Protein AF-0000000073468090 (afdb_homodimer)

Foldseek 3Di:
DPQDFAWDADPVLRWIKGWQLLPFDVDTDIDTGQALVVLLVCVLVPRAAALARLLLSLLSSLLSQLVPDPDQVCNVVSSVVSSVSSCVSDVQQLSNNVSNVQLVVQQPPHRSVVSNVSSVVRSNVSQVVQSVFQLLLLQQLLVVDDLEAEEEEEADQASSNHRGCGWQNVVVLNNVVVPGQYAYEFALAPLSRRRPGPVVSVCVVVVHHYDYDHLVCLLVCLVVVRHQAYEYEASAAELWWGKDFPSLQVNLVSCVVSVHAYEYTYELSRYPHVDDPVRHDWDWDDQCSHQQDVNDGNDPPPDDDTHTGIDIHTCVSHQWYGTSVHIAGPPGDCVVSD/DPQDFAWDADPVLRWIKGWQLLPFDVDTDIDTGQALVVLLVCVLVPRAAALARLLLSLLSSLLSQLVPDPDQVCNVVSSVVSSVSSCVSDVQQLSNNVSNVQLVVQQPPHRSVVSNVSSVVRSNVSQVVFVLFQLLLLQQLLVVDDLEAEEEEEADQASSNHRGCGWQNVVVLNNVVVPGQYAYEFALAPLSRRRPGPVVSVCVVVVRHYDYDHLVCLLVCLVVVRHQAYEYEASAAELWWGKDFPSLQVNLVSCVVSVHAYEYTYELSRYPHVDDPVRHDWDWDDQCSHQQDVNDGNDPPPDDDTHTGIDIHTCVSHQWYGTSVHIAGPPGDCPVSD

Nearest PDB structures (foldseek):
  1t5o-assembly2_C  TM=8.858E-01  e=4.525E-43  Archaeoglobus fulgidus DSM 4304
  1t9k-assembly1_A  TM=9.562E-01  e=7.632E-39  Thermotoga maritima
  6a35-assembly2_D  TM=9.164E-01  e=7.871E-34  Pyrococcus horikoshii OT3
  2a0u-assembly1_B  TM=9.294E-01  e=7.407E-31  Leishmania major
  7f67-assembly1_D  TM=7.122E-01  e=6.857E-16  Homo sapiens

pLDDT: mean 96.03, std 5.98, range [41.38, 99.0]

Radius of gyration: 28.19 Å; Cα contacts (8 Å, |Δi|>4): 1635; chains: 2; bounding box: 52×94×67 Å

Organism: Methanocorpusculum labreanum (strain ATCC 43576 / DSM 4855 / Z) (NCBI:txid410358)

Sequence (676 aa):
MTEDKTIWWNDENSSVMLIDQTLLPTEYKVIEITEVSRLADAIRRLEVRGAPALGVAGAFGVALSAARCVSDVEFDETIASDAALLKSTRPTAVNLAWGVDKVLRSMENLPPEMARVMALFAAKTIAENDTKACMLLGHNGASLLPQIGTVLTHCNAGALACSSWGTALGVIRSAKKMGKKISVVSCETRPLLQGSRLTAWELARDEIPVTTIVDSEAAFLMRQGKIDAVIVGADRITKDAVFNKIGTYMHAVCAKYHDIPFYVAAPVSTFDAAASESDITIEQRDRTEVSGLFGRTTVPENVPVINYAFDATPLDLVTAIITEKGVLYPPYDFQDMKMTEDKTIWWNDENSSVMLIDQTLLPTEYKVIEITEVSRLADAIRRLEVRGAPALGVAGAFGVALSAARCVSDVEFDETIASDAALLKSTRPTAVNLAWGVDKVLRSMENLPPEMARVMALFAAKTIAENDTKACMLLGHNGASLLPQIGTVLTHCNAGALACSSWGTALGVIRSAKKMGKKISVVSCETRPLLQGSRLTAWELARDEIPVTTIVDSEAAFLMRQGKIDAVIVGADRITKDAVFNKIGTYMHAVCAKYHDIPFYVAAPVSTFDAAASESDITIEQRDRTEVSGLFGRTTVPENVPVINYAFDATPLDLVTAIITEKGVLYPPYDFQDMK

InterPro domains:
  IPR000649 Initiation factor 2B-related [PF01008] (47-330)
  IPR005251 Methylthioribose-1-phosphate isomerase [MF_01678] (6-337)
  IPR005251 Methylthioribose-1-phosphate isomerase [TIGR00512] (5-329)
  IPR011559 Initiation factor 2B alpha/beta/delta [TIGR00524] (34-330)
  IPR027363 Methylthioribose-1-phosphate isomerase, N-terminal [G3DSA:1.20.120.420] (5-148)
  IPR037171 NagB/RpiA transferase-like [SSF100950] (5-332)
  IPR042529 Initiation factor 2B-like, C-terminal [G3DSA:3.40.50.10470] (149-337)

Structure (mmCIF, N/CA/C/O backbone):
data_AF-0000000073468090-model_v1
#
loop_
_entity.id
_entity.type
_entity.pdbx_description
1 polymer 'Putative methylthioribose-1-phosphate isomerase'
#
loop_
_atom_site.group_PDB
_atom_site.id
_atom_site.type_symbol
_atom_site.label_atom_id
_atom_site.label_alt_id
_atom_site.label_comp_id
_atom_site.label_asym_id
_atom_site.label_entity_id
_atom_site.label_seq_id
_atom_site.pdbx_PDB_ins_code
_atom_site.Cartn_x
_atom_site.Cartn_y
_atom_site.Cartn_z
_atom_site.occupancy
_atom_site.B_iso_or_equiv
_atom_site.auth_seq_id
_atom_site.auth_comp_id
_atom_site.auth_asym_id
_atom_site.auth_atom_id
_atom_site.pdbx_PDB_model_num
ATOM 1 N N . MET A 1 1 ? -21.219 18.016 12.672 1 41.72 1 MET A N 1
ATOM 2 C CA . MET A 1 1 ? -19.781 17.719 12.586 1 41.72 1 MET A CA 1
ATOM 3 C C . MET A 1 1 ? -19.016 18.438 13.688 1 41.72 1 MET A C 1
ATOM 5 O O . MET A 1 1 ? -19.172 19.656 13.859 1 41.72 1 MET A O 1
ATOM 9 N N . THR A 1 2 ? -18.766 17.859 14.766 1 49.47 2 THR A N 1
ATOM 10 C CA . THR A 1 2 ? -18.281 18.516 15.984 1 49.47 2 THR A CA 1
ATOM 11 C C . THR A 1 2 ? -16.953 19.219 15.727 1 49.47 2 THR A C 1
ATOM 13 O O . THR A 1 2 ? -16.125 18.719 14.953 1 49.47 2 THR A O 1
ATOM 16 N N . GLU A 1 3 ? -17.031 20.531 15.68 1 64.12 3 GLU A N 1
ATOM 17 C CA . GLU A 1 3 ? -15.859 21.391 15.641 1 64.12 3 GLU A CA 1
ATOM 18 C C . GLU A 1 3 ? -14.891 21.047 16.766 1 64.12 3 GLU A C 1
ATOM 20 O O . GLU A 1 3 ? -14.484 21.922 17.531 1 64.12 3 GLU A O 1
ATOM 25 N N . ASP A 1 4 ? -14.688 19.703 16.797 1 83.38 4 ASP A N 1
ATOM 26 C CA . ASP A 1 4 ? -13.797 19.25 17.859 1 83.38 4 ASP A CA 1
ATOM 27 C C . ASP A 1 4 ? -12.344 19.578 17.562 1 83.38 4 ASP A C 1
ATOM 29 O O . ASP A 1 4 ? -11.922 19.531 16.391 1 83.38 4 ASP A O 1
ATOM 33 N N . LYS A 1 5 ? -11.773 20.094 18.547 1 93.5 5 LYS A N 1
ATOM 34 C CA . LYS A 1 5 ? -10.367 20.453 18.438 1 93.5 5 LYS A CA 1
ATOM 35 C C . LYS A 1 5 ? -9.469 19.25 18.641 1 93.5 5 LYS A C 1
ATOM 37 O O . LYS A 1 5 ? -9.805 18.328 19.375 1 93.5 5 LYS A O 1
ATOM 42 N N . THR A 1 6 ? -8.391 19.328 17.984 1 95.75 6 THR A N 1
ATOM 43 C CA . THR A 1 6 ? -7.395 18.25 18.094 1 95.75 6 THR A CA 1
ATOM 44 C C . THR A 1 6 ? -6.297 18.641 19.078 1 95.75 6 THR A C 1
ATOM 46 O O . THR A 1 6 ? -5.699 17.781 19.719 1 95.75 6 THR A O 1
ATOM 49 N N . ILE A 1 7 ? -5.996 19.906 19.156 1 97.62 7 ILE A N 1
ATOM 50 C CA . ILE A 1 7 ? -4.996 20.484 20.047 1 97.62 7 ILE A CA 1
ATOM 51 C C . ILE A 1 7 ? -5.461 21.875 20.5 1 97.62 7 ILE A C 1
ATOM 53 O O . ILE A 1 7 ? -5.941 22.672 19.688 1 97.62 7 ILE A O 1
ATOM 57 N N . TRP A 1 8 ? -5.445 22.125 21.766 1 97.44 8 TRP A N 1
ATOM 58 C CA . TRP A 1 8 ? -5.898 23.406 22.297 1 97.44 8 TRP A CA 1
ATOM 59 C C . TRP A 1 8 ? -5.227 23.719 23.625 1 97.44 8 TRP A C 1
ATOM 61 O O . TRP A 1 8 ? -4.543 22.859 24.203 1 97.44 8 TRP A O 1
ATOM 71 N N . TRP A 1 9 ? -5.332 25 24.016 1 98.06 9 TRP A N 1
ATOM 72 C CA . TRP A 1 9 ? -4.734 25.469 25.266 1 98.06 9 TRP A CA 1
ATOM 73 C C . TRP A 1 9 ? -5.742 25.406 26.406 1 98.06 9 TRP A C 1
ATOM 75 O O . TRP A 1 9 ? -6.902 25.797 26.234 1 98.06 9 TRP A O 1
ATOM 85 N N . ASN A 1 10 ? -5.324 24.797 27.484 1 97.69 10 ASN A N 1
ATOM 86 C CA . ASN A 1 10 ? -6.09 24.844 28.734 1 97.69 10 ASN A CA 1
ATOM 87 C C . ASN A 1 10 ? -5.66 26.016 29.625 1 97.69 10 ASN A C 1
ATOM 89 O O . ASN A 1 10 ? -4.602 25.953 30.25 1 97.69 10 ASN A O 1
ATOM 93 N N . ASP A 1 11 ? -6.457 26.984 29.781 1 96.44 11 ASP A N 1
ATOM 94 C CA . ASP A 1 11 ? -6.129 28.203 30.516 1 96.44 11 ASP A CA 1
ATOM 95 C C . ASP A 1 11 ? -6.027 27.922 32.031 1 96.44 11 ASP A C 1
ATOM 97 O O . ASP A 1 11 ? -5.242 28.578 32.719 1 96.44 11 ASP A O 1
ATOM 101 N N . GLU A 1 12 ? -6.812 27.062 32.5 1 95.69 12 GLU A N 1
ATOM 102 C CA . GLU A 1 12 ? -6.855 26.781 33.938 1 95.69 12 GLU A CA 1
ATOM 103 C C . GLU A 1 12 ? -5.516 26.234 34.438 1 95.69 12 GLU A C 1
ATOM 105 O O . GLU A 1 12 ? -5.023 26.672 35.469 1 95.69 12 GLU A O 1
ATOM 110 N N . ASN A 1 13 ? -4.887 25.375 33.625 1 95.56 13 ASN A N 1
ATOM 111 C CA . ASN A 1 13 ? -3.662 24.719 34.062 1 95.56 13 ASN A CA 1
ATOM 112 C C . ASN A 1 13 ? -2.453 25.188 33.25 1 95.56 13 ASN A C 1
ATOM 114 O O . ASN A 1 13 ? -1.33 24.734 33.5 1 95.56 13 ASN A O 1
ATOM 118 N N . SER A 1 14 ? -2.705 26.109 32.312 1 95.56 14 SER A N 1
ATOM 119 C CA . SER A 1 14 ? -1.645 26.547 31.422 1 95.56 14 SER A CA 1
ATOM 120 C C . SER A 1 14 ? -0.934 25.344 30.797 1 95.56 14 SER A C 1
ATOM 122 O O . SER A 1 14 ? 0.281 25.203 30.938 1 95.56 14 SER A O 1
ATOM 124 N N . SER A 1 15 ? -1.713 24.594 30.109 1 98.12 15 SER A N 1
ATOM 125 C CA . SER A 1 15 ? -1.215 23.359 29.531 1 98.12 15 SER A CA 1
ATOM 126 C C . SER A 1 15 ? -1.765 23.156 28.125 1 98.12 15 SER A C 1
ATOM 128 O O . SER A 1 15 ? -2.674 23.875 27.688 1 98.12 15 SER A O 1
ATOM 130 N N . VAL A 1 16 ? -1.153 22.297 27.406 1 98.56 16 VAL A N 1
ATOM 131 C CA . VAL A 1 16 ? -1.584 21.938 26.062 1 98.56 16 VAL A CA 1
ATOM 132 C C . VAL A 1 16 ? -2.395 20.641 26.109 1 98.56 16 VAL A C 1
ATOM 134 O O . VAL A 1 16 ? -1.957 19.641 26.688 1 98.56 16 VAL A O 1
ATOM 137 N N . MET A 1 17 ? -3.574 20.703 25.578 1 98.06 17 MET A N 1
ATOM 138 C CA . MET A 1 17 ? -4.414 19.516 25.422 1 98.06 17 MET A CA 1
ATOM 139 C C . MET A 1 17 ? -4.348 18.984 24 1 98.06 17 MET A C 1
ATOM 141 O O . MET A 1 17 ? -4.324 19.75 23.047 1 98.06 17 MET A O 1
ATOM 145 N N . LEU A 1 18 ? -4.215 17.672 23.875 1 97.44 18 LEU A N 1
ATOM 146 C CA . LEU A 1 18 ? -4.285 17.109 22.531 1 97.44 18 LEU A CA 1
ATOM 147 C C . LEU A 1 18 ? -4.852 15.703 22.547 1 97.44 18 LEU A C 1
ATOM 149 O O . LEU A 1 18 ? -4.93 15.07 23.594 1 97.44 18 LEU A O 1
ATOM 153 N N . ILE A 1 19 ? -5.355 15.234 21.406 1 97.25 19 ILE A N 1
ATOM 154 C CA . ILE A 1 19 ? -5.836 13.875 21.203 1 97.25 19 ILE A CA 1
ATOM 155 C C . ILE A 1 19 ? -4.664 12.953 20.875 1 97.25 19 ILE A C 1
ATOM 157 O O . ILE A 1 19 ? -3.875 13.242 19.969 1 97.25 19 ILE A O 1
ATOM 161 N N . ASP A 1 20 ? -4.5 11.875 21.656 1 97.88 20 ASP A N 1
ATOM 162 C CA . ASP A 1 20 ? -3.482 10.883 21.312 1 97.88 20 ASP A CA 1
ATOM 163 C C . ASP A 1 20 ? -3.908 10.047 20.109 1 97.88 20 ASP A C 1
ATOM 165 O O . ASP A 1 20 ? -4.57 9.023 20.25 1 97.88 20 ASP A O 1
ATOM 169 N N . GLN A 1 21 ? -3.441 10.43 19 1 97.5 21 GLN A N 1
ATOM 170 C CA . GLN A 1 21 ? -3.893 9.852 17.75 1 97.5 21 GLN A CA 1
ATOM 171 C C . GLN A 1 21 ? -3.381 8.422 17.578 1 97.5 21 GLN A C 1
ATOM 173 O O . GLN A 1 21 ? -3.881 7.672 16.734 1 97.5 21 GLN A O 1
ATOM 178 N N . THR A 1 22 ? -2.334 8.016 18.312 1 96.44 22 THR A N 1
ATOM 179 C CA . THR A 1 22 ? -1.748 6.688 18.188 1 96.44 22 THR A CA 1
ATOM 180 C C . THR A 1 22 ? -2.713 5.621 18.688 1 96.44 22 THR A C 1
ATOM 182 O O . THR A 1 22 ? -2.551 4.438 18.391 1 96.44 22 THR A O 1
ATOM 185 N N . LEU A 1 23 ? -3.75 6.059 19.359 1 96.69 23 LEU A N 1
ATOM 186 C CA . LEU A 1 23 ? -4.66 5.109 19.984 1 96.69 23 LEU A CA 1
ATOM 187 C C . LEU A 1 23 ? -5.898 4.895 19.125 1 96.69 23 LEU A C 1
ATOM 189 O O . LEU A 1 23 ? -6.672 3.961 19.344 1 96.69 23 LEU A O 1
ATOM 193 N N . LEU A 1 24 ? -6.012 5.762 18.188 1 95.88 24 LEU A N 1
ATOM 194 C CA . LEU A 1 24 ? -7.141 5.625 17.281 1 95.88 24 LEU A CA 1
ATOM 195 C C . LEU A 1 24 ? -6.914 4.48 16.297 1 95.88 24 LEU A C 1
ATOM 197 O O . LEU A 1 24 ? -5.77 4.18 15.945 1 95.88 24 LEU A O 1
ATOM 201 N N . PRO A 1 25 ? -7.992 3.699 15.914 1 96.88 25 PRO A N 1
ATOM 202 C CA . PRO A 1 25 ? -9.406 4.078 16 1 96.88 25 PRO A CA 1
ATOM 203 C C . PRO A 1 25 ? -10.102 3.473 17.219 1 96.88 25 PRO A C 1
ATOM 205 O O . PRO A 1 25 ? -11.305 3.67 17.422 1 96.88 25 PRO A O 1
ATOM 208 N N . THR A 1 26 ? -9.406 2.76 18.062 1 95.69 26 THR A N 1
ATOM 209 C CA . THR A 1 26 ? -10.055 1.951 19.094 1 95.69 26 THR A CA 1
ATOM 210 C C . THR A 1 26 ? -10.344 2.787 20.328 1 95.69 26 THR A C 1
ATOM 212 O O . THR A 1 26 ? -11.305 2.514 21.062 1 95.69 26 THR A O 1
ATOM 215 N N . GLU A 1 27 ? -9.453 3.801 20.531 1 96.19 27 GLU A N 1
ATOM 216 C CA . GLU A 1 27 ? -9.602 4.598 21.75 1 96.19 27 GLU A CA 1
ATOM 217 C C . GLU A 1 27 ? -9.422 6.082 21.469 1 96.19 27 GLU A C 1
ATOM 219 O O . GLU A 1 27 ? -8.453 6.48 20.812 1 96.19 27 GLU A O 1
ATOM 224 N N . TYR A 1 28 ? -10.352 6.863 21.922 1 95.88 28 TYR A N 1
ATOM 225 C CA . TYR A 1 28 ? -10.273 8.32 21.906 1 95.88 28 TYR A CA 1
ATOM 226 C C . TYR A 1 28 ? -9.812 8.859 23.25 1 95.88 28 TYR A C 1
ATOM 228 O O . TYR A 1 28 ? -10.57 8.836 24.234 1 95.88 28 TYR A O 1
ATOM 236 N N . LYS A 1 29 ? -8.555 9.336 23.312 1 97.44 29 LYS A N 1
ATOM 237 C CA . LYS A 1 29 ? -7.996 9.789 24.578 1 97.44 29 LYS A CA 1
ATOM 238 C C . LYS A 1 29 ? -7.398 11.188 24.453 1 97.44 29 LYS A C 1
ATOM 240 O O . LYS A 1 29 ? -6.562 11.438 23.578 1 97.44 29 LYS A O 1
ATOM 245 N N . VAL A 1 30 ? -7.859 12.078 25.297 1 97.19 30 VAL A N 1
ATOM 246 C CA . VAL A 1 30 ? -7.277 13.406 25.406 1 97.19 30 VAL A CA 1
ATOM 247 C C . VAL A 1 30 ? -6.168 13.391 26.453 1 97.19 30 VAL A C 1
ATOM 249 O O . VAL A 1 30 ? -6.352 12.875 27.562 1 97.19 30 VAL A O 1
ATOM 252 N N . ILE A 1 31 ? -5.051 13.93 26.109 1 98 31 ILE A N 1
ATOM 253 C CA . ILE A 1 31 ? -3.953 13.992 27.062 1 98 31 ILE A CA 1
ATOM 254 C C . ILE A 1 31 ? -3.607 15.445 27.375 1 98 31 ILE A C 1
ATOM 256 O O . ILE A 1 31 ? -3.838 16.328 26.547 1 98 31 ILE A O 1
ATOM 260 N N . GLU A 1 32 ? -3.107 15.664 28.547 1 98.38 32 GLU A N 1
ATOM 261 C CA . GLU A 1 32 ? -2.674 16.984 29 1 98.38 32 GLU A CA 1
ATOM 262 C C . GLU A 1 32 ? -1.153 17.062 29.109 1 98.38 32 GLU A C 1
ATOM 264 O O . GLU A 1 32 ? -0.533 16.219 29.766 1 98.38 32 GLU A O 1
ATOM 269 N N . ILE A 1 33 ? -0.57 18.031 28.484 1 98.62 33 ILE A N 1
ATOM 270 C CA . ILE A 1 33 ? 0.879 18.188 28.469 1 98.62 33 ILE A CA 1
ATOM 271 C C . ILE A 1 33 ? 1.266 19.453 29.219 1 98.62 33 ILE A C 1
ATOM 273 O O . ILE A 1 33 ? 0.862 20.562 28.844 1 98.62 33 ILE A O 1
ATOM 277 N N . THR A 1 34 ? 2.164 19.312 30.234 1 98 34 THR A N 1
ATOM 278 C CA . THR A 1 34 ? 2.516 20.438 31.094 1 98 34 THR A CA 1
ATOM 279 C C . THR A 1 34 ? 4 20.766 30.969 1 98 34 THR A C 1
ATOM 281 O O . THR A 1 34 ? 4.48 21.719 31.578 1 98 34 THR A O 1
ATOM 284 N N . GLU A 1 35 ? 4.684 19.953 30.188 1 97.56 35 GLU A N 1
ATOM 285 C CA . GLU A 1 35 ? 6.113 20.172 29.984 1 97.56 35 GLU A CA 1
ATOM 286 C C . GLU A 1 35 ? 6.477 20.141 28.5 1 97.56 35 GLU A C 1
ATOM 288 O O . GLU A 1 35 ? 5.93 19.328 27.734 1 97.56 35 GLU A O 1
ATOM 293 N N . VAL A 1 36 ? 7.441 20.953 28.156 1 98.38 36 VAL A N 1
ATOM 294 C CA . VAL A 1 36 ? 7.859 21.047 26.766 1 98.38 36 VAL A CA 1
ATOM 295 C C . VAL A 1 36 ? 8.469 19.734 26.312 1 98.38 36 VAL A C 1
ATOM 297 O O . VAL A 1 36 ? 8.258 19.297 25.188 1 98.38 36 VAL A O 1
ATOM 300 N N . SER A 1 37 ? 9.188 19.016 27.203 1 98.31 37 SER A N 1
ATOM 301 C CA . SER A 1 37 ? 9.812 17.75 26.859 1 98.31 37 SER A CA 1
ATOM 302 C C . SER A 1 37 ? 8.766 16.703 26.5 1 98.31 37 SER A C 1
ATOM 304 O O . SER A 1 37 ? 8.969 15.898 25.594 1 98.31 37 SER A O 1
ATOM 306 N N . ARG A 1 38 ? 7.609 16.75 27.188 1 98.38 38 ARG A N 1
ATOM 307 C CA . ARG A 1 38 ? 6.531 15.805 26.891 1 98.38 38 ARG A CA 1
ATOM 308 C C . ARG A 1 38 ? 5.859 16.141 25.562 1 98.38 38 ARG A C 1
ATOM 310 O O . ARG A 1 38 ? 5.438 15.227 24.844 1 98.38 38 ARG A O 1
ATOM 317 N N . LEU A 1 39 ? 5.734 17.438 25.266 1 98.62 39 LEU A N 1
ATOM 318 C CA . LEU A 1 39 ? 5.203 17.828 23.969 1 98.62 39 LEU A CA 1
ATOM 319 C C . LEU A 1 39 ? 6.129 17.359 22.844 1 98.62 39 LEU A C 1
ATOM 321 O O . LEU A 1 39 ? 5.66 16.875 21.812 1 98.62 39 LEU A O 1
ATOM 325 N N . ALA A 1 40 ? 7.41 17.516 23.094 1 98.5 40 ALA A N 1
ATOM 326 C CA . ALA A 1 40 ? 8.391 17.047 22.125 1 98.5 40 ALA A CA 1
ATOM 327 C C . ALA A 1 40 ? 8.242 15.547 21.875 1 98.5 40 ALA A C 1
ATOM 329 O O . ALA A 1 40 ? 8.297 15.094 20.719 1 98.5 40 ALA A O 1
ATOM 330 N N . ASP A 1 41 ? 7.992 14.844 22.938 1 98.25 41 ASP A N 1
ATOM 331 C CA . ASP A 1 41 ? 7.773 13.406 22.828 1 98.25 41 ASP A CA 1
ATOM 332 C C . ASP A 1 41 ? 6.508 13.102 22.031 1 98.25 41 ASP A C 1
ATOM 334 O O . ASP A 1 41 ? 6.48 12.164 21.234 1 98.25 41 ASP A O 1
ATOM 338 N N . ALA A 1 42 ? 5.473 13.867 22.266 1 98.31 42 ALA A N 1
ATOM 339 C CA . ALA A 1 42 ? 4.203 13.68 21.578 1 98.31 42 ALA A CA 1
ATOM 340 C C . ALA A 1 42 ? 4.367 13.883 20.062 1 98.31 42 ALA A C 1
ATOM 342 O O . ALA A 1 42 ? 3.762 13.156 19.266 1 98.31 42 ALA A O 1
ATOM 343 N N . ILE A 1 43 ? 5.156 14.852 19.719 1 97.5 43 ILE A N 1
ATOM 344 C CA . ILE A 1 43 ? 5.422 15.141 18.312 1 97.5 43 ILE A CA 1
ATOM 345 C C . ILE A 1 43 ? 6.246 14.008 17.703 1 97.5 43 ILE A C 1
ATOM 347 O O . ILE A 1 43 ? 5.91 13.484 16.641 1 97.5 43 ILE A O 1
ATOM 351 N N . ARG A 1 44 ? 7.27 13.508 18.438 1 94.5 44 ARG A N 1
ATOM 352 C CA . ARG A 1 44 ? 8.148 12.445 17.969 1 94.5 44 ARG A CA 1
ATOM 353 C C . ARG A 1 44 ? 7.387 11.141 17.766 1 94.5 44 ARG A C 1
ATOM 355 O O . ARG A 1 44 ? 7.641 10.398 16.828 1 94.5 44 ARG A O 1
ATOM 362 N N . ARG A 1 45 ? 6.434 10.922 18.641 1 94.5 45 ARG A N 1
ATOM 363 C CA . ARG A 1 45 ? 5.711 9.656 18.672 1 94.5 45 ARG A CA 1
ATOM 364 C C . ARG A 1 45 ? 4.449 9.727 17.828 1 94.5 45 ARG A C 1
ATOM 366 O O . ARG A 1 45 ? 3.654 8.781 17.797 1 94.5 45 ARG A O 1
ATOM 373 N N . LEU A 1 46 ? 4.219 10.828 17.25 1 94.75 46 LEU A N 1
ATOM 374 C CA . LEU A 1 46 ? 3.113 11.039 16.328 1 94.75 46 LEU A CA 1
ATOM 375 C C . LEU A 1 46 ? 1.775 10.984 17.062 1 94.75 46 LEU A C 1
ATOM 377 O O . LEU A 1 46 ? 0.764 10.586 16.469 1 94.75 46 LEU A O 1
ATOM 381 N N . GLU A 1 47 ? 1.848 11.305 18.359 1 97.44 47 GLU A N 1
ATOM 382 C CA . GLU A 1 47 ? 0.581 11.539 19.047 1 97.44 47 GLU A CA 1
ATOM 383 C C . GLU A 1 47 ? -0.168 12.719 18.422 1 97.44 47 GLU A C 1
ATOM 385 O O . GLU A 1 47 ? -1.397 12.703 18.344 1 97.44 47 GLU A O 1
ATOM 390 N N . VAL A 1 48 ? 0.582 13.68 18.062 1 96.88 48 VAL A N 1
ATOM 391 C CA . VAL A 1 48 ? 0.11 14.789 17.25 1 96.88 48 VAL A CA 1
ATOM 392 C C . VAL A 1 48 ? 0.896 14.844 15.945 1 96.88 48 VAL A C 1
ATOM 394 O O . VAL A 1 48 ? 2.117 14.664 15.938 1 96.88 48 VAL A O 1
ATOM 397 N N . ARG A 1 49 ? 0.101 14.953 14.977 1 94.25 49 ARG A N 1
ATOM 398 C CA . ARG A 1 49 ? 0.693 14.953 13.641 1 94.25 49 ARG A CA 1
ATOM 399 C C . ARG A 1 49 ? -0.115 15.82 12.68 1 94.25 49 ARG A C 1
ATOM 401 O O . ARG A 1 49 ? -1.189 16.312 13.031 1 94.25 49 ARG A O 1
ATOM 408 N N . GLY A 1 50 ? 0.454 16 11.375 1 95.5 50 GLY A N 1
ATOM 409 C CA . GLY A 1 50 ? -0.149 16.891 10.398 1 95.5 50 GLY A CA 1
ATOM 410 C C . GLY A 1 50 ? 0.503 18.266 10.352 1 95.5 50 GLY A C 1
ATOM 411 O O . GLY A 1 50 ? 0.749 18.875 11.398 1 95.5 50 GLY A O 1
ATOM 412 N N . ALA A 1 51 ? 0.684 18.75 9.242 1 95.12 51 ALA A N 1
ATOM 413 C CA . ALA A 1 51 ? 1.469 19.969 9.047 1 95.12 51 ALA A CA 1
ATOM 414 C C . ALA A 1 51 ? 0.849 21.141 9.797 1 95.12 51 ALA A C 1
ATOM 416 O O . ALA A 1 51 ? 1.514 21.781 10.609 1 95.12 51 ALA A O 1
ATOM 417 N N . PRO A 1 52 ? -0.44 21.406 9.672 1 96.81 52 PRO A N 1
ATOM 418 C CA . PRO A 1 52 ? -1.011 22.547 10.414 1 96.81 52 PRO A CA 1
ATOM 419 C C . PRO A 1 52 ? -1.004 22.312 11.93 1 96.81 52 PRO A C 1
ATOM 421 O O . PRO A 1 52 ? -0.702 23.234 12.688 1 96.81 52 PRO A O 1
ATOM 424 N N . ALA A 1 53 ? -1.323 21.125 12.344 1 97.44 53 ALA A N 1
ATOM 425 C CA . ALA A 1 53 ? -1.347 20.812 13.766 1 97.44 53 ALA A CA 1
ATOM 426 C C . ALA A 1 53 ? 0.045 20.953 14.383 1 97.44 53 ALA A C 1
ATOM 428 O O . ALA A 1 53 ? 0.184 21.375 15.531 1 97.44 53 ALA A O 1
ATOM 429 N N . LEU A 1 54 ? 1.013 20.578 13.664 1 97.5 54 LEU A N 1
ATOM 430 C CA . LEU A 1 54 ? 2.385 20.719 14.141 1 97.5 54 LEU A CA 1
ATOM 431 C C . LEU A 1 54 ? 2.762 22.188 14.305 1 97.5 54 LEU A C 1
ATOM 433 O O . LEU A 1 54 ? 3.529 22.531 15.211 1 97.5 54 LEU A O 1
ATOM 437 N N . GLY A 1 55 ? 2.266 23.031 13.398 1 97.38 55 GLY A N 1
ATOM 438 C CA . GLY A 1 55 ? 2.449 24.453 13.594 1 97.38 55 GLY A CA 1
ATOM 439 C C . GLY A 1 55 ? 1.863 24.953 14.898 1 97.38 55 GLY A C 1
ATOM 440 O O . GLY A 1 55 ? 2.514 25.719 15.625 1 97.38 55 GLY A O 1
ATOM 441 N N . VAL A 1 56 ? 0.724 24.516 15.164 1 98.31 56 VAL A N 1
ATOM 442 C CA . VAL A 1 56 ? 0.027 24.906 16.375 1 98.31 56 VAL A CA 1
ATOM 443 C C . VAL A 1 56 ? 0.754 24.328 17.594 1 98.31 56 VAL A C 1
ATOM 445 O O . VAL A 1 56 ? 0.91 25.016 18.609 1 98.31 56 VAL A O 1
ATOM 448 N N . ALA A 1 57 ? 1.185 23.109 17.484 1 98.62 57 ALA A N 1
ATOM 449 C CA . ALA A 1 57 ? 1.932 22.484 18.562 1 98.62 57 ALA A CA 1
ATOM 450 C C . ALA A 1 57 ? 3.211 23.25 18.875 1 98.62 57 ALA A C 1
ATOM 452 O O . ALA A 1 57 ? 3.557 23.453 20.047 1 98.62 57 ALA A O 1
ATOM 453 N N . GLY A 1 58 ? 3.904 23.625 17.844 1 98.56 58 GLY A N 1
ATOM 454 C CA . GLY A 1 58 ? 5.09 24.453 18.047 1 98.56 58 GLY A CA 1
ATOM 455 C C . GLY A 1 58 ? 4.801 25.75 18.75 1 98.56 58 GLY A C 1
ATOM 456 O O . GLY A 1 58 ? 5.523 26.141 19.672 1 98.56 58 GLY A O 1
ATOM 457 N N . ALA A 1 59 ? 3.77 26.438 18.328 1 98.75 59 ALA A N 1
ATOM 458 C CA . ALA A 1 59 ? 3.35 27.688 18.938 1 98.75 59 ALA A CA 1
ATOM 459 C C . ALA A 1 59 ? 3.023 27.5 20.406 1 98.75 59 ALA A C 1
ATOM 461 O O . ALA A 1 59 ? 3.562 28.203 21.266 1 98.75 59 ALA A O 1
ATOM 462 N N . PHE A 1 60 ? 2.23 26.516 20.703 1 98.81 60 PHE A N 1
ATOM 463 C CA . PHE A 1 60 ? 1.83 26.234 22.078 1 98.81 60 PHE A CA 1
ATOM 464 C C . PHE A 1 60 ? 3.025 25.781 22.906 1 98.81 60 PHE A C 1
ATOM 466 O O . PHE A 1 60 ? 3.092 26.062 24.109 1 98.81 60 PHE A O 1
ATOM 473 N N . GLY A 1 61 ? 3.943 25.109 22.25 1 98.81 61 GLY A N 1
ATOM 474 C CA . GLY A 1 61 ? 5.148 24.703 22.953 1 98.81 61 GLY A CA 1
ATOM 475 C C . GLY A 1 61 ? 5.941 25.875 23.5 1 98.81 61 GLY A C 1
ATOM 476 O O . GLY A 1 61 ? 6.398 25.844 24.641 1 98.81 61 GLY A O 1
ATOM 477 N N . VAL A 1 62 ? 6.129 26.906 22.734 1 98.75 62 VAL A N 1
ATOM 478 C CA . VAL A 1 62 ? 6.844 28.094 23.172 1 98.75 62 VAL A CA 1
ATOM 479 C C . VAL A 1 62 ? 6.055 28.781 24.281 1 98.75 62 VAL A C 1
ATOM 481 O O . VAL A 1 62 ? 6.629 29.234 25.281 1 98.75 62 VAL A O 1
ATOM 484 N N . ALA A 1 63 ? 4.75 28.891 24.078 1 98.69 63 ALA A N 1
ATOM 485 C CA . ALA A 1 63 ? 3.902 29.484 25.109 1 98.69 63 ALA A CA 1
ATOM 486 C C . ALA A 1 63 ? 4.016 28.703 26.422 1 98.69 63 ALA A C 1
ATOM 488 O O . ALA A 1 63 ? 4.059 29.297 27.5 1 98.69 63 ALA A O 1
ATOM 489 N N . LEU A 1 64 ? 4.031 27.406 26.312 1 98.62 64 LEU A N 1
ATOM 490 C CA . LEU A 1 64 ? 4.172 26.547 27.469 1 98.62 64 LEU A CA 1
ATOM 491 C C . LEU A 1 64 ? 5.5 26.797 28.172 1 98.62 64 LEU A C 1
ATOM 493 O O . LEU A 1 64 ? 5.551 26.891 29.406 1 98.62 64 LEU A O 1
ATOM 497 N N . SER A 1 65 ? 6.539 26.859 27.391 1 98.31 65 SER A N 1
ATOM 498 C CA . SER A 1 65 ? 7.863 27.172 27.922 1 98.31 65 SER A CA 1
ATOM 499 C C . SER A 1 65 ? 7.859 28.484 28.688 1 98.31 65 SER A C 1
ATOM 501 O O . SER A 1 65 ? 8.375 28.562 29.812 1 98.31 65 SER A O 1
ATOM 503 N N . ALA A 1 66 ? 7.289 29.484 28.125 1 97.62 66 ALA A N 1
ATOM 504 C CA . ALA A 1 66 ? 7.234 30.812 28.734 1 97.62 66 ALA A CA 1
ATOM 505 C C . ALA A 1 66 ? 6.414 30.797 30.016 1 97.62 66 ALA A C 1
ATOM 507 O O . ALA A 1 66 ? 6.789 31.422 31.016 1 97.62 66 ALA A O 1
ATOM 508 N N . ALA A 1 67 ? 5.375 30.062 29.969 1 95.75 67 ALA A N 1
ATOM 509 C CA . ALA A 1 67 ? 4.477 30 31.109 1 95.75 67 ALA A CA 1
ATOM 510 C C . ALA A 1 67 ? 5.129 29.281 32.281 1 95.75 67 ALA A C 1
ATOM 512 O O . ALA A 1 67 ? 4.887 29.609 33.438 1 95.75 67 ALA A O 1
ATOM 513 N N . ARG A 1 68 ? 5.988 28.344 32 1 94.12 68 ARG A N 1
ATOM 514 C CA . ARG A 1 68 ? 6.523 27.469 33.031 1 94.12 68 ARG A CA 1
ATOM 515 C C . ARG A 1 68 ? 7.871 27.984 33.531 1 94.12 68 ARG A C 1
ATOM 517 O O . ARG A 1 68 ? 8.336 27.578 34.594 1 94.12 68 ARG A O 1
ATOM 524 N N . CYS A 1 69 ? 8.398 28.875 32.781 1 91.62 69 CYS A N 1
ATOM 525 C CA . CYS A 1 69 ? 9.695 29.391 33.188 1 91.62 69 CYS A CA 1
ATOM 526 C C . CYS A 1 69 ? 9.555 30.297 34.406 1 91.62 69 CYS A C 1
ATOM 528 O O . CYS A 1 69 ? 8.922 31.359 34.312 1 91.62 69 CYS A O 1
ATOM 530 N N . VAL A 1 70 ? 10.109 29.984 35.5 1 85 70 VAL A N 1
ATOM 531 C CA . VAL A 1 70 ? 9.969 30.719 36.75 1 85 70 VAL A CA 1
ATOM 532 C C . VAL A 1 70 ? 11.023 31.812 36.844 1 85 70 VAL A C 1
ATOM 534 O O . VAL A 1 70 ? 10.758 32.906 37.344 1 85 70 VAL A O 1
ATOM 537 N N . SER A 1 71 ? 12.203 31.547 36.281 1 87.44 71 SER A N 1
ATOM 538 C CA . SER A 1 71 ? 13.32 32.469 36.406 1 87.44 71 SER A CA 1
ATOM 539 C C . SER A 1 71 ? 13.305 33.531 35.281 1 87.44 71 SER A C 1
ATOM 541 O O . SER A 1 71 ? 13.414 33.188 34.125 1 87.44 71 SER A O 1
ATOM 543 N N . ASP A 1 72 ? 13.305 34.75 35.688 1 87.25 72 ASP A N 1
ATOM 544 C CA . ASP A 1 72 ? 13.406 35.812 34.719 1 87.25 72 ASP A CA 1
ATOM 545 C C . ASP A 1 72 ? 14.82 35.906 34.156 1 87.25 72 ASP A C 1
ATOM 547 O O . ASP A 1 72 ? 15.008 36.312 33 1 87.25 72 ASP A O 1
ATOM 551 N N . VAL A 1 73 ? 15.719 35.5 34.938 1 89.19 73 VAL A N 1
ATOM 552 C CA . VAL A 1 73 ? 17.125 35.594 34.562 1 89.19 73 VAL A CA 1
ATOM 553 C C . VAL A 1 73 ? 17.422 34.594 33.438 1 89.19 73 VAL A C 1
ATOM 555 O O . VAL A 1 73 ? 18.172 34.875 32.5 1 89.19 73 VAL A O 1
ATOM 558 N N . GLU A 1 74 ? 16.781 33.469 33.5 1 92.94 74 GLU A N 1
ATOM 559 C CA . GLU A 1 74 ? 17.047 32.375 32.562 1 92.94 74 GLU A CA 1
ATOM 560 C C . GLU A 1 74 ? 15.969 32.312 31.469 1 92.94 74 GLU A C 1
ATOM 562 O O . GLU A 1 74 ? 15.891 31.312 30.734 1 92.94 74 GLU A O 1
ATOM 567 N N . PHE A 1 75 ? 15.164 33.312 31.438 1 95.56 75 PHE A N 1
ATOM 568 C CA . PHE A 1 75 ? 13.969 33.281 30.609 1 95.56 75 PHE A CA 1
ATOM 569 C C . PHE A 1 75 ? 14.344 33.094 29.141 1 95.56 75 PHE A C 1
ATOM 571 O O . PHE A 1 75 ? 13.898 32.156 28.5 1 95.56 75 PHE A O 1
ATOM 578 N N . ASP A 1 76 ? 15.219 33.875 28.641 1 95.31 76 ASP A N 1
ATOM 579 C CA . ASP A 1 76 ? 15.586 33.875 27.219 1 95.31 76 ASP A CA 1
ATOM 580 C C . ASP A 1 76 ? 16.297 32.562 26.859 1 95.31 76 ASP A C 1
ATOM 582 O O . ASP A 1 76 ? 16.031 31.969 25.812 1 95.31 76 ASP A O 1
ATOM 586 N N . GLU A 1 77 ? 17.156 32.156 27.734 1 95.75 77 GLU A N 1
ATOM 587 C CA . GLU A 1 77 ? 17.906 30.922 27.5 1 95.75 77 GLU A CA 1
ATOM 588 C C . GLU A 1 77 ? 17 29.688 27.516 1 95.75 77 GLU A C 1
ATOM 590 O O . GLU A 1 77 ? 17.156 28.781 26.719 1 95.75 77 GLU A O 1
ATOM 595 N N . THR A 1 78 ? 16.094 29.703 28.469 1 96.56 78 THR A N 1
ATOM 596 C CA . THR A 1 78 ? 15.156 28.594 28.594 1 96.56 78 THR A CA 1
ATOM 597 C C . THR A 1 78 ? 14.273 28.5 27.359 1 96.56 78 THR A C 1
ATOM 599 O O . THR A 1 78 ? 14.086 27.406 26.797 1 96.56 78 THR A O 1
ATOM 602 N N . ILE A 1 79 ? 13.758 29.594 26.938 1 97.69 79 ILE A N 1
ATOM 603 C CA . ILE A 1 79 ? 12.859 29.625 25.781 1 97.69 79 ILE A CA 1
ATOM 604 C C . ILE A 1 79 ? 13.617 29.203 24.531 1 97.69 79 ILE A C 1
ATOM 606 O O . ILE A 1 79 ? 13.102 28.422 23.719 1 97.69 79 ILE A O 1
ATOM 610 N N . ALA A 1 80 ? 14.789 29.656 24.406 1 97.31 80 ALA A N 1
ATOM 611 C CA . ALA A 1 80 ? 15.609 29.328 23.234 1 97.31 80 ALA A CA 1
ATOM 612 C C . ALA A 1 80 ? 15.906 27.828 23.188 1 97.31 80 ALA A C 1
ATOM 614 O O . ALA A 1 80 ? 15.852 27.219 22.109 1 97.31 80 ALA A O 1
ATOM 615 N N . SER A 1 81 ? 16.219 27.297 24.297 1 97.81 81 SER A N 1
ATOM 616 C CA . SER A 1 81 ? 16.516 25.875 24.391 1 97.81 81 SER A CA 1
ATOM 617 C C . SER A 1 81 ? 15.297 25.016 24.062 1 97.81 81 SER A C 1
ATOM 619 O O . SER A 1 81 ? 15.398 24.047 23.312 1 97.81 81 SER A O 1
ATOM 621 N N . ASP A 1 82 ? 14.18 25.422 24.641 1 98.25 82 ASP A N 1
ATOM 622 C CA . ASP A 1 82 ? 12.938 24.703 24.391 1 98.25 82 ASP A CA 1
ATOM 623 C C . ASP A 1 82 ? 12.508 24.812 22.938 1 98.25 82 ASP A C 1
ATOM 625 O O . ASP A 1 82 ? 12.031 23.844 22.344 1 98.25 82 ASP A O 1
ATOM 629 N N . ALA A 1 83 ? 12.625 25.984 22.406 1 98.31 83 ALA A N 1
ATOM 630 C CA . ALA A 1 83 ? 12.305 26.203 21 1 98.31 83 ALA A CA 1
ATOM 631 C C . ALA A 1 83 ? 13.164 25.312 20.094 1 98.31 83 ALA A C 1
ATOM 633 O O . ALA A 1 83 ? 12.664 24.703 19.156 1 98.31 83 ALA A O 1
ATOM 634 N N . ALA A 1 84 ? 14.406 25.172 20.406 1 98.12 84 ALA A N 1
ATOM 635 C CA . ALA A 1 84 ? 15.328 24.328 19.641 1 98.12 84 ALA A CA 1
ATOM 636 C C . ALA A 1 84 ? 14.945 22.859 19.766 1 98.12 84 ALA A C 1
ATOM 638 O O . ALA A 1 84 ? 15.016 22.109 18.797 1 98.12 84 ALA A O 1
ATOM 639 N N . LEU A 1 85 ? 14.562 22.484 20.922 1 98.19 85 LEU A N 1
ATOM 640 C CA . LEU A 1 85 ? 14.117 21.109 21.156 1 98.19 85 LEU A CA 1
ATOM 641 C C . LEU A 1 85 ? 12.898 20.781 20.312 1 98.19 85 LEU A C 1
ATOM 643 O O . LEU A 1 85 ? 12.859 19.75 19.641 1 98.19 85 LEU A O 1
ATOM 647 N N . LEU A 1 86 ? 11.945 21.672 20.297 1 98.31 86 LEU A N 1
ATOM 648 C CA . LEU A 1 86 ? 10.727 21.453 19.531 1 98.31 86 LEU A CA 1
ATOM 649 C C . LEU A 1 86 ? 11.031 21.328 18.031 1 98.31 86 LEU A C 1
ATOM 651 O O . LEU A 1 86 ? 10.578 20.391 17.391 1 98.31 86 LEU A O 1
ATOM 655 N N . LYS A 1 87 ? 11.812 22.172 17.5 1 96.75 87 LYS A N 1
ATOM 656 C CA . LYS A 1 87 ? 12.148 22.156 16.078 1 96.75 87 LYS A CA 1
ATOM 657 C C . LYS A 1 87 ? 12.93 20.891 15.703 1 96.75 87 LYS A C 1
ATOM 659 O O . LYS A 1 87 ? 12.805 20.391 14.586 1 96.75 87 LYS A O 1
ATOM 664 N N . SER A 1 88 ? 13.633 20.328 16.656 1 95.81 88 SER A N 1
ATOM 665 C CA . SER A 1 88 ? 14.492 19.172 16.391 1 95.81 88 SER A CA 1
ATOM 666 C C . SER A 1 88 ? 13.68 17.891 16.328 1 95.81 88 SER A C 1
ATOM 668 O O . SER A 1 88 ? 14.172 16.859 15.844 1 95.81 88 SER A O 1
ATOM 670 N N . THR A 1 89 ? 12.477 17.938 16.828 1 94.81 89 THR A N 1
ATOM 671 C CA . THR A 1 89 ? 11.664 16.719 16.844 1 94.81 89 THR A CA 1
ATOM 672 C C . THR A 1 89 ? 11.367 16.234 15.43 1 94.81 89 THR A C 1
ATOM 674 O O . THR A 1 89 ? 11.25 15.031 15.195 1 94.81 89 THR A O 1
ATOM 677 N N . ARG A 1 90 ? 11.172 17.094 14.484 1 89.06 90 ARG A N 1
ATOM 678 C CA . ARG A 1 90 ? 10.961 16.828 13.07 1 89.06 90 ARG A CA 1
ATOM 679 C C . ARG A 1 90 ? 11.578 17.922 12.203 1 89.06 90 ARG A C 1
ATOM 681 O O . ARG A 1 90 ? 10.867 18.781 11.68 1 89.06 90 ARG A O 1
ATOM 688 N N . PRO A 1 91 ? 12.805 17.781 11.93 1 81.5 91 PRO A N 1
ATOM 689 C CA . PRO A 1 91 ? 13.578 18.859 11.312 1 81.5 91 PRO A CA 1
ATOM 690 C C . PRO A 1 91 ? 13.047 19.234 9.93 1 81.5 91 PRO A C 1
ATOM 692 O O . PRO A 1 91 ? 13.25 20.375 9.477 1 81.5 91 PRO A O 1
ATOM 695 N N . THR A 1 92 ? 12.281 18.375 9.383 1 78.38 92 THR A N 1
ATOM 696 C CA . THR A 1 92 ? 11.836 18.672 8.023 1 78.38 92 THR A CA 1
ATOM 697 C C . THR A 1 92 ? 10.406 19.203 8.023 1 78.38 92 THR A C 1
ATOM 699 O O . THR A 1 92 ? 9.867 19.531 6.965 1 78.38 92 THR A O 1
ATOM 702 N N . ALA A 1 93 ? 9.844 19.297 9.156 1 85.81 93 ALA A N 1
ATOM 703 C CA . ALA A 1 93 ? 8.477 19.797 9.266 1 85.81 93 ALA A CA 1
ATOM 704 C C . ALA A 1 93 ? 8.445 21.328 9.273 1 85.81 93 ALA A C 1
ATOM 706 O O . ALA A 1 93 ? 8.609 21.938 10.328 1 85.81 93 ALA A O 1
ATOM 707 N N . VAL A 1 94 ? 8.109 21.938 8.211 1 88.88 94 VAL A N 1
ATOM 708 C CA . VAL A 1 94 ? 8.195 23.375 8.016 1 88.88 94 VAL A CA 1
ATOM 709 C C . VAL A 1 94 ? 7.16 24.078 8.883 1 88.88 94 VAL A C 1
ATOM 711 O O . VAL A 1 94 ? 7.426 25.156 9.438 1 88.88 94 VAL A O 1
ATOM 714 N N . ASN A 1 95 ? 6.027 23.484 9.07 1 93.62 95 ASN A N 1
ATOM 715 C CA . ASN A 1 95 ? 4.965 24.109 9.852 1 93.62 95 ASN A CA 1
ATOM 716 C C . ASN A 1 95 ? 5.332 24.203 11.328 1 93.62 95 ASN A C 1
ATOM 718 O O . ASN A 1 95 ? 4.988 25.172 12 1 93.62 95 ASN A O 1
ATOM 722 N N . LEU A 1 96 ? 6.035 23.188 11.812 1 95.69 96 LEU A N 1
ATOM 723 C CA . LEU A 1 96 ? 6.473 23.188 13.203 1 95.69 96 LEU A CA 1
ATOM 724 C C . LEU A 1 96 ? 7.391 24.375 13.477 1 95.69 96 LEU A C 1
ATOM 726 O O . LEU A 1 96 ? 7.172 25.125 14.43 1 95.69 96 LEU A O 1
ATOM 730 N N . ALA A 1 97 ? 8.367 24.531 12.641 1 94.5 97 ALA A N 1
ATOM 731 C CA . ALA A 1 97 ? 9.312 25.641 12.773 1 94.5 97 ALA A CA 1
ATOM 732 C C . ALA A 1 97 ? 8.602 26.969 12.625 1 94.5 97 ALA A C 1
ATOM 734 O O . ALA A 1 97 ? 8.883 27.922 13.359 1 94.5 97 ALA A O 1
ATOM 735 N N . TRP A 1 98 ? 7.734 27.047 11.688 1 94.5 98 TRP A N 1
ATOM 736 C CA . TRP A 1 98 ? 6.961 28.25 11.445 1 94.5 98 TRP A CA 1
ATOM 737 C C . TRP A 1 98 ? 6.203 28.672 12.703 1 94.5 98 TRP A C 1
ATOM 739 O O . TRP A 1 98 ? 6.227 29.844 13.086 1 94.5 98 TRP A O 1
ATOM 749 N N . GLY A 1 99 ? 5.492 27.75 13.375 1 97.31 99 GLY A N 1
ATOM 750 C CA . GLY A 1 99 ? 4.746 28.047 14.594 1 97.31 99 GLY A CA 1
ATOM 751 C C . GLY A 1 99 ? 5.629 28.5 15.734 1 97.31 99 GLY A C 1
ATOM 752 O O . GLY A 1 99 ? 5.305 29.484 16.422 1 97.31 99 GLY A O 1
ATOM 753 N N . VAL A 1 100 ? 6.754 27.844 15.867 1 98.25 100 VAL A N 1
ATOM 754 C CA . VAL A 1 100 ? 7.719 28.203 16.906 1 98.25 100 VAL A CA 1
ATOM 755 C C . VAL A 1 100 ? 8.234 29.625 16.656 1 98.25 100 VAL A C 1
ATOM 757 O O . VAL A 1 100 ? 8.188 30.469 17.547 1 98.25 100 VAL A O 1
ATOM 760 N N . ASP A 1 101 ? 8.656 29.906 15.477 1 97.62 101 ASP A N 1
ATOM 761 C CA . ASP A 1 101 ? 9.297 31.172 15.133 1 97.62 101 ASP A CA 1
ATOM 762 C C . ASP A 1 101 ? 8.312 32.312 15.242 1 97.62 101 ASP A C 1
ATOM 764 O O . ASP A 1 101 ? 8.68 33.438 15.656 1 97.62 101 ASP A O 1
ATOM 768 N N . LYS A 1 102 ? 7.137 32.094 14.789 1 97.62 102 LYS A N 1
ATOM 769 C CA . LYS A 1 102 ? 6.133 33.156 14.859 1 97.62 102 LYS A CA 1
ATOM 770 C C . LYS A 1 102 ? 5.906 33.594 16.297 1 97.62 102 LYS A C 1
ATOM 772 O O . LYS A 1 102 ? 5.781 34.812 16.562 1 97.62 102 LYS A O 1
ATOM 777 N N . VAL A 1 103 ? 5.848 32.688 17.25 1 98.69 103 VAL A N 1
ATOM 778 C CA . VAL A 1 103 ? 5.633 33.062 18.656 1 98.69 103 VAL A CA 1
ATOM 779 C C . VAL A 1 103 ? 6.891 33.719 19.219 1 98.69 103 VAL A C 1
ATOM 781 O O . VAL A 1 103 ? 6.809 34.688 19.953 1 98.69 103 VAL A O 1
ATOM 784 N N . LEU A 1 104 ? 8.086 33.188 18.891 1 98.56 104 LEU A N 1
ATOM 785 C CA . LEU A 1 104 ? 9.336 33.781 19.344 1 98.56 104 LEU A CA 1
ATOM 786 C C . LEU A 1 104 ? 9.422 35.25 18.906 1 98.56 104 LEU A C 1
ATOM 788 O O . LEU A 1 104 ? 9.812 36.094 19.703 1 98.56 104 LEU A O 1
ATOM 792 N N . ARG A 1 105 ? 9.055 35.5 17.688 1 98.31 105 ARG A N 1
ATOM 793 C CA . ARG A 1 105 ? 9.094 36.844 17.156 1 98.31 105 ARG A CA 1
ATOM 794 C C . ARG A 1 105 ? 8.156 37.75 17.938 1 98.31 105 ARG A C 1
ATOM 796 O O . ARG A 1 105 ? 8.469 38.938 18.141 1 98.31 105 ARG A O 1
ATOM 803 N N . SER A 1 106 ? 7.062 37.219 18.312 1 97.94 106 SER A N 1
ATOM 804 C CA . SER A 1 106 ? 6.078 38.031 19.031 1 97.94 106 SER A CA 1
ATOM 805 C C . SER A 1 106 ? 6.602 38.438 20.406 1 97.94 106 SER A C 1
ATOM 807 O O . SER A 1 106 ? 6.094 39.406 21 1 97.94 106 SER A O 1
ATOM 809 N N . MET A 1 107 ? 7.598 37.75 20.891 1 97.5 107 MET A N 1
ATOM 810 C CA . MET A 1 107 ? 8.117 38 22.234 1 97.5 107 MET A CA 1
ATOM 811 C C . MET A 1 107 ? 9.344 38.906 22.203 1 97.5 107 MET A C 1
ATOM 813 O O . MET A 1 107 ? 9.852 39.312 23.25 1 97.5 107 MET A O 1
ATOM 817 N N . GLU A 1 108 ? 9.82 39.125 21.062 1 96.19 108 GLU A N 1
ATOM 818 C CA . GLU A 1 108 ? 11.094 39.844 20.938 1 96.19 108 GLU A CA 1
ATOM 819 C C . GLU A 1 108 ? 11.055 41.188 21.656 1 96.19 108 GLU A C 1
ATOM 821 O O . GLU A 1 108 ? 10.062 41.906 21.562 1 96.19 108 GLU A O 1
ATOM 826 N N . ASN A 1 109 ? 12.148 41.5 22.375 1 95.38 109 ASN A N 1
ATOM 827 C CA . ASN A 1 109 ? 12.383 42.781 23.031 1 95.38 109 ASN A CA 1
ATOM 828 C C . ASN A 1 109 ? 11.328 43.062 24.094 1 95.38 109 ASN A C 1
ATOM 830 O O . ASN A 1 109 ? 10.938 44.219 24.312 1 95.38 109 ASN A O 1
ATOM 834 N N . LEU A 1 110 ? 10.703 42.125 24.656 1 96.12 110 LEU A N 1
ATOM 835 C CA . LEU A 1 110 ? 9.758 42.281 25.75 1 96.12 110 LEU A CA 1
ATOM 836 C C . LEU A 1 110 ? 10.328 41.719 27.047 1 96.12 110 LEU A C 1
ATOM 838 O O . LEU A 1 110 ? 11.055 40.719 27.016 1 96.12 110 LEU A O 1
ATOM 842 N N . PRO A 1 111 ? 9.984 42.406 28.125 1 95.5 111 PRO A N 1
ATOM 843 C CA . PRO A 1 111 ? 10.336 41.781 29.391 1 95.5 111 PRO A CA 1
ATOM 844 C C . PRO A 1 111 ? 9.594 40.469 29.641 1 95.5 111 PRO A C 1
ATOM 846 O O . PRO A 1 111 ? 8.5 40.281 29.094 1 95.5 111 PRO A O 1
ATOM 849 N N . PRO A 1 112 ? 10.141 39.625 30.438 1 95.75 112 PRO A N 1
ATOM 850 C CA . PRO A 1 112 ? 9.602 38.281 30.641 1 95.75 112 PRO A CA 1
ATOM 851 C C . PRO A 1 112 ? 8.102 38.281 30.938 1 95.75 112 PRO A C 1
ATOM 853 O O . PRO A 1 112 ? 7.355 37.438 30.422 1 95.75 112 PRO A O 1
ATOM 856 N N . GLU A 1 113 ? 7.695 39.125 31.766 1 94.69 113 GLU A N 1
ATOM 857 C CA . GLU A 1 113 ? 6.285 39.188 32.156 1 94.69 113 GLU A CA 1
ATOM 858 C C . GLU A 1 113 ? 5.391 39.469 30.938 1 94.69 113 GLU A C 1
ATOM 860 O O . GLU A 1 113 ? 4.383 38.781 30.75 1 94.69 113 GLU A O 1
ATOM 865 N N . MET A 1 114 ? 5.77 40.375 30.172 1 96.62 114 MET A N 1
ATOM 866 C CA . MET A 1 114 ? 5.008 40.719 28.969 1 96.62 114 MET A CA 1
ATOM 867 C C . MET A 1 114 ? 5.195 39.656 27.891 1 96.62 114 MET A C 1
ATOM 869 O O . MET A 1 114 ? 4.273 39.375 27.125 1 96.62 114 MET A O 1
ATOM 873 N N . ALA A 1 115 ? 6.402 39.094 27.812 1 97.25 115 ALA A N 1
ATOM 874 C CA . ALA A 1 115 ? 6.699 38.031 26.844 1 97.25 115 ALA A CA 1
ATOM 875 C C . ALA A 1 115 ? 5.797 36.844 27.047 1 97.25 115 ALA A C 1
ATOM 877 O O . ALA A 1 115 ? 5.34 36.219 26.078 1 97.25 115 ALA A O 1
ATOM 878 N N . ARG A 1 116 ? 5.527 36.531 28.281 1 96.62 116 ARG A N 1
ATOM 879 C CA . ARG A 1 116 ? 4.648 35.406 28.625 1 96.62 116 ARG A CA 1
ATOM 880 C C . ARG A 1 116 ? 3.244 35.625 28.078 1 96.62 116 ARG A C 1
ATOM 882 O O . ARG A 1 116 ? 2.654 34.75 27.469 1 96.62 116 ARG A O 1
ATOM 889 N N . VAL A 1 117 ? 2.775 36.781 28.25 1 97.19 117 VAL A N 1
ATOM 890 C CA . VAL A 1 117 ? 1.431 37.125 27.812 1 97.19 117 VAL A CA 1
ATOM 891 C C . VAL A 1 117 ? 1.366 37.125 26.281 1 97.19 117 VAL A C 1
ATOM 893 O O . VAL A 1 117 ? 0.427 36.594 25.703 1 97.19 117 VAL A O 1
ATOM 896 N N . MET A 1 118 ? 2.35 37.656 25.703 1 98.19 118 MET A N 1
ATOM 897 C CA . MET A 1 118 ? 2.375 37.75 24.234 1 98.19 118 MET A CA 1
ATOM 898 C C . MET A 1 118 ? 2.539 36.375 23.594 1 98.19 118 MET A C 1
ATOM 900 O O . MET A 1 118 ? 1.967 36.125 22.531 1 98.19 118 MET A O 1
ATOM 904 N N . ALA A 1 119 ? 3.33 35.531 24.219 1 98.38 119 ALA A N 1
ATOM 905 C CA . ALA A 1 119 ? 3.533 34.188 23.688 1 98.38 119 ALA A CA 1
ATOM 906 C C . ALA A 1 119 ? 2.215 33.406 23.641 1 98.38 119 ALA A C 1
ATOM 908 O O . ALA A 1 119 ? 1.898 32.781 22.625 1 98.38 119 ALA A O 1
ATOM 909 N N . LEU A 1 120 ? 1.495 33.469 24.688 1 98.5 120 LEU A N 1
ATOM 910 C CA . LEU A 1 120 ? 0.221 32.75 24.75 1 98.5 120 LEU A CA 1
ATOM 911 C C . LEU A 1 120 ? -0.777 33.344 23.766 1 98.5 120 LEU A C 1
ATOM 913 O O . LEU A 1 120 ? -1.485 32.625 23.078 1 98.5 120 LEU A O 1
ATOM 917 N N . PHE A 1 121 ? -0.822 34.656 23.703 1 98.56 121 PHE A N 1
ATOM 918 C CA . PHE A 1 121 ? -1.715 35.344 22.766 1 98.56 121 PHE A CA 1
ATOM 919 C C . PHE A 1 121 ? -1.394 34.938 21.328 1 98.56 121 PHE A C 1
ATOM 921 O O . PHE A 1 121 ? -2.293 34.594 20.547 1 98.56 121 PHE A O 1
ATOM 928 N N . ALA A 1 122 ? -0.143 34.969 21 1 98.62 122 ALA A N 1
ATOM 929 C CA . ALA A 1 122 ? 0.296 34.625 19.656 1 98.62 122 ALA A CA 1
ATOM 930 C C . ALA A 1 122 ? -0.025 33.156 19.344 1 98.62 122 ALA A C 1
ATOM 932 O O . ALA A 1 122 ? -0.483 32.844 18.25 1 98.62 122 ALA A O 1
ATOM 933 N N . ALA A 1 123 ? 0.213 32.281 20.281 1 98.75 123 ALA A N 1
ATOM 934 C CA . ALA A 1 123 ? -0.036 30.844 20.078 1 98.75 123 ALA A CA 1
ATOM 935 C C . ALA A 1 123 ? -1.522 30.578 19.875 1 98.75 123 ALA A C 1
ATOM 937 O O . ALA A 1 123 ? -1.902 29.812 18.984 1 98.75 123 ALA A O 1
ATOM 938 N N . LYS A 1 124 ? -2.355 31.188 20.672 1 98.38 124 LYS A N 1
ATOM 939 C CA . LYS A 1 124 ? -3.803 31.031 20.531 1 98.38 124 LYS A CA 1
ATOM 940 C C . LYS A 1 124 ? -4.277 31.578 19.188 1 98.38 124 LYS A C 1
ATOM 942 O O . LYS A 1 124 ? -5.164 30.984 18.562 1 98.38 124 LYS A O 1
ATOM 947 N N . THR A 1 125 ? -3.707 32.656 18.797 1 98.38 125 THR A N 1
ATOM 948 C CA . THR A 1 125 ? -4.055 33.25 17.516 1 98.38 125 THR A CA 1
ATOM 949 C C . THR A 1 125 ? -3.691 32.344 16.359 1 98.38 125 THR A C 1
ATOM 951 O O . THR A 1 125 ? -4.445 32.219 15.398 1 98.38 125 THR A O 1
ATOM 954 N N . ILE A 1 126 ? -2.566 31.703 16.469 1 97.94 126 ILE A N 1
ATOM 955 C CA . ILE A 1 126 ? -2.137 30.766 15.438 1 97.94 126 ILE A CA 1
ATOM 956 C C . ILE A 1 126 ? -3.135 29.609 15.352 1 97.94 126 ILE A C 1
ATOM 958 O O . ILE A 1 126 ? -3.531 29.203 14.25 1 97.94 126 ILE A O 1
ATOM 962 N N . ALA A 1 127 ? -3.574 29.094 16.453 1 97.81 127 ALA A N 1
ATOM 963 C CA . ALA A 1 127 ? -4.543 28 16.484 1 97.81 127 ALA A CA 1
ATOM 964 C C . ALA A 1 127 ? -5.875 28.422 15.875 1 97.81 127 ALA A C 1
ATOM 966 O O . ALA A 1 127 ? -6.477 27.688 15.094 1 97.81 127 ALA A O 1
ATOM 967 N N . GLU A 1 128 ? -6.316 29.609 16.234 1 97.25 128 GLU A N 1
ATOM 968 C CA . GLU A 1 128 ? -7.57 30.141 15.711 1 97.25 128 GLU A CA 1
ATOM 969 C C . GLU A 1 128 ? -7.484 30.375 14.203 1 97.25 128 GLU A C 1
ATOM 971 O O . GLU A 1 128 ? -8.43 30.078 13.469 1 97.25 128 GLU A O 1
ATOM 976 N N . ASN A 1 129 ? -6.383 30.938 13.82 1 97.31 129 ASN A N 1
ATOM 977 C CA . ASN A 1 129 ? -6.188 31.203 12.398 1 97.31 129 ASN A CA 1
ATOM 978 C C . ASN A 1 129 ? -6.109 29.922 11.594 1 97.31 129 ASN A C 1
ATOM 980 O O . ASN A 1 129 ? -6.535 29.875 10.438 1 97.31 129 ASN A O 1
ATOM 984 N N . ASP A 1 130 ? -5.547 28.891 12.203 1 97.31 130 ASP A N 1
ATOM 985 C CA . ASP A 1 130 ? -5.508 27.594 11.531 1 97.31 130 ASP A CA 1
ATOM 986 C C . ASP A 1 130 ? -6.918 27.094 11.234 1 97.31 130 ASP A C 1
ATOM 988 O O . ASP A 1 130 ? -7.203 26.656 10.117 1 97.31 130 ASP A O 1
ATOM 992 N N . THR A 1 131 ? -7.781 27.172 12.203 1 97 131 THR A N 1
ATOM 993 C CA . THR A 1 131 ? -9.172 26.75 12.031 1 97 131 THR A CA 1
ATOM 994 C C . THR A 1 131 ? -9.859 27.578 10.945 1 97 131 THR A C 1
ATOM 996 O O . THR A 1 131 ? -10.539 27.031 10.078 1 97 131 THR A O 1
ATOM 999 N N . LYS A 1 132 ? -9.641 28.859 11.023 1 97.44 132 LYS A N 1
ATOM 1000 C CA . LYS A 1 132 ? -10.242 29.766 10.047 1 97.44 132 LYS A CA 1
ATOM 1001 C C . LYS A 1 132 ? -9.742 29.469 8.633 1 97.44 132 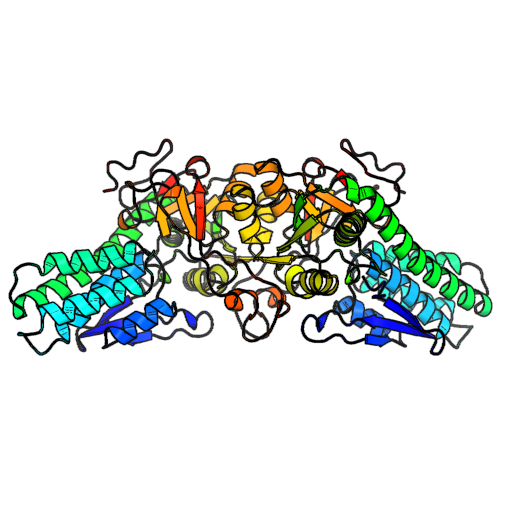LYS A C 1
ATOM 1003 O O . LYS A 1 132 ? -10.531 29.453 7.684 1 97.44 132 LYS A O 1
ATOM 1008 N N . ALA A 1 133 ? -8.508 29.266 8.539 1 97.44 133 ALA A N 1
ATOM 1009 C CA . ALA A 1 133 ? -7.914 28.953 7.246 1 97.44 133 ALA A CA 1
ATOM 1010 C C . ALA A 1 133 ? -8.484 27.641 6.688 1 97.44 133 ALA A C 1
ATOM 1012 O O . ALA A 1 133 ? -8.781 27.547 5.496 1 97.44 133 ALA A O 1
ATOM 1013 N N . CYS A 1 134 ? -8.648 26.656 7.543 1 97.75 134 CYS A N 1
ATOM 1014 C CA . CYS A 1 134 ? -9.188 25.359 7.137 1 97.75 134 CYS A CA 1
ATOM 1015 C C . CYS A 1 134 ? -10.625 25.5 6.645 1 97.75 134 CYS A C 1
ATOM 1017 O O . CYS A 1 134 ? -10.992 24.906 5.629 1 97.75 134 CYS A O 1
ATOM 1019 N N . MET A 1 135 ? -11.375 26.281 7.348 1 97.44 135 MET A N 1
ATOM 1020 C CA . MET A 1 135 ? -12.766 26.469 6.961 1 97.44 135 MET A CA 1
ATOM 1021 C C . MET A 1 135 ? -12.867 27.203 5.629 1 97.44 135 MET A C 1
ATOM 1023 O O . MET A 1 135 ? -13.68 26.844 4.773 1 97.44 135 MET A O 1
ATOM 1027 N N . LEU A 1 136 ? -12.039 28.219 5.492 1 98.19 136 LEU A N 1
ATOM 1028 C CA . LEU A 1 136 ? -12.039 28.969 4.25 1 98.19 136 LEU A CA 1
ATOM 1029 C C . LEU A 1 136 ? -11.57 28.125 3.082 1 98.19 136 LEU A C 1
ATOM 1031 O O . LEU A 1 136 ? -12.156 28.156 1.998 1 98.19 136 LEU A O 1
ATOM 1035 N N . LEU A 1 137 ? -10.531 27.438 3.32 1 97.94 137 LEU A N 1
ATOM 1036 C CA . LEU A 1 137 ? -10.016 26.547 2.289 1 97.94 137 LEU A CA 1
ATOM 1037 C C . LEU A 1 137 ? -11.047 25.5 1.907 1 97.94 137 LEU A C 1
ATOM 1039 O O . LEU A 1 137 ? -11.195 25.172 0.729 1 97.94 137 LEU A O 1
ATOM 1043 N N . GLY A 1 138 ? -11.75 24.906 2.9 1 98.38 138 GLY A N 1
ATOM 1044 C CA . GLY A 1 138 ? -12.828 23.969 2.641 1 98.38 138 GLY A CA 1
ATOM 1045 C C . GLY A 1 138 ? -13.922 24.547 1.761 1 98.38 138 GLY A C 1
ATOM 1046 O O . GLY A 1 138 ? -14.375 23.891 0.814 1 98.38 138 GLY A O 1
ATOM 1047 N N . HIS A 1 139 ? -14.273 25.719 2.092 1 98.19 139 HIS A N 1
ATOM 1048 C CA . HIS A 1 139 ? -15.289 26.422 1.314 1 98.19 139 HIS A CA 1
ATOM 1049 C C . HIS A 1 139 ? -14.836 26.641 -0.121 1 98.19 139 HIS A C 1
ATOM 1051 O O . HIS A 1 139 ? -15.586 26.406 -1.065 1 98.19 139 HIS A O 1
ATOM 1057 N N . ASN A 1 140 ? -13.617 27.094 -0.287 1 98.38 140 ASN A N 1
ATOM 1058 C CA . ASN A 1 140 ? -13.078 27.391 -1.606 1 98.38 140 ASN A CA 1
ATOM 1059 C C . ASN A 1 140 ? -13 26.141 -2.479 1 98.38 140 ASN A C 1
ATOM 1061 O O . ASN A 1 140 ? -13.141 26.234 -3.701 1 98.38 140 ASN A O 1
ATOM 1065 N N . GLY A 1 141 ? -12.758 25.047 -1.858 1 98.69 141 GLY A N 1
ATOM 1066 C CA . GLY A 1 141 ? -12.531 23.812 -2.602 1 98.69 141 GLY A CA 1
ATOM 1067 C C . GLY A 1 141 ? -13.805 23.016 -2.846 1 98.69 141 GLY A C 1
ATOM 1068 O O . GLY A 1 141 ? -13.844 22.156 -3.725 1 98.69 141 GLY A O 1
ATOM 1069 N N . ALA A 1 142 ? -14.859 23.297 -2.137 1 98.44 142 ALA A N 1
ATOM 1070 C CA . ALA A 1 142 ? -16.078 22.5 -2.145 1 98.44 142 ALA A CA 1
ATOM 1071 C C . ALA A 1 142 ? -16.672 22.422 -3.545 1 98.44 142 ALA A C 1
ATOM 1073 O O . ALA A 1 142 ? -17.203 21.375 -3.949 1 98.44 142 ALA A O 1
ATOM 1074 N N . SER A 1 143 ? -16.578 23.453 -4.27 1 97.19 143 SER A N 1
ATOM 1075 C CA . SER A 1 143 ? -17.219 23.531 -5.578 1 97.19 143 SER A CA 1
ATOM 1076 C C . SER A 1 143 ? -16.5 22.641 -6.594 1 97.19 143 SER A C 1
ATOM 1078 O O . SER A 1 143 ? -17.062 22.281 -7.625 1 97.19 143 SER A O 1
ATOM 1080 N N . LEU A 1 144 ? -15.266 22.297 -6.363 1 98.44 144 LEU A N 1
ATOM 1081 C CA . LEU A 1 144 ? -14.477 21.5 -7.289 1 98.44 144 LEU A CA 1
ATOM 1082 C C . LEU A 1 144 ? -14.938 20.047 -7.27 1 98.44 144 LEU A C 1
ATOM 1084 O O . LEU A 1 144 ? -14.664 19.281 -8.203 1 98.44 144 LEU A O 1
ATOM 1088 N N . LEU A 1 145 ? -15.578 19.625 -6.145 1 98.62 145 LEU A N 1
ATOM 1089 C CA . LEU A 1 145 ? -16.047 18.25 -6.035 1 98.62 145 LEU A CA 1
ATOM 1090 C C . LEU A 1 145 ? -17.391 18.094 -6.746 1 98.62 145 LEU A C 1
ATOM 1092 O O . LEU A 1 145 ? -18.141 19.047 -6.902 1 98.62 145 LEU A O 1
ATOM 1096 N N . PRO A 1 146 ? -17.688 16.906 -7.211 1 98.19 146 PRO A N 1
ATOM 1097 C CA . PRO A 1 146 ? -18.953 16.672 -7.914 1 98.19 146 PRO A CA 1
ATOM 1098 C C . PRO A 1 146 ? -20.172 16.781 -6.992 1 98.19 146 PRO A C 1
ATOM 1100 O O . PRO A 1 146 ? -20.031 16.672 -5.77 1 98.19 146 PRO A O 1
ATOM 1103 N N . GLN A 1 147 ? -21.328 17.016 -7.617 1 98.31 147 GLN A N 1
ATOM 1104 C CA . GLN A 1 147 ? -22.562 17.047 -6.848 1 98.31 147 GLN A CA 1
ATOM 1105 C C . GLN A 1 147 ? -22.828 15.695 -6.188 1 98.31 147 GLN A C 1
ATOM 1107 O O . GLN A 1 147 ? -23.25 15.633 -5.027 1 98.31 147 GLN A O 1
ATOM 1112 N N . ILE A 1 148 ? -22.672 14.727 -6.977 1 98.38 148 ILE A N 1
ATOM 1113 C CA . ILE A 1 148 ? -22.75 13.336 -6.531 1 98.38 148 ILE A CA 1
ATOM 1114 C C . ILE A 1 148 ? -21.531 12.57 -7.039 1 98.38 148 ILE A C 1
ATOM 1116 O O . ILE A 1 148 ? -21.25 12.57 -8.242 1 98.38 148 ILE A O 1
ATOM 1120 N N . GLY A 1 149 ? -20.75 12 -6.102 1 98.5 149 GLY A N 1
ATOM 1121 C CA . GLY A 1 149 ? -19.609 11.25 -6.605 1 98.5 149 GLY A CA 1
ATOM 1122 C C . GLY A 1 149 ? -18.719 10.695 -5.504 1 98.5 149 GLY A C 1
ATOM 1123 O O . GLY A 1 149 ? -19.062 10.766 -4.324 1 98.5 149 GLY A O 1
ATOM 1124 N N . THR A 1 150 ? -17.672 10.023 -5.926 1 98.88 150 THR A N 1
ATOM 1125 C CA . THR A 1 150 ? -16.734 9.367 -5.027 1 98.88 150 THR A CA 1
ATOM 1126 C C . THR A 1 150 ? -15.359 10.031 -5.109 1 98.88 150 THR A C 1
ATOM 1128 O O . THR A 1 150 ? -14.82 10.219 -6.199 1 98.88 150 THR A O 1
ATOM 1131 N N . VAL A 1 151 ? -14.852 10.359 -3.945 1 98.94 151 VAL A N 1
ATOM 1132 C CA . VAL A 1 151 ? -13.547 11.016 -3.85 1 98.94 151 VAL A CA 1
ATOM 1133 C C . VAL A 1 151 ? -12.555 10.086 -3.156 1 98.94 151 VAL A C 1
ATOM 1135 O O . VAL A 1 151 ? -12.875 9.461 -2.139 1 98.94 151 VAL A O 1
ATOM 1138 N N . LEU A 1 152 ? -11.391 9.922 -3.781 1 98.94 152 LEU A N 1
ATOM 1139 C CA . LEU A 1 152 ? -10.305 9.172 -3.168 1 98.94 152 LEU A CA 1
ATOM 1140 C C . LEU A 1 152 ? -9.383 10.102 -2.379 1 98.94 152 LEU A C 1
ATOM 1142 O O . LEU A 1 152 ? -9.055 11.195 -2.842 1 98.94 152 LEU A O 1
ATOM 1146 N N . THR A 1 153 ? -9.016 9.672 -1.173 1 98.94 153 THR A N 1
ATOM 1147 C CA . THR A 1 153 ? -8.031 10.43 -0.401 1 98.94 153 THR A CA 1
ATOM 1148 C C . THR A 1 153 ? -6.988 9.5 0.207 1 98.94 153 THR A C 1
ATOM 1150 O O . THR A 1 153 ? -7.141 8.273 0.177 1 98.94 153 THR A O 1
ATOM 1153 N N . HIS A 1 154 ? -5.871 10.055 0.603 1 98.88 154 HIS A N 1
ATOM 1154 C CA . HIS A 1 154 ? -4.691 9.352 1.102 1 98.88 154 HIS A CA 1
ATOM 1155 C C . HIS A 1 154 ? -4.133 10.031 2.344 1 98.88 154 HIS A C 1
ATOM 1157 O O . HIS A 1 154 ? -4.125 11.266 2.434 1 98.88 154 HIS A O 1
ATOM 1163 N N . CYS A 1 155 ? -3.711 9.219 3.297 1 98.38 155 CYS A N 1
ATOM 1164 C CA . CYS A 1 155 ? -3.242 9.695 4.594 1 98.38 155 CYS A CA 1
ATOM 1165 C C . CYS A 1 155 ? -4.379 10.344 5.379 1 98.38 155 CYS A C 1
ATOM 1167 O O . CYS A 1 155 ? -5.504 9.844 5.375 1 98.38 155 CYS A O 1
ATOM 1169 N N . ASN A 1 156 ? -4.07 11.258 6.227 1 98.69 156 ASN A N 1
ATOM 1170 C CA . ASN A 1 156 ? -5.082 11.984 6.984 1 98.69 156 ASN A CA 1
ATOM 1171 C C . ASN A 1 156 ? -4.879 13.492 6.883 1 98.69 156 ASN A C 1
ATOM 1173 O O . ASN A 1 156 ? -3.887 14.023 7.387 1 98.69 156 ASN A O 1
ATOM 1177 N N . ALA A 1 157 ? -5.797 14.078 6.215 1 98.5 157 ALA A N 1
ATOM 1178 C CA . ALA A 1 157 ? -5.82 15.531 6.094 1 98.5 157 ALA A CA 1
ATOM 1179 C C . ALA A 1 157 ? -7.133 16.109 6.621 1 98.5 157 ALA A C 1
ATOM 1181 O O . ALA A 1 157 ? -7.781 16.906 5.949 1 98.5 157 ALA A O 1
ATOM 1182 N N . GLY A 1 158 ? -7.562 15.57 7.754 1 98.06 158 GLY A N 1
ATOM 1183 C CA . GLY A 1 158 ? -8.781 16 8.414 1 98.06 158 GLY A CA 1
ATOM 1184 C C . GLY A 1 158 ? -8.516 16.875 9.633 1 98.06 158 GLY A C 1
ATOM 1185 O O . GLY A 1 158 ? -7.504 17.578 9.695 1 98.06 158 GLY A O 1
ATOM 1186 N N . ALA A 1 159 ? -9.469 16.922 10.5 1 97.19 159 ALA A N 1
ATOM 1187 C CA . ALA A 1 159 ? -9.359 17.734 11.711 1 97.19 159 ALA A CA 1
ATOM 1188 C C . ALA A 1 159 ? -8.148 17.312 12.547 1 97.19 159 ALA A C 1
ATOM 1190 O O . ALA A 1 159 ? -7.465 18.156 13.125 1 97.19 159 ALA A O 1
ATOM 1191 N N . LEU A 1 160 ? -7.852 16.016 12.586 1 97.5 160 LEU A N 1
ATOM 1192 C CA . LEU A 1 160 ? -6.766 15.484 13.398 1 97.5 160 LEU A CA 1
ATOM 1193 C C . LEU A 1 160 ? -5.414 15.992 12.906 1 97.5 160 LEU A C 1
ATOM 1195 O O . LEU A 1 160 ? -4.426 15.953 13.641 1 97.5 160 LEU A O 1
ATOM 1199 N N . ALA A 1 161 ? -5.352 16.469 11.648 1 97.56 161 ALA A N 1
ATOM 1200 C CA . ALA A 1 161 ? -4.109 16.969 11.078 1 97.56 161 ALA A CA 1
ATOM 1201 C C . ALA A 1 161 ? -4.004 18.484 11.258 1 97.56 161 ALA A C 1
ATOM 1203 O O . ALA A 1 161 ? -3.037 19.109 10.805 1 97.56 161 ALA A O 1
ATOM 1204 N N . CYS A 1 162 ? -4.996 19.094 11.867 1 97.56 162 CYS A N 1
ATOM 1205 C CA . CYS A 1 162 ? -5.105 20.531 12.078 1 97.56 162 CYS A CA 1
ATOM 1206 C C . CYS A 1 162 ? -5.609 20.844 13.484 1 97.56 162 CYS A C 1
ATOM 1208 O O . CYS A 1 162 ? -5.656 19.969 14.336 1 97.56 162 CYS A O 1
ATOM 1210 N N . SER A 1 163 ? -5.832 22.172 13.711 1 96 163 SER A N 1
ATOM 1211 C CA . SER A 1 163 ? -6.508 22.516 14.953 1 96 163 SER A CA 1
ATOM 1212 C C . SER A 1 163 ? -7.945 22.016 14.969 1 96 163 SER A C 1
ATOM 1214 O O . SER A 1 163 ? -8.445 21.562 16 1 96 163 SER A O 1
ATOM 1216 N N . SER A 1 164 ? -8.555 22.141 13.836 1 95 164 SER A N 1
ATOM 1217 C CA . SER A 1 164 ? -9.906 21.641 13.625 1 95 164 SER A CA 1
ATOM 1218 C C . SER A 1 164 ? -10.25 21.578 12.141 1 95 164 SER A C 1
ATOM 1220 O O . SER A 1 164 ? -9.453 22 11.297 1 95 164 SER A O 1
ATOM 1222 N N . TRP A 1 165 ? -11.367 20.922 11.75 1 95.94 165 TRP A N 1
ATOM 1223 C CA . TRP A 1 165 ? -12.016 20.906 10.438 1 95.94 165 TRP A CA 1
ATOM 1224 C C . TRP A 1 165 ? -11.219 20.062 9.445 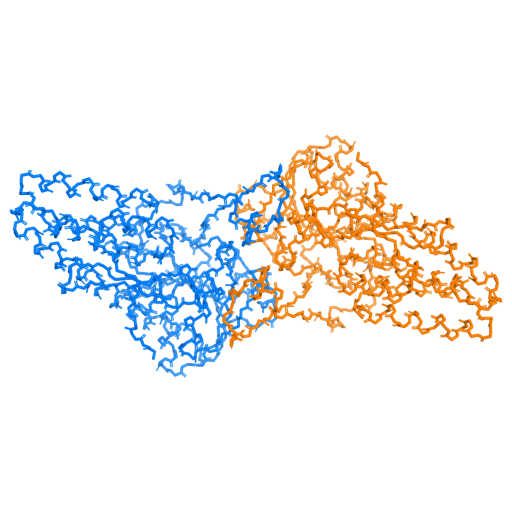1 95.94 165 TRP A C 1
ATOM 1226 O O . TRP A 1 165 ? -11.68 19.016 8.992 1 95.94 165 TRP A O 1
ATOM 1236 N N . GLY A 1 166 ? -9.898 20.562 9.18 1 97.81 166 GLY A N 1
ATOM 1237 C CA . GLY A 1 166 ? -9.055 19.828 8.25 1 97.81 166 GLY A CA 1
ATOM 1238 C C . GLY A 1 166 ? -8.836 20.562 6.938 1 97.81 166 GLY A C 1
ATOM 1239 O O . GLY A 1 166 ? -9.406 21.625 6.711 1 97.81 166 GLY A O 1
ATOM 1240 N N . THR A 1 167 ? -7.973 19.922 6.102 1 98.5 167 THR A N 1
ATOM 1241 C CA . THR A 1 167 ? -7.695 20.5 4.793 1 98.5 167 THR A CA 1
ATOM 1242 C C . THR A 1 167 ? -8.453 19.75 3.699 1 98.5 167 THR A C 1
ATOM 1244 O O . THR A 1 167 ? -9.594 20.078 3.381 1 98.5 167 THR A O 1
ATOM 1247 N N . ALA A 1 168 ? -7.969 18.578 3.248 1 98.88 168 ALA A N 1
ATOM 1248 C CA . ALA A 1 168 ? -8.664 17.812 2.229 1 98.88 168 ALA A CA 1
ATOM 1249 C C . ALA A 1 168 ? -10.031 17.344 2.73 1 98.88 168 ALA A C 1
ATOM 1251 O O . ALA A 1 168 ? -11.031 17.453 2.023 1 98.88 168 ALA A O 1
ATOM 1252 N N . LEU A 1 169 ? -10.039 16.781 3.957 1 98.69 169 LEU A N 1
ATOM 1253 C CA . LEU A 1 169 ? -11.328 16.359 4.504 1 98.69 169 LEU A CA 1
ATOM 1254 C C . LEU A 1 169 ? -12.203 17.562 4.824 1 98.69 169 LEU A C 1
ATOM 1256 O O . LEU A 1 169 ? -13.438 17.438 4.848 1 98.69 169 LEU A O 1
ATOM 1260 N N . GLY A 1 170 ? -11.523 18.734 5.117 1 98.44 170 GLY A N 1
ATOM 1261 C CA . GLY A 1 170 ? -12.297 19.953 5.27 1 98.44 170 GLY A CA 1
ATOM 1262 C C . GLY A 1 170 ? -13.062 20.344 4.02 1 98.44 170 GLY A C 1
ATOM 1263 O O . GLY A 1 170 ? -14.188 20.828 4.102 1 98.44 170 GLY A O 1
ATOM 1264 N N . VAL A 1 171 ? -12.445 20.125 2.883 1 98.88 171 VAL A N 1
ATOM 1265 C CA . VAL A 1 171 ? -13.117 20.359 1.606 1 98.88 171 VAL A CA 1
ATOM 1266 C C . VAL A 1 171 ? -14.32 19.422 1.469 1 98.88 171 VAL A C 1
ATOM 1268 O O . VAL A 1 171 ? -15.398 19.859 1.061 1 98.88 171 VAL A O 1
ATOM 1271 N N . ILE A 1 172 ? -14.18 18.188 1.812 1 98.75 172 ILE A N 1
ATOM 1272 C CA . ILE A 1 172 ? -15.242 17.188 1.729 1 98.75 172 ILE A CA 1
ATOM 1273 C C . ILE A 1 172 ? -16.375 17.562 2.684 1 98.75 172 ILE A C 1
ATOM 1275 O O . ILE A 1 172 ? -17.547 17.5 2.312 1 98.75 172 ILE A O 1
ATOM 1279 N N . ARG A 1 173 ? -16.016 17.969 3.941 1 97.81 173 ARG A N 1
ATOM 1280 C CA . ARG A 1 173 ? -17.016 18.391 4.914 1 97.81 173 ARG A CA 1
ATOM 1281 C C . ARG A 1 173 ? -17.812 19.594 4.391 1 97.81 173 ARG A C 1
ATOM 1283 O O . ARG A 1 173 ? -19.031 19.656 4.543 1 97.81 173 ARG A O 1
ATOM 1290 N N . SER A 1 174 ? -17.078 20.516 3.832 1 98.19 174 SER A N 1
ATOM 1291 C CA . SER A 1 174 ? -17.719 21.703 3.287 1 98.19 174 SER A CA 1
ATOM 1292 C C . SER A 1 174 ? -18.641 21.359 2.127 1 98.19 174 SER A C 1
ATOM 1294 O O . SER A 1 174 ? -19.703 21.953 1.981 1 98.19 174 SER A O 1
ATOM 1296 N N . ALA A 1 175 ? -18.219 20.422 1.287 1 98.5 175 ALA A N 1
ATOM 1297 C CA . ALA A 1 175 ? -19.078 19.969 0.191 1 98.5 175 ALA A CA 1
ATOM 1298 C C . ALA A 1 175 ? -20.359 19.344 0.719 1 98.5 175 ALA A C 1
ATOM 1300 O O . ALA A 1 175 ? -21.453 19.625 0.197 1 98.5 175 ALA A O 1
ATOM 1301 N N . LYS A 1 176 ? -20.25 18.531 1.729 1 97.38 176 LYS A N 1
ATOM 1302 C CA . LYS A 1 176 ? -21.422 17.953 2.354 1 97.38 176 LYS A CA 1
ATOM 1303 C C . LYS A 1 176 ? -22.359 19.047 2.896 1 97.38 176 LYS A C 1
ATOM 1305 O O . LYS A 1 176 ? -23.562 18.984 2.711 1 97.38 176 LYS A O 1
ATOM 1310 N N . LYS A 1 177 ? -21.781 19.984 3.551 1 96 177 LYS A N 1
ATOM 1311 C CA . LYS A 1 177 ? -22.547 21.094 4.105 1 96 177 LYS A CA 1
ATOM 1312 C C . LYS A 1 177 ? -23.297 21.859 3.012 1 96 177 LYS A C 1
ATOM 1314 O O . LYS A 1 177 ? -24.375 22.391 3.246 1 96 177 LYS A O 1
ATOM 1319 N N . MET A 1 178 ? -22.734 21.844 1.869 1 96.94 178 MET A N 1
ATOM 1320 C CA . MET A 1 178 ? -23.328 22.531 0.732 1 96.94 178 MET A CA 1
ATOM 1321 C C . MET A 1 178 ? -24.391 21.672 0.053 1 96.94 178 MET A C 1
ATOM 1323 O O . MET A 1 178 ? -24.969 22.062 -0.954 1 96.94 178 MET A O 1
ATOM 1327 N N . GLY A 1 179 ? -24.516 20.438 0.548 1 97.44 179 GLY A N 1
ATOM 1328 C CA . GLY A 1 179 ? -25.594 19.578 0.055 1 97.44 179 GLY A CA 1
ATOM 1329 C C . GLY A 1 179 ? -25.109 18.547 -0.949 1 97.44 179 GLY A C 1
ATOM 1330 O O . GLY A 1 179 ? -25.922 17.828 -1.531 1 97.44 179 GLY A O 1
ATOM 1331 N N . LYS A 1 180 ? -23.859 18.484 -1.136 1 98.06 180 LYS A N 1
ATOM 1332 C CA . LYS A 1 180 ? -23.328 17.5 -2.074 1 98.06 180 LYS A CA 1
ATOM 1333 C C . LYS A 1 180 ? -23.344 16.094 -1.459 1 98.06 180 LYS A C 1
ATOM 1335 O O . LYS A 1 180 ? -23.281 15.953 -0.236 1 98.06 180 LYS A O 1
ATOM 1340 N N . LYS A 1 181 ? -23.516 15.133 -2.311 1 98.31 181 LYS A N 1
ATOM 1341 C CA . LYS A 1 181 ? -23.5 13.734 -1.892 1 98.31 181 LYS A CA 1
ATOM 1342 C C . LYS A 1 181 ? -22.188 13.062 -2.248 1 98.31 181 LYS A C 1
ATOM 1344 O O . LYS A 1 181 ? -22.094 12.375 -3.27 1 98.31 181 LYS A O 1
ATOM 1349 N N . ILE A 1 182 ? -21.281 13.203 -1.364 1 98.38 182 ILE A N 1
ATOM 1350 C CA . ILE A 1 182 ? -19.922 12.727 -1.606 1 98.38 182 ILE A CA 1
ATOM 1351 C C . ILE A 1 182 ? -19.672 11.453 -0.802 1 98.38 182 ILE A C 1
ATOM 1353 O O . ILE A 1 182 ? -19.969 11.391 0.392 1 98.38 182 ILE A O 1
ATOM 1357 N N . SER A 1 183 ? -19.203 10.422 -1.44 1 98.81 183 SER A N 1
ATOM 1358 C CA . SER A 1 183 ? -18.625 9.25 -0.796 1 98.81 183 SER A CA 1
ATOM 1359 C C . SER A 1 183 ? -17.109 9.266 -0.889 1 98.81 183 SER A C 1
ATOM 1361 O O . SER A 1 183 ? -16.547 9.812 -1.837 1 98.81 183 SER A O 1
ATOM 1363 N N . VAL A 1 184 ? -16.516 8.695 0.144 1 98.94 184 VAL A N 1
ATOM 1364 C CA . VAL A 1 184 ? -15.062 8.773 0.182 1 98.94 184 VAL A CA 1
ATOM 1365 C C . VAL A 1 184 ? -14.477 7.363 0.17 1 98.94 184 VAL A C 1
ATOM 1367 O O . VAL A 1 184 ? -14.984 6.465 0.845 1 98.94 184 VAL A O 1
ATOM 1370 N N . VAL A 1 185 ? -13.5 7.133 -0.686 1 98.94 185 VAL A N 1
ATOM 1371 C CA . VAL A 1 185 ? -12.602 5.984 -0.59 1 98.94 185 VAL A CA 1
ATOM 1372 C C . VAL A 1 185 ? -11.305 6.398 0.106 1 98.94 185 VAL A C 1
ATOM 1374 O O . VAL A 1 185 ? -10.555 7.234 -0.407 1 98.94 185 VAL A O 1
ATOM 1377 N N . SER A 1 186 ? -11.078 5.871 1.285 1 98.88 186 SER A N 1
ATOM 1378 C CA . SER A 1 186 ? -9.867 6.148 2.045 1 98.88 186 SER A CA 1
ATOM 1379 C C . SER A 1 186 ? -8.836 5.031 1.879 1 98.88 186 SER A C 1
ATOM 1381 O O . SER A 1 186 ? -9.094 3.887 2.252 1 98.88 186 SER A O 1
ATOM 1383 N N . CYS A 1 187 ? -7.703 5.332 1.316 1 98.88 187 CYS A N 1
ATOM 1384 C CA . CYS A 1 187 ? -6.602 4.375 1.325 1 98.88 187 CYS A CA 1
ATOM 1385 C C . CYS A 1 187 ? -6.09 4.145 2.742 1 98.88 187 CYS A C 1
ATOM 1387 O O . CYS A 1 187 ? -6.043 5.078 3.547 1 98.88 187 CYS A O 1
ATOM 1389 N N . GLU A 1 188 ? -5.73 2.975 3.049 1 98.75 188 GLU A N 1
ATOM 1390 C CA . GLU A 1 188 ? -5.277 2.66 4.398 1 98.75 188 GLU A CA 1
ATOM 1391 C C . GLU A 1 188 ? -4.004 3.424 4.746 1 98.75 188 GLU A C 1
ATOM 1393 O O . GLU A 1 188 ? -3.799 3.812 5.898 1 98.75 188 GLU A O 1
ATOM 1398 N N . THR A 1 189 ? -3.105 3.609 3.756 1 98.56 189 THR A N 1
ATOM 1399 C CA . THR A 1 189 ? -1.893 4.414 3.834 1 98.56 189 THR A CA 1
ATOM 1400 C C . THR A 1 189 ? -0.821 3.699 4.652 1 98.56 189 THR A C 1
ATOM 1402 O O . THR A 1 189 ? -0.479 4.137 5.754 1 98.56 189 THR A O 1
ATOM 1405 N N . ARG A 1 190 ? -0.304 2.688 4.039 1 98 190 ARG A N 1
ATOM 1406 C CA . ARG A 1 190 ? 0.853 2.018 4.621 1 98 190 ARG A CA 1
ATOM 1407 C C . ARG A 1 190 ? 2.062 2.947 4.66 1 98 190 ARG A C 1
ATOM 1409 O O . ARG A 1 190 ? 2.197 3.832 3.812 1 98 190 ARG A O 1
ATOM 1416 N N . PRO A 1 191 ? 2.955 2.863 5.777 1 96.38 191 PRO A N 1
ATOM 1417 C CA . PRO A 1 191 ? 2.953 1.785 6.77 1 96.38 191 PRO A CA 1
ATOM 1418 C C . PRO A 1 191 ? 2.193 2.154 8.039 1 96.38 191 PRO A C 1
ATOM 1420 O O . PRO A 1 191 ? 1.865 1.278 8.844 1 96.38 191 PRO A O 1
ATOM 1423 N N . LEU A 1 192 ? 1.857 3.473 8.258 1 95.19 192 LEU A N 1
ATOM 1424 C CA . LEU A 1 192 ? 1.354 3.914 9.555 1 95.19 192 LEU A CA 1
ATOM 1425 C C . LEU A 1 192 ? -0.166 3.805 9.609 1 95.19 192 LEU A C 1
ATOM 1427 O O . LEU A 1 192 ? -0.762 3.939 10.688 1 95.19 192 LEU A O 1
ATOM 1431 N N . LEU A 1 193 ? -0.836 3.637 8.453 1 97.75 193 LEU A N 1
ATOM 1432 C CA . LEU A 1 193 ? -2.264 3.35 8.375 1 97.75 193 LEU A CA 1
ATOM 1433 C C . LEU A 1 193 ? -3.088 4.562 8.797 1 97.75 193 LEU A C 1
ATOM 1435 O O . LEU A 1 193 ? -4.137 4.414 9.43 1 97.75 193 LEU A O 1
ATOM 1439 N N . GLN A 1 194 ? -2.609 5.719 8.461 1 98.12 194 GLN A N 1
ATOM 1440 C CA . GLN A 1 194 ? -3.324 6.934 8.836 1 98.12 194 GLN A CA 1
ATOM 1441 C C . GLN A 1 194 ? -4.68 7.012 8.141 1 98.12 194 GLN A C 1
ATOM 1443 O O . GLN A 1 194 ? -5.645 7.535 8.703 1 98.12 194 GLN A O 1
ATOM 1448 N N . GLY A 1 195 ? -4.762 6.516 6.945 1 98.69 195 GLY A N 1
ATOM 1449 C CA . GLY A 1 195 ? -6.023 6.559 6.223 1 98.69 195 GLY A CA 1
ATOM 1450 C C . GLY A 1 195 ? -7.086 5.66 6.824 1 98.69 195 GLY A C 1
ATOM 1451 O O . GLY A 1 195 ? -8.266 6.023 6.867 1 98.69 195 GLY A O 1
ATOM 1452 N N . SER A 1 196 ? -6.723 4.516 7.289 1 98.31 196 SER A N 1
ATOM 1453 C CA . SER A 1 196 ? -7.688 3.578 7.863 1 98.31 196 SER A CA 1
ATOM 1454 C C . SER A 1 196 ? -7.98 3.91 9.32 1 98.31 196 SER A C 1
ATOM 1456 O O . SER A 1 196 ? -9.141 3.928 9.734 1 98.31 196 SER A O 1
ATOM 1458 N N . ARG A 1 197 ? -6.98 4.336 10.07 1 97.88 197 ARG A N 1
ATOM 1459 C CA . ARG A 1 197 ? -7.129 4.527 11.508 1 97.88 197 ARG A CA 1
ATOM 1460 C C . ARG A 1 197 ? -7.727 5.898 11.82 1 97.88 197 ARG A C 1
ATOM 1462 O O . ARG A 1 197 ? -8.469 6.051 12.789 1 97.88 197 ARG A O 1
ATOM 1469 N N . LEU A 1 198 ? -7.312 6.863 10.984 1 98.31 198 LEU A N 1
ATOM 1470 C CA . LEU A 1 198 ? -7.66 8.234 11.336 1 98.31 198 LEU A CA 1
ATOM 1471 C C . LEU A 1 198 ? -8.703 8.797 10.375 1 98.31 198 LEU A C 1
ATOM 1473 O O . LEU A 1 198 ? -9.789 9.203 10.797 1 98.31 198 LEU A O 1
ATOM 1477 N N . THR A 1 199 ? -8.422 8.781 9.125 1 98.75 199 THR A N 1
ATOM 1478 C CA . THR A 1 199 ? -9.305 9.359 8.117 1 98.75 199 THR A CA 1
ATOM 1479 C C . THR A 1 199 ? -10.68 8.688 8.148 1 98.75 199 THR A C 1
ATOM 1481 O O . THR A 1 199 ? -11.703 9.359 8.227 1 98.75 199 THR A O 1
ATOM 1484 N N . ALA A 1 200 ? -10.648 7.375 8.133 1 98.81 200 ALA A N 1
ATOM 1485 C CA . ALA A 1 200 ? -11.906 6.637 8.156 1 98.81 200 ALA A CA 1
ATOM 1486 C C . ALA A 1 200 ? -12.672 6.898 9.453 1 98.81 200 ALA A C 1
ATOM 1488 O O . ALA A 1 200 ? -13.898 7.004 9.445 1 98.81 200 ALA A O 1
ATOM 1489 N N . TRP A 1 201 ? -11.953 7.016 10.523 1 98 201 TRP A N 1
ATOM 1490 C CA . TRP A 1 201 ? -12.547 7.289 11.828 1 98 201 TRP A CA 1
ATOM 1491 C C . TRP A 1 201 ? -13.25 8.641 11.836 1 98 201 TRP A C 1
ATOM 1493 O O . TRP A 1 201 ? -14.398 8.75 12.273 1 98 201 TRP A O 1
ATOM 1503 N N . GLU A 1 202 ? -12.641 9.664 11.312 1 97.31 202 GLU A N 1
ATOM 1504 C CA . GLU A 1 202 ? -13.211 11.008 11.273 1 97.31 202 GLU A CA 1
ATOM 1505 C C . GLU A 1 202 ? -14.445 11.047 10.383 1 97.31 202 GLU A C 1
ATOM 1507 O O . GLU A 1 202 ? -15.469 11.625 10.758 1 97.31 202 GLU A O 1
ATOM 1512 N N . LEU A 1 203 ? -14.312 10.477 9.234 1 98.31 203 LEU A N 1
ATOM 1513 C CA . LEU A 1 203 ? -15.398 10.539 8.266 1 98.31 203 LEU A CA 1
ATOM 1514 C C . LEU A 1 203 ? -16.625 9.773 8.773 1 98.31 203 LEU A C 1
ATOM 1516 O O . LEU A 1 203 ? -17.75 10.242 8.617 1 98.31 203 LEU A O 1
ATOM 1520 N N . ALA A 1 204 ? -16.359 8.625 9.375 1 97.75 204 ALA A N 1
ATOM 1521 C CA . ALA A 1 204 ? -17.453 7.848 9.938 1 97.75 204 ALA A CA 1
ATOM 1522 C C . ALA A 1 204 ? -18.188 8.633 11.031 1 97.75 204 ALA A C 1
ATOM 1524 O O . ALA A 1 204 ? -19.406 8.633 11.094 1 97.75 204 ALA A O 1
ATOM 1525 N N . ARG A 1 205 ? -17.406 9.258 11.828 1 94.62 205 ARG A N 1
ATOM 1526 C CA . ARG A 1 205 ? -17.953 10.062 12.906 1 94.62 205 ARG A CA 1
ATOM 1527 C C . ARG A 1 205 ? -18.797 11.211 12.359 1 94.62 205 ARG A C 1
ATOM 1529 O O . ARG A 1 205 ? -19.812 11.586 12.953 1 94.62 205 ARG A O 1
ATOM 1536 N N . ASP A 1 206 ? -18.375 11.719 11.242 1 94.75 206 ASP A N 1
ATOM 1537 C CA . ASP A 1 206 ? -19.047 12.844 10.609 1 94.75 206 ASP A CA 1
ATOM 1538 C C . ASP A 1 206 ? -20.203 12.367 9.734 1 94.75 206 ASP A C 1
ATOM 1540 O O . ASP A 1 206 ? -20.828 13.164 9.031 1 94.75 206 ASP A O 1
ATOM 1544 N N . GLU A 1 207 ? -20.422 11.094 9.688 1 96.12 207 GLU A N 1
ATOM 1545 C CA . GLU A 1 207 ? -21.484 10.484 8.891 1 96.12 207 GLU A CA 1
ATOM 1546 C C . GLU A 1 207 ? -21.297 10.758 7.402 1 96.12 207 GLU A C 1
ATOM 1548 O O . GLU A 1 207 ? -22.266 11.055 6.691 1 96.12 207 GLU A O 1
ATOM 1553 N N . ILE A 1 208 ? -20.156 10.891 6.977 1 98 208 ILE A N 1
ATOM 1554 C CA . ILE A 1 208 ? -19.797 10.898 5.562 1 98 208 ILE A CA 1
ATOM 1555 C C . ILE A 1 208 ? -19.469 9.484 5.102 1 98 208 ILE A C 1
ATOM 1557 O O . ILE A 1 208 ? -18.594 8.82 5.672 1 98 208 ILE A O 1
ATOM 1561 N N . PRO A 1 209 ? -20.203 8.961 4.125 1 98.69 209 PRO A N 1
ATOM 1562 C CA . PRO A 1 209 ? -19.922 7.59 3.682 1 98.69 209 PRO A CA 1
ATOM 1563 C C . PRO A 1 209 ? -18.469 7.367 3.303 1 98.69 209 PRO A C 1
ATOM 1565 O O . PRO A 1 209 ? -17.906 8.117 2.492 1 98.69 209 PRO A O 1
ATOM 1568 N N . VAL A 1 210 ? -17.859 6.371 3.912 1 98.88 210 VAL A N 1
ATOM 1569 C CA . VAL A 1 210 ? -16.438 6.105 3.676 1 98.88 210 VAL A CA 1
ATOM 1570 C C . VAL A 1 210 ? -16.203 4.602 3.566 1 98.88 210 VAL A C 1
ATOM 1572 O O . VAL A 1 210 ? -16.828 3.816 4.285 1 98.88 210 VAL A O 1
ATOM 1575 N N . THR A 1 211 ? -15.406 4.191 2.611 1 98.94 211 THR A N 1
ATOM 1576 C CA . THR A 1 211 ? -14.922 2.832 2.395 1 98.94 211 THR A CA 1
ATOM 1577 C C . THR A 1 211 ? -13.398 2.797 2.359 1 98.94 211 THR A C 1
ATOM 1579 O O . THR A 1 211 ? -12.773 3.604 1.672 1 98.94 211 THR A O 1
ATOM 1582 N N . THR A 1 212 ? -12.836 1.879 3.152 1 98.88 212 THR A N 1
ATOM 1583 C CA . THR A 1 212 ? -11.383 1.779 3.201 1 98.88 212 THR A CA 1
ATOM 1584 C C . THR A 1 212 ? -10.883 0.716 2.227 1 98.88 212 THR A C 1
ATOM 1586 O O . THR A 1 212 ? -11.523 -0.322 2.049 1 98.88 212 THR A O 1
ATOM 1589 N N . ILE A 1 213 ? -9.719 0.987 1.589 1 98.88 213 ILE A N 1
ATOM 1590 C CA . ILE A 1 213 ? -9.055 0.036 0.706 1 98.88 213 ILE A CA 1
ATOM 1591 C C . ILE A 1 213 ? -7.562 0.006 1.011 1 98.88 213 ILE A C 1
ATOM 1593 O O . ILE A 1 213 ? -7.039 0.909 1.668 1 98.88 213 ILE A O 1
ATOM 1597 N N . VAL A 1 214 ? -6.875 -1.027 0.572 1 98.75 214 VAL A N 1
ATOM 1598 C CA . VAL A 1 214 ? -5.414 -0.979 0.562 1 98.75 214 VAL A CA 1
ATOM 1599 C C . VAL A 1 214 ? -4.938 -0.008 -0.515 1 98.75 214 VAL A C 1
ATOM 1601 O O . VAL A 1 214 ? -5.641 0.235 -1.498 1 98.75 214 VAL A O 1
ATOM 1604 N N . ASP A 1 215 ? -3.756 0.533 -0.394 1 98.88 215 ASP A N 1
ATOM 1605 C CA . ASP A 1 215 ? -3.268 1.608 -1.252 1 98.88 215 ASP A CA 1
ATOM 1606 C C . ASP A 1 215 ? -3.213 1.164 -2.713 1 98.88 215 ASP A C 1
ATOM 1608 O O . ASP A 1 215 ? -3.58 1.923 -3.611 1 98.88 215 ASP A O 1
ATOM 1612 N N . SER A 1 216 ? -2.822 -0.063 -2.918 1 98.62 216 SER A N 1
ATOM 1613 C CA . SER A 1 216 ? -2.535 -0.562 -4.258 1 98.62 216 SER A CA 1
ATOM 1614 C C . SER A 1 216 ? -3.818 -0.887 -5.016 1 98.62 216 SER A C 1
ATOM 1616 O O . SER A 1 216 ? -3.779 -1.212 -6.203 1 98.62 216 SER A O 1
ATOM 1618 N N . GLU A 1 217 ? -4.957 -0.771 -4.391 1 98.69 217 GLU A N 1
ATOM 1619 C CA . GLU A 1 217 ? -6.25 -1.069 -5.004 1 98.69 217 GLU A CA 1
ATOM 1620 C C . GLU A 1 217 ? -6.824 0.158 -5.703 1 98.69 217 GLU A C 1
ATOM 1622 O O . GLU A 1 217 ? -7.73 0.039 -6.531 1 98.69 217 GLU A O 1
ATOM 1627 N N . ALA A 1 218 ? -6.293 1.318 -5.449 1 98.94 218 ALA A N 1
ATOM 1628 C CA . ALA A 1 218 ? -6.855 2.588 -5.906 1 98.94 218 ALA A CA 1
ATOM 1629 C C . ALA A 1 218 ? -6.902 2.65 -7.43 1 98.94 218 ALA A C 1
ATOM 1631 O O . ALA A 1 218 ? -7.93 3.014 -8.008 1 98.94 218 ALA A O 1
ATOM 1632 N N . ALA A 1 219 ? -5.844 2.252 -8.086 1 98.94 219 ALA A N 1
ATOM 1633 C CA . ALA A 1 219 ? -5.77 2.33 -9.539 1 98.94 219 ALA A CA 1
ATOM 1634 C C . ALA A 1 219 ? -6.848 1.467 -10.195 1 98.94 219 ALA A C 1
ATOM 1636 O O . ALA A 1 219 ? -7.43 1.852 -11.211 1 98.94 219 ALA A O 1
ATOM 1637 N N . PHE A 1 220 ? -7.094 0.3 -9.578 1 98.88 220 PHE A N 1
ATOM 1638 C CA . PHE A 1 220 ? -8.094 -0.609 -10.125 1 98.88 220 PHE A CA 1
ATOM 1639 C C . PHE A 1 220 ? -9.492 -0.006 -10.023 1 98.88 220 PHE A C 1
ATOM 1641 O O . PHE A 1 220 ? -10.297 -0.127 -10.945 1 98.88 220 PHE A O 1
ATOM 1648 N N . LEU A 1 221 ? -9.773 0.678 -8.922 1 98.88 221 LEU A N 1
ATOM 1649 C CA . LEU A 1 221 ? -11.062 1.359 -8.781 1 98.88 221 LEU A CA 1
ATOM 1650 C C . LEU A 1 221 ? -11.172 2.516 -9.766 1 98.88 221 LEU A C 1
ATOM 1652 O O . LEU A 1 221 ? -12.258 2.785 -10.289 1 98.88 221 LEU A O 1
ATOM 1656 N N . MET A 1 222 ? -10.062 3.238 -10.023 1 98.94 222 MET A N 1
ATOM 1657 C CA . MET A 1 222 ? -10.062 4.285 -11.039 1 98.94 222 MET A CA 1
ATOM 1658 C C . MET A 1 222 ? -10.406 3.715 -12.406 1 98.94 222 MET A C 1
ATOM 1660 O O . MET A 1 222 ? -11.219 4.285 -13.141 1 98.94 222 MET A O 1
ATOM 1664 N N . ARG A 1 223 ? -9.797 2.582 -12.719 1 98.62 223 ARG A N 1
ATOM 1665 C CA . ARG A 1 223 ? -10.031 1.929 -14 1 98.62 223 ARG A CA 1
ATOM 1666 C C . ARG A 1 223 ? -11.5 1.54 -14.148 1 98.62 223 ARG A C 1
ATOM 1668 O O . ARG A 1 223 ? -12.047 1.583 -15.258 1 98.62 223 ARG A O 1
ATOM 1675 N N . GLN A 1 224 ? -12.141 1.181 -13.055 1 98.06 224 GLN A N 1
ATOM 1676 C CA . GLN A 1 224 ? -13.539 0.751 -13.055 1 98.06 224 GLN A CA 1
ATOM 1677 C C . GLN A 1 224 ? -14.484 1.949 -13.078 1 98.06 224 GLN A C 1
ATOM 1679 O O . GLN A 1 224 ? -15.703 1.784 -13.047 1 98.06 224 GLN A O 1
ATOM 1684 N N . GLY A 1 225 ? -13.969 3.168 -13.047 1 98.44 225 GLY A N 1
ATOM 1685 C CA . GLY A 1 225 ? -14.789 4.367 -13.07 1 98.44 225 GLY A CA 1
ATOM 1686 C C . GLY A 1 225 ? -15.438 4.672 -11.734 1 98.44 225 GLY A C 1
ATOM 1687 O O . GLY A 1 225 ? -16.469 5.336 -11.68 1 98.44 225 GLY A O 1
ATOM 1688 N N . LYS A 1 226 ? -14.82 4.211 -10.633 1 98.69 226 LYS A N 1
ATOM 1689 C CA . LYS A 1 226 ? -15.461 4.32 -9.328 1 98.69 226 LYS A CA 1
ATOM 1690 C C . LYS A 1 226 ? -14.898 5.496 -8.539 1 98.69 226 LYS A C 1
ATOM 1692 O O . LYS A 1 226 ? -15.266 5.711 -7.379 1 98.69 226 LYS A O 1
ATOM 1697 N N . ILE A 1 227 ? -13.992 6.234 -9.117 1 98.94 227 ILE A N 1
ATOM 1698 C CA . ILE A 1 227 ? -13.406 7.41 -8.484 1 98.94 227 ILE A CA 1
ATOM 1699 C C . ILE A 1 227 ? -13.602 8.633 -9.383 1 98.94 227 ILE A C 1
ATOM 1701 O O . ILE A 1 227 ? -13.219 8.617 -10.555 1 98.94 227 ILE A O 1
ATOM 1705 N N . ASP A 1 228 ? -14.094 9.688 -8.828 1 98.88 228 ASP A N 1
ATOM 1706 C CA . ASP A 1 228 ? -14.406 10.867 -9.633 1 98.88 228 ASP A CA 1
ATOM 1707 C C . ASP A 1 228 ? -13.359 11.953 -9.43 1 98.88 228 ASP A C 1
ATOM 1709 O O . ASP A 1 228 ? -13.188 12.828 -10.289 1 98.88 228 ASP A O 1
ATOM 1713 N N . ALA A 1 229 ? -12.719 11.938 -8.32 1 98.94 229 ALA A N 1
ATOM 1714 C CA . ALA A 1 229 ? -11.688 12.914 -7.977 1 98.94 229 ALA A CA 1
ATOM 1715 C C . ALA A 1 229 ? -10.758 12.375 -6.891 1 98.94 229 ALA A C 1
ATOM 1717 O O . ALA A 1 229 ? -11.125 11.453 -6.156 1 98.94 229 ALA A O 1
ATOM 1718 N N . VAL A 1 230 ? -9.562 12.859 -6.898 1 98.94 230 VAL A N 1
ATOM 1719 C CA . VAL A 1 230 ? -8.625 12.609 -5.812 1 98.94 230 VAL A CA 1
ATOM 1720 C C . VAL A 1 230 ? -8.328 13.906 -5.074 1 98.94 230 VAL A C 1
ATOM 1722 O O . VAL A 1 230 ? -8.141 14.953 -5.699 1 98.94 230 VAL A O 1
ATOM 1725 N N . ILE A 1 231 ? -8.352 13.906 -3.746 1 98.94 231 ILE A N 1
ATOM 1726 C CA . ILE A 1 231 ? -7.973 15.078 -2.971 1 98.94 231 ILE A CA 1
ATOM 1727 C C . ILE A 1 231 ? -7.078 14.664 -1.806 1 98.94 231 ILE A C 1
ATOM 1729 O O . ILE A 1 231 ? -7.367 13.688 -1.111 1 98.94 231 ILE A O 1
ATOM 1733 N N . VAL A 1 232 ? -5.973 15.312 -1.646 1 98.94 232 VAL A N 1
ATOM 1734 C CA . VAL A 1 232 ? -5.027 15.031 -0.568 1 98.94 232 VAL A CA 1
ATOM 1735 C C . VAL A 1 232 ? -4.574 16.344 0.079 1 98.94 232 VAL A C 1
ATOM 1737 O O . VAL A 1 232 ? -4.883 17.422 -0.417 1 98.94 232 VAL A O 1
ATOM 1740 N N . GLY A 1 233 ? -3.945 16.219 1.236 1 98.56 233 GLY A N 1
ATOM 1741 C CA . GLY A 1 233 ? -3.246 17.344 1.845 1 98.56 233 GLY A CA 1
ATOM 1742 C C . GLY A 1 233 ? -1.821 17.5 1.347 1 98.56 233 GLY A C 1
ATOM 1743 O O . GLY A 1 233 ? -1.47 16.984 0.283 1 98.56 233 GLY A O 1
ATOM 1744 N N . ALA A 1 234 ? -1.082 18.281 2.105 1 97.88 234 ALA A N 1
ATOM 1745 C CA . ALA A 1 234 ? 0.334 18.484 1.809 1 97.88 234 ALA A CA 1
ATOM 1746 C C . ALA A 1 234 ? 1.135 18.719 3.084 1 97.88 234 ALA A C 1
ATOM 1748 O O . ALA A 1 234 ? 0.667 19.406 3.996 1 97.88 234 ALA A O 1
ATOM 1749 N N . ASP A 1 235 ? 2.311 18.172 3.086 1 95.88 235 ASP A N 1
ATOM 1750 C CA . ASP A 1 235 ? 3.248 18.438 4.172 1 95.88 235 ASP A CA 1
ATOM 1751 C C . ASP A 1 235 ? 4.125 19.656 3.848 1 95.88 235 ASP A C 1
ATOM 1753 O O . ASP A 1 235 ? 4.59 20.344 4.754 1 95.88 235 ASP A O 1
ATOM 1757 N N . ARG A 1 236 ? 4.367 19.781 2.578 1 95.19 236 ARG A N 1
ATOM 1758 C CA . ARG A 1 236 ? 5.168 20.891 2.074 1 95.19 236 ARG A CA 1
ATOM 1759 C C . ARG A 1 236 ? 4.934 21.109 0.582 1 95.19 236 ARG A C 1
ATOM 1761 O O . ARG A 1 236 ? 4.805 20.141 -0.174 1 95.19 236 ARG A O 1
ATOM 1768 N N . ILE A 1 237 ? 4.863 22.359 0.176 1 96.81 237 ILE A N 1
ATOM 1769 C CA . ILE A 1 237 ? 4.711 22.688 -1.239 1 96.81 237 ILE A CA 1
ATOM 1770 C C . ILE A 1 237 ? 5.844 23.609 -1.684 1 96.81 237 ILE A C 1
ATOM 1772 O O . ILE A 1 237 ? 5.922 24.766 -1.247 1 96.81 237 ILE A O 1
ATOM 1776 N N . THR A 1 238 ? 6.719 23.125 -2.525 1 95.94 238 THR A N 1
ATOM 1777 C CA . THR A 1 238 ? 7.793 23.922 -3.111 1 95.94 238 THR A CA 1
ATOM 1778 C C . THR A 1 238 ? 7.352 24.516 -4.445 1 95.94 238 THR A C 1
ATOM 1780 O O . THR A 1 238 ? 6.207 24.344 -4.863 1 95.94 238 THR A O 1
ATOM 1783 N N . LYS A 1 239 ? 8.211 25.219 -5.125 1 95.44 239 LYS A N 1
ATOM 1784 C CA . LYS A 1 239 ? 7.852 25.906 -6.359 1 95.44 239 LYS A CA 1
ATOM 1785 C C . LYS A 1 239 ? 7.508 24.922 -7.469 1 95.44 239 LYS A C 1
ATOM 1787 O O . LYS A 1 239 ? 6.859 25.281 -8.453 1 95.44 239 LYS A O 1
ATOM 1792 N N . ASP A 1 240 ? 7.918 23.609 -7.266 1 97.25 240 ASP A N 1
ATOM 1793 C CA . ASP A 1 240 ? 7.781 22.703 -8.398 1 97.25 240 ASP A CA 1
ATOM 1794 C C . ASP A 1 240 ? 7.148 21.391 -7.977 1 97.25 240 ASP A C 1
ATOM 1796 O O . ASP A 1 240 ? 6.844 20.547 -8.82 1 97.25 240 ASP A O 1
ATOM 1800 N N . ALA A 1 241 ? 6.891 21.219 -6.629 1 98.06 241 ALA A N 1
ATOM 1801 C CA . ALA A 1 241 ? 6.375 19.922 -6.211 1 98.06 241 ALA A CA 1
ATOM 1802 C C . ALA A 1 241 ? 5.551 20.047 -4.934 1 98.06 241 ALA A C 1
ATOM 1804 O O . ALA A 1 241 ? 5.746 20.969 -4.148 1 98.06 241 ALA A O 1
ATOM 1805 N N . VAL A 1 242 ? 4.652 19.109 -4.75 1 98.12 242 VAL A N 1
ATOM 1806 C CA . VAL A 1 242 ? 3.926 18.891 -3.502 1 98.12 242 VAL A CA 1
ATOM 1807 C C . VAL A 1 242 ? 4.52 17.703 -2.758 1 98.12 242 VAL A C 1
ATOM 1809 O O . VAL A 1 242 ? 4.625 16.609 -3.312 1 98.12 242 VAL A O 1
ATOM 1812 N N . PHE A 1 243 ? 4.988 17.891 -1.538 1 97.62 243 PHE A N 1
ATOM 1813 C CA . PHE A 1 243 ? 5.41 16.797 -0.681 1 97.62 243 PHE A CA 1
ATOM 1814 C C . PHE A 1 243 ? 4.266 16.344 0.222 1 97.62 243 PHE A C 1
ATOM 1816 O O . PHE A 1 243 ? 3.672 17.156 0.931 1 97.62 243 PHE A O 1
ATOM 1823 N N . ASN A 1 244 ? 3.91 15.125 0.183 1 97.88 244 ASN A N 1
ATOM 1824 C CA . ASN A 1 244 ? 2.893 14.492 1.016 1 97.88 244 ASN A CA 1
ATOM 1825 C C . ASN A 1 244 ? 3.229 13.031 1.301 1 97.88 244 ASN A C 1
ATOM 1827 O O . ASN A 1 244 ? 4.277 12.539 0.881 1 97.88 244 ASN A O 1
ATOM 1831 N N . LYS A 1 245 ? 2.379 12.422 2.105 1 97.81 245 LYS A N 1
ATOM 1832 C CA . LYS A 1 245 ? 2.611 11.047 2.525 1 97.81 245 LYS A CA 1
ATOM 1833 C C . LYS A 1 245 ? 2.965 10.164 1.333 1 97.81 245 LYS A C 1
ATOM 1835 O O . LYS A 1 245 ? 2.373 10.289 0.259 1 97.81 245 LYS A O 1
ATOM 1840 N N . ILE A 1 246 ? 3.977 9.297 1.543 1 98.44 246 ILE A N 1
ATOM 1841 C CA . ILE A 1 246 ? 4.383 8.32 0.532 1 98.44 246 ILE A CA 1
ATOM 1842 C C . ILE A 1 246 ? 3.148 7.617 -0.03 1 98.44 246 ILE A C 1
ATOM 1844 O O . ILE A 1 246 ? 2.266 7.203 0.724 1 98.44 246 ILE A O 1
ATOM 1848 N N . GLY A 1 247 ? 3.076 7.484 -1.347 1 98.81 247 GLY A N 1
ATOM 1849 C CA . GLY A 1 247 ? 1.925 6.949 -2.057 1 98.81 247 GLY A CA 1
ATOM 1850 C C . GLY A 1 247 ? 1.136 8.008 -2.801 1 98.81 247 GLY A C 1
ATOM 1851 O O . GLY A 1 247 ? 0.34 7.688 -3.688 1 98.81 247 GLY A O 1
ATOM 1852 N N . THR A 1 248 ? 1.328 9.289 -2.428 1 98.94 248 THR A N 1
ATOM 1853 C CA . THR A 1 248 ? 0.629 10.391 -3.076 1 98.94 248 THR A CA 1
ATOM 1854 C C . THR A 1 248 ? 1.029 10.5 -4.543 1 98.94 248 THR A C 1
ATOM 1856 O O . THR A 1 248 ? 0.17 10.617 -5.422 1 98.94 248 THR A O 1
ATOM 1859 N N . TYR A 1 249 ? 2.336 10.461 -4.848 1 98.94 249 TYR A N 1
ATOM 1860 C CA . TYR A 1 249 ? 2.824 10.516 -6.219 1 98.94 249 TYR A CA 1
ATOM 1861 C C . TYR A 1 249 ? 2.209 9.406 -7.066 1 98.94 249 TYR A C 1
ATOM 1863 O O . TYR A 1 249 ? 1.787 9.648 -8.195 1 98.94 249 TYR A O 1
ATOM 1871 N N . MET A 1 250 ? 2.15 8.164 -6.496 1 98.94 250 MET A N 1
ATOM 1872 C CA . MET A 1 250 ? 1.545 7.023 -7.168 1 98.94 250 MET A CA 1
ATOM 1873 C C . MET A 1 250 ? 0.103 7.324 -7.562 1 98.94 250 MET A C 1
ATOM 1875 O O . MET A 1 250 ? -0.292 7.098 -8.711 1 98.94 250 MET A O 1
ATOM 1879 N N . HIS A 1 251 ? -0.674 7.859 -6.613 1 98.94 251 HIS A N 1
ATOM 1880 C CA . HIS A 1 251 ? -2.072 8.18 -6.875 1 98.94 251 HIS A CA 1
ATOM 1881 C C . HIS A 1 251 ? -2.199 9.266 -7.941 1 98.94 251 HIS A C 1
ATOM 1883 O O . HIS A 1 251 ? -3.119 9.227 -8.758 1 98.94 251 HIS A O 1
ATOM 1889 N N . ALA A 1 252 ? -1.273 10.227 -7.934 1 99 252 ALA A N 1
ATOM 1890 C CA . ALA A 1 252 ? -1.304 11.297 -8.93 1 99 252 ALA A CA 1
ATOM 1891 C C . ALA A 1 252 ? -1.053 10.742 -10.328 1 99 252 ALA A C 1
ATOM 1893 O O . ALA A 1 252 ? -1.737 11.125 -11.281 1 99 252 ALA A O 1
ATOM 1894 N N . VAL A 1 253 ? -0.075 9.859 -10.477 1 98.94 253 VAL A N 1
ATOM 1895 C CA . VAL A 1 253 ? 0.226 9.227 -11.758 1 98.94 253 VAL A CA 1
ATOM 1896 C C . VAL A 1 253 ? -0.991 8.445 -12.25 1 98.94 253 VAL A C 1
ATOM 1898 O O . VAL A 1 253 ? -1.386 8.562 -13.414 1 98.94 253 VAL A O 1
ATOM 1901 N N . CYS A 1 254 ? -1.611 7.672 -11.359 1 98.94 254 CYS A N 1
ATOM 1902 C CA . CYS A 1 254 ? -2.758 6.852 -11.734 1 98.94 254 CYS A CA 1
ATOM 1903 C C . CYS A 1 254 ? -3.955 7.723 -12.102 1 98.94 254 CYS A C 1
ATOM 1905 O O . CYS A 1 254 ? -4.691 7.41 -13.039 1 98.94 254 CYS A O 1
ATOM 1907 N N . ALA A 1 255 ? -4.137 8.781 -11.32 1 98.94 255 ALA A N 1
ATOM 1908 C CA . ALA A 1 255 ? -5.227 9.703 -11.633 1 98.94 255 ALA A CA 1
ATOM 1909 C C . ALA A 1 255 ? -5.047 10.312 -13.023 1 98.94 255 ALA A C 1
ATOM 1911 O O . ALA A 1 255 ? -5.996 10.375 -13.805 1 98.94 255 ALA A O 1
ATOM 1912 N N . LYS A 1 256 ? -3.824 10.758 -13.312 1 98.94 256 LYS A N 1
ATOM 1913 C CA . LYS A 1 256 ? -3.523 11.312 -14.625 1 98.94 256 LYS A CA 1
ATOM 1914 C C . LYS A 1 256 ? -3.814 10.297 -15.734 1 98.94 256 LYS A C 1
ATOM 1916 O O . LYS A 1 256 ? -4.43 10.641 -16.75 1 98.94 256 LYS A O 1
ATOM 1921 N N . TYR A 1 257 ? -3.406 9.055 -15.508 1 98.88 257 TYR A N 1
ATOM 1922 C CA . TYR A 1 257 ? -3.598 7.992 -16.484 1 98.88 257 TYR A CA 1
ATOM 1923 C C . TYR A 1 257 ? -5.078 7.789 -16.781 1 98.88 257 TYR A C 1
ATOM 1925 O O . TYR A 1 257 ? -5.449 7.453 -17.922 1 98.88 257 TYR A O 1
ATOM 1933 N N . HIS A 1 258 ? -5.965 8.078 -15.859 1 98.88 258 HIS A N 1
ATOM 1934 C CA . HIS A 1 258 ? -7.387 7.797 -16 1 98.88 258 HIS A CA 1
ATOM 1935 C C . HIS A 1 258 ? -8.188 9.078 -16.203 1 98.88 258 HIS A C 1
ATOM 1937 O O . HIS A 1 258 ? -9.414 9.07 -16.125 1 98.88 258 HIS A O 1
ATOM 1943 N N . ASP A 1 259 ? -7.527 10.195 -16.312 1 98.75 259 ASP A N 1
ATOM 1944 C CA . ASP A 1 259 ? -8.148 11.5 -16.531 1 98.75 259 ASP A CA 1
ATOM 1945 C C . ASP A 1 259 ? -9.047 11.891 -15.359 1 98.75 259 ASP A C 1
ATOM 1947 O O . ASP A 1 259 ? -10.195 12.297 -15.555 1 98.75 259 ASP A O 1
ATOM 1951 N N . ILE A 1 260 ? -8.594 11.656 -14.203 1 98.94 260 ILE A N 1
ATOM 1952 C CA . ILE A 1 260 ? -9.281 12.016 -12.969 1 98.94 260 ILE A CA 1
ATOM 1953 C C . ILE A 1 260 ? -8.602 13.227 -12.336 1 98.94 260 ILE A C 1
ATOM 1955 O O . ILE A 1 260 ? -7.379 13.258 -12.195 1 98.94 260 ILE A O 1
ATOM 1959 N N . PRO A 1 261 ? -9.344 14.273 -11.992 1 98.94 261 PRO A N 1
ATOM 1960 C CA . PRO A 1 261 ? -8.719 15.438 -11.367 1 98.94 261 PRO A CA 1
ATOM 1961 C C . PRO A 1 261 ? -8.062 15.109 -10.023 1 98.94 261 PRO A C 1
ATOM 1963 O O . PRO A 1 261 ? -8.617 14.336 -9.242 1 98.94 261 PRO A O 1
ATOM 1966 N N . PHE A 1 262 ? -6.883 15.68 -9.828 1 98.94 262 PHE A N 1
ATOM 1967 C CA . PHE A 1 262 ? -6.094 15.508 -8.609 1 98.94 262 PHE A CA 1
ATOM 1968 C C . PHE A 1 262 ? -5.918 16.828 -7.883 1 98.94 262 PHE A C 1
ATOM 1970 O O . PHE A 1 262 ? -5.195 17.719 -8.352 1 98.94 262 PHE A O 1
ATOM 1977 N N . TYR A 1 263 ? -6.52 16.969 -6.68 1 98.94 263 TYR A N 1
ATOM 1978 C CA . TYR A 1 263 ? -6.508 18.219 -5.938 1 98.94 263 TYR A CA 1
ATOM 1979 C C . TYR A 1 263 ? -5.645 18.109 -4.691 1 98.94 263 TYR A C 1
ATOM 1981 O O . TYR A 1 263 ? -5.582 17.047 -4.062 1 98.94 263 TYR A O 1
ATOM 1989 N N . VAL A 1 264 ? -5 19.219 -4.402 1 98.94 264 VAL A N 1
ATOM 1990 C CA . VAL A 1 264 ? -4.258 19.359 -3.152 1 98.94 264 VAL A CA 1
ATOM 1991 C C . VAL A 1 264 ? -4.859 20.484 -2.32 1 98.94 264 VAL A C 1
ATOM 1993 O O . VAL A 1 264 ? -5.121 21.578 -2.84 1 98.94 264 VAL A O 1
ATOM 1996 N N . ALA A 1 265 ? -5.145 20.188 -1.077 1 98.88 265 ALA A N 1
ATOM 1997 C CA . ALA A 1 265 ? -5.68 21.188 -0.156 1 98.88 265 ALA A CA 1
ATOM 1998 C C . ALA A 1 265 ? -4.688 21.5 0.961 1 98.88 265 ALA A C 1
ATOM 2000 O O . ALA A 1 265 ? -4.348 20.625 1.759 1 98.88 265 ALA A O 1
ATOM 2001 N N . ALA A 1 266 ? -4.219 22.703 1.013 1 97.62 266 ALA A N 1
ATOM 2002 C CA . ALA A 1 266 ? -3.227 23.078 2.018 1 97.62 266 ALA A CA 1
ATOM 2003 C C . ALA A 1 266 ? -3.26 24.578 2.293 1 97.62 266 ALA A C 1
ATOM 2005 O O . ALA A 1 266 ? -3.439 25.375 1.375 1 97.62 266 ALA A O 1
ATOM 2006 N N . PRO A 1 267 ? -3.109 24.953 3.547 1 96.12 267 PRO A N 1
ATOM 2007 C CA . PRO A 1 267 ? -3.02 26.391 3.863 1 96.12 267 PRO A CA 1
ATOM 2008 C C . PRO A 1 267 ? -1.714 27.016 3.385 1 96.12 267 PRO A C 1
ATOM 2010 O O . PRO A 1 267 ? -0.748 26.297 3.102 1 96.12 267 PRO A O 1
ATOM 2013 N N . VAL A 1 268 ? -1.67 28.281 3.387 1 93.06 268 VAL A N 1
ATOM 2014 C CA . VAL A 1 268 ? -0.536 29.031 2.875 1 93.06 268 VAL A CA 1
ATOM 2015 C C . VAL A 1 268 ? 0.702 28.75 3.725 1 93.06 268 VAL A C 1
ATOM 2017 O O . VAL A 1 268 ? 1.824 28.75 3.213 1 93.06 268 VAL A O 1
ATOM 2020 N N . SER A 1 269 ? 0.516 28.406 4.988 1 90.44 269 SER A N 1
ATOM 2021 C CA . SER A 1 269 ? 1.626 28.141 5.895 1 90.44 269 SER A CA 1
ATOM 2022 C C . SER A 1 269 ? 2.408 26.906 5.469 1 90.44 269 SER A C 1
ATOM 2024 O O . SER A 1 269 ? 3.521 26.672 5.941 1 90.44 269 SER A O 1
ATOM 2026 N N . THR A 1 270 ? 1.835 26.109 4.523 1 93.5 270 THR A N 1
ATOM 2027 C CA . THR A 1 270 ? 2.455 24.859 4.066 1 93.5 270 THR A CA 1
ATOM 2028 C C . THR A 1 270 ? 3.346 25.125 2.854 1 93.5 270 THR A C 1
ATOM 2030 O O . THR A 1 270 ? 4.098 24.234 2.43 1 93.5 270 THR A O 1
ATOM 2033 N N . PHE A 1 271 ? 3.348 26.328 2.34 1 93.38 271 PHE A N 1
ATOM 2034 C CA . PHE A 1 271 ? 4.094 26.672 1.137 1 93.38 271 PHE A CA 1
ATOM 2035 C C . PHE A 1 271 ? 5.531 27.062 1.481 1 93.38 271 PHE A C 1
ATOM 2037 O O . PHE A 1 271 ? 5.773 27.734 2.479 1 93.38 271 PHE A O 1
ATOM 2044 N N . ASP A 1 272 ? 6.383 26.5 0.854 1 91.19 272 ASP A N 1
ATOM 2045 C CA . ASP A 1 272 ? 7.797 26.859 0.827 1 91.19 272 ASP A CA 1
ATOM 2046 C C . ASP A 1 272 ? 8.242 27.25 -0.583 1 91.19 272 ASP A C 1
ATOM 2048 O O . ASP A 1 272 ? 9.086 26.578 -1.176 1 91.19 272 ASP A O 1
ATOM 2052 N N . ALA A 1 273 ? 7.785 28.406 -1.099 1 90.56 273 ALA A N 1
ATOM 2053 C CA . ALA A 1 273 ? 7.867 28.797 -2.504 1 90.56 273 ALA A CA 1
ATOM 2054 C C . ALA A 1 273 ? 9.305 29.109 -2.904 1 90.56 273 ALA A C 1
ATOM 2056 O O . ALA A 1 273 ? 9.641 29.109 -4.094 1 90.56 273 ALA A O 1
ATOM 2057 N N . ALA A 1 274 ? 10.164 29.344 -1.965 1 90.88 274 ALA A N 1
ATOM 2058 C CA . ALA A 1 274 ? 11.562 29.672 -2.25 1 90.88 274 ALA A CA 1
ATOM 2059 C C . ALA A 1 274 ? 12.375 28.422 -2.531 1 90.88 274 ALA A C 1
ATOM 2061 O O . ALA A 1 274 ? 13.438 28.484 -3.16 1 90.88 274 ALA A O 1
ATOM 2062 N N . ALA A 1 275 ? 11.836 27.297 -2.059 1 93.06 275 ALA A N 1
ATOM 2063 C CA . ALA A 1 275 ? 12.562 26.031 -2.197 1 93.06 275 ALA A CA 1
ATOM 2064 C C . ALA A 1 275 ? 12.117 25.281 -3.445 1 93.06 275 ALA A C 1
ATOM 2066 O O . ALA A 1 275 ? 11.031 25.516 -3.973 1 93.06 275 ALA A O 1
ATOM 2067 N N . SER A 1 276 ? 13.047 24.453 -3.979 1 96.31 276 SER A N 1
ATOM 2068 C CA . SER A 1 276 ? 12.734 23.484 -5.023 1 96.31 276 SER A CA 1
ATOM 2069 C C . SER A 1 276 ? 12.727 22.047 -4.473 1 96.31 276 SER A C 1
ATOM 2071 O O . SER A 1 276 ? 13.18 21.812 -3.354 1 96.31 276 SER A O 1
ATOM 2073 N N . GLU A 1 277 ? 12.156 21.188 -5.262 1 96.31 277 GLU A N 1
ATOM 2074 C CA . GLU A 1 277 ? 12.125 19.781 -4.867 1 96.31 277 GLU A CA 1
ATOM 2075 C C . GLU A 1 277 ? 13.516 19.281 -4.496 1 96.31 277 GLU A C 1
ATOM 2077 O O . GLU A 1 277 ? 13.672 18.531 -3.521 1 96.31 277 GLU A O 1
ATOM 2082 N N . SER A 1 278 ? 14.531 19.656 -5.223 1 95.69 278 SER A N 1
ATOM 2083 C CA . SER A 1 278 ? 15.898 19.172 -5.043 1 95.69 278 SER A CA 1
ATOM 2084 C C . SER A 1 278 ? 16.484 19.641 -3.719 1 95.69 278 SER A C 1
ATOM 2086 O O . SER A 1 278 ? 17.484 19.094 -3.244 1 95.69 278 SER A O 1
ATOM 2088 N N . ASP A 1 279 ? 15.859 20.609 -3.076 1 94.44 279 ASP A N 1
ATOM 2089 C CA . ASP A 1 279 ? 16.344 21.172 -1.82 1 94.44 279 ASP A CA 1
ATOM 2090 C C . ASP A 1 279 ? 15.836 20.359 -0.626 1 94.44 279 ASP A C 1
ATOM 2092 O O . ASP A 1 279 ? 16.312 20.531 0.496 1 94.44 279 ASP A O 1
ATOM 2096 N N . ILE A 1 280 ? 14.875 19.516 -0.903 1 93.06 280 ILE A N 1
ATOM 2097 C CA . ILE A 1 280 ? 14.18 18.859 0.199 1 93.06 280 ILE A CA 1
ATOM 2098 C C . ILE A 1 280 ? 14.711 17.438 0.374 1 93.06 280 ILE A C 1
ATOM 2100 O O . ILE A 1 280 ? 14.727 16.656 -0.577 1 93.06 280 ILE A O 1
ATOM 2104 N N . THR A 1 281 ? 15.164 17.172 1.525 1 91.25 281 THR A N 1
ATOM 2105 C CA . THR A 1 281 ? 15.516 15.805 1.884 1 91.25 281 THR A CA 1
ATOM 2106 C C . THR A 1 281 ? 14.32 15.07 2.471 1 91.25 281 THR A C 1
ATOM 2108 O O . THR A 1 281 ? 13.711 15.531 3.439 1 91.25 281 THR A O 1
ATOM 2111 N N . ILE A 1 282 ? 14 13.961 1.889 1 92 282 ILE A N 1
ATOM 2112 C CA . ILE A 1 282 ? 12.844 13.203 2.359 1 92 282 ILE A CA 1
ATOM 2113 C C . ILE A 1 282 ? 13.281 12.25 3.477 1 92 282 ILE A C 1
ATOM 2115 O O . ILE A 1 282 ? 14.273 11.539 3.342 1 92 282 ILE A O 1
ATOM 2119 N N . GLU A 1 283 ? 12.539 12.266 4.535 1 88.12 283 GLU A N 1
ATOM 2120 C CA . GLU A 1 283 ? 12.789 11.438 5.711 1 88.12 283 GLU A CA 1
ATOM 2121 C C . GLU A 1 283 ? 12.633 9.961 5.387 1 88.12 283 GLU A C 1
ATOM 2123 O O . GLU A 1 283 ? 11.641 9.555 4.77 1 88.12 283 GLU A O 1
ATOM 2128 N N . GLN A 1 284 ? 13.609 9.172 5.695 1 93.12 284 GLN A N 1
ATOM 2129 C CA . GLN A 1 284 ? 13.484 7.719 5.727 1 93.12 284 GLN A CA 1
ATOM 2130 C C . GLN A 1 284 ? 13.312 7.215 7.156 1 93.12 284 GLN A C 1
ATOM 2132 O O . GLN A 1 284 ? 14.094 7.562 8.047 1 93.12 284 GLN A O 1
ATOM 2137 N N . ARG A 1 285 ? 12.344 6.48 7.336 1 92.81 285 ARG A N 1
ATOM 2138 C CA . ARG A 1 285 ? 11.984 6.074 8.688 1 92.81 285 ARG A CA 1
ATOM 2139 C C . ARG A 1 285 ? 12.445 4.652 8.977 1 92.81 285 ARG A C 1
ATOM 2141 O O . ARG A 1 285 ? 12.992 3.98 8.102 1 92.81 285 ARG A O 1
ATOM 2148 N N . ASP A 1 286 ? 12.195 4.227 10.148 1 94.12 286 ASP A N 1
ATOM 2149 C CA . ASP A 1 286 ? 12.719 2.973 10.688 1 94.12 286 ASP A CA 1
ATOM 2150 C C . ASP A 1 286 ? 12.125 1.772 9.953 1 94.12 286 ASP A C 1
ATOM 2152 O O . ASP A 1 286 ? 10.93 1.754 9.648 1 94.12 286 ASP A O 1
ATOM 2156 N N . ARG A 1 287 ? 12.938 0.747 9.758 1 96.62 287 ARG A N 1
ATOM 2157 C CA . ARG A 1 287 ? 12.578 -0.511 9.109 1 96.62 287 ARG A CA 1
ATOM 2158 C C . ARG A 1 287 ? 11.391 -1.165 9.797 1 96.62 287 ARG A C 1
ATOM 2160 O O . ARG A 1 287 ? 10.555 -1.793 9.141 1 96.62 287 ARG A O 1
ATOM 2167 N N . THR A 1 288 ? 11.242 -0.982 11.094 1 95.56 288 THR A N 1
ATOM 2168 C CA . THR A 1 288 ? 10.281 -1.724 11.906 1 95.56 288 THR A CA 1
ATOM 2169 C C . THR A 1 288 ? 8.859 -1.263 11.617 1 95.56 288 THR A C 1
ATOM 2171 O O . THR A 1 288 ? 7.898 -2.002 11.852 1 95.56 288 THR A O 1
ATOM 2174 N N . GLU A 1 289 ? 8.695 -0.051 11.023 1 94.94 289 GLU A N 1
ATOM 2175 C CA . GLU A 1 289 ? 7.367 0.425 10.656 1 94.94 289 GLU A CA 1
ATOM 2176 C C . GLU A 1 289 ? 6.754 -0.443 9.562 1 94.94 289 GLU A C 1
ATOM 2178 O O . GLU A 1 289 ? 5.531 -0.546 9.453 1 94.94 289 GLU A O 1
ATOM 2183 N N . VAL A 1 290 ? 7.633 -1.077 8.805 1 97.25 290 VAL A N 1
ATOM 2184 C CA . VAL A 1 290 ? 7.184 -1.925 7.703 1 97.25 290 VAL A CA 1
ATOM 2185 C C . VAL A 1 290 ? 7.324 -3.395 8.094 1 97.25 290 VAL A C 1
ATOM 2187 O O . VAL A 1 290 ? 6.402 -4.188 7.895 1 97.25 290 VAL A O 1
ATOM 2190 N N . SER A 1 291 ? 8.445 -3.752 8.75 1 96.75 291 SER A N 1
ATOM 2191 C CA . SER A 1 291 ? 8.805 -5.148 8.977 1 96.75 291 SER A CA 1
ATOM 2192 C C . SER A 1 291 ? 8.164 -5.68 10.258 1 96.75 291 SER A C 1
ATOM 2194 O O . SER A 1 291 ? 8.125 -6.891 10.484 1 96.75 291 SER A O 1
ATOM 2196 N N . GLY A 1 292 ? 7.793 -4.828 11.164 1 91.12 292 GLY A N 1
ATOM 2197 C CA . GLY A 1 292 ? 7.262 -5.215 12.461 1 91.12 292 GLY A CA 1
ATOM 2198 C C . GLY A 1 292 ? 5.844 -4.727 12.695 1 91.12 292 GLY A C 1
ATOM 2199 O O . GLY A 1 292 ? 5.594 -3.965 13.625 1 91.12 292 GLY A O 1
ATOM 2200 N N . LEU A 1 293 ? 4.895 -5.184 11.969 1 86.12 293 LEU A N 1
ATOM 2201 C CA . LEU A 1 293 ? 3.516 -4.727 12.117 1 86.12 293 LEU A CA 1
ATOM 2202 C C . LEU A 1 293 ? 2.879 -5.32 13.367 1 86.12 293 LEU A C 1
ATOM 2204 O O . LEU A 1 293 ? 2.715 -6.539 13.469 1 86.12 293 LEU A O 1
ATOM 2208 N N . PHE A 1 294 ? 2.623 -4.426 14.336 1 88.19 294 PHE A N 1
ATOM 2209 C CA . PHE A 1 294 ? 1.952 -4.789 15.586 1 88.19 294 PHE A CA 1
ATOM 2210 C C . PHE A 1 294 ? 2.684 -5.926 16.281 1 88.19 294 PHE A C 1
ATOM 2212 O O . PHE A 1 294 ? 2.057 -6.879 16.75 1 88.19 294 PHE A O 1
ATOM 2219 N N . GLY A 1 295 ? 3.928 -5.934 16.188 1 87.62 295 GLY A N 1
ATOM 2220 C CA . GLY A 1 295 ? 4.766 -6.859 16.922 1 87.62 295 GLY A CA 1
ATOM 2221 C C . GLY A 1 295 ? 5.082 -8.125 16.156 1 87.62 295 GLY A C 1
ATOM 2222 O O . GLY A 1 295 ? 5.797 -9 16.656 1 87.62 295 GLY A O 1
ATOM 2223 N N . ARG A 1 296 ? 4.57 -8.289 14.977 1 92.38 296 ARG A N 1
ATOM 2224 C CA . ARG A 1 296 ? 4.832 -9.477 14.172 1 92.38 296 ARG A CA 1
ATOM 2225 C C . ARG A 1 296 ? 5.867 -9.188 13.094 1 92.38 296 ARG A C 1
ATOM 2227 O O . ARG A 1 296 ? 5.812 -8.148 12.43 1 92.38 296 ARG A O 1
ATOM 2234 N N . THR A 1 297 ? 6.82 -10.117 12.961 1 95.19 297 THR A N 1
ATOM 2235 C CA . THR A 1 297 ? 7.84 -10 11.93 1 95.19 297 THR A CA 1
ATOM 2236 C C . THR A 1 297 ? 7.262 -10.352 10.562 1 95.19 297 THR A C 1
ATOM 2238 O O . THR A 1 297 ? 6.781 -11.461 10.352 1 95.19 297 THR A O 1
ATOM 2241 N N . THR A 1 298 ? 7.309 -9.414 9.641 1 96.81 298 THR A N 1
ATOM 2242 C CA . THR A 1 298 ? 6.691 -9.633 8.344 1 96.81 298 THR A CA 1
ATOM 2243 C C . THR A 1 298 ? 7.73 -9.555 7.227 1 96.81 298 THR A C 1
ATOM 2245 O O . THR A 1 298 ? 7.398 -9.711 6.051 1 96.81 298 THR A O 1
ATOM 2248 N N . VAL A 1 299 ? 8.938 -9.242 7.496 1 98.31 299 VAL A N 1
ATOM 2249 C CA . VAL A 1 299 ? 10.094 -9.25 6.609 1 98.31 299 VAL A CA 1
ATOM 2250 C C . VAL A 1 299 ? 11.25 -9.984 7.273 1 98.31 299 VAL A C 1
ATOM 2252 O O . VAL A 1 299 ? 11.523 -9.789 8.461 1 98.31 299 VAL A O 1
ATOM 2255 N N . PRO A 1 300 ? 11.914 -10.867 6.527 1 97.94 300 PRO A N 1
ATOM 2256 C CA . PRO A 1 300 ? 13.086 -11.5 7.148 1 97.94 300 PRO A CA 1
ATOM 2257 C C . PRO A 1 300 ? 14.062 -10.484 7.742 1 97.94 300 PRO A C 1
ATOM 2259 O 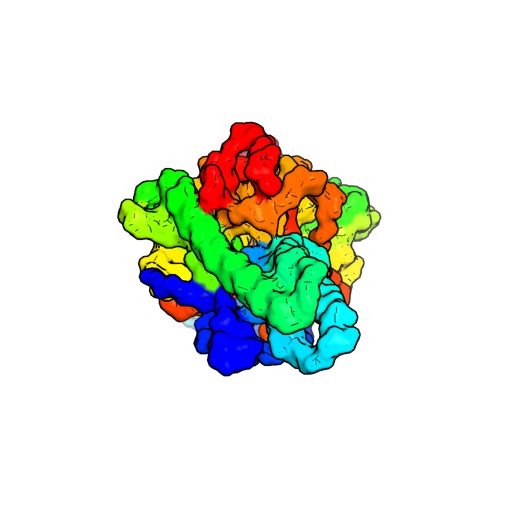O . PRO A 1 300 ? 14.266 -9.414 7.168 1 97.94 300 PRO A O 1
ATOM 2262 N N . GLU A 1 301 ? 14.742 -10.805 8.883 1 95.81 301 GLU A N 1
ATOM 2263 C CA . GLU A 1 301 ? 15.57 -9.883 9.648 1 95.81 301 GLU A CA 1
ATOM 2264 C C . GLU A 1 301 ? 16.734 -9.375 8.812 1 95.81 301 GLU A C 1
ATOM 2266 O O . GLU A 1 301 ? 17.172 -8.227 8.969 1 95.81 301 GLU A O 1
ATOM 2271 N N . ASN A 1 302 ? 17.188 -10.18 7.895 1 97 302 ASN A N 1
ATOM 2272 C CA . ASN A 1 302 ? 18.375 -9.828 7.133 1 97 302 ASN A CA 1
ATOM 2273 C C . ASN A 1 302 ? 18.016 -9.094 5.844 1 97 302 ASN A C 1
ATOM 2275 O O . ASN A 1 302 ? 18.891 -8.797 5.027 1 97 302 ASN A O 1
ATOM 2279 N N . VAL A 1 303 ? 16.797 -8.812 5.641 1 98.56 303 VAL A N 1
ATOM 2280 C CA . VAL A 1 303 ? 16.359 -8.117 4.438 1 98.56 303 VAL A CA 1
ATOM 2281 C C . VAL A 1 303 ? 16.172 -6.629 4.738 1 98.56 303 VAL A C 1
ATOM 2283 O O . VAL A 1 303 ? 15.406 -6.27 5.641 1 98.56 303 VAL A O 1
ATOM 2286 N N . PRO A 1 304 ? 16.875 -5.746 4.043 1 98.62 304 PRO A N 1
ATOM 2287 C CA . PRO A 1 304 ? 16.688 -4.309 4.254 1 98.62 304 PRO A CA 1
ATOM 2288 C C . PRO A 1 304 ? 15.312 -3.82 3.791 1 98.62 304 PRO A C 1
ATOM 2290 O O . PRO A 1 304 ? 14.656 -4.48 2.982 1 98.62 304 PRO A O 1
ATOM 2293 N N . VAL A 1 305 ? 14.906 -2.705 4.406 1 98.62 305 VAL A N 1
ATOM 2294 C CA . VAL A 1 305 ? 13.664 -2.031 4.051 1 98.62 305 VAL A CA 1
ATOM 2295 C C . VAL A 1 305 ? 13.945 -0.564 3.732 1 98.62 305 VAL A C 1
ATOM 2297 O O . VAL A 1 305 ? 14.695 0.103 4.453 1 98.62 305 VAL A O 1
ATOM 2300 N N . ILE A 1 306 ? 13.477 -0.052 2.561 1 98.44 306 ILE A N 1
ATOM 2301 C CA . ILE A 1 306 ? 13.414 1.38 2.289 1 98.44 306 ILE A CA 1
ATOM 2302 C C . ILE A 1 306 ? 12.039 1.922 2.691 1 98.44 306 ILE A C 1
ATOM 2304 O O . ILE A 1 306 ? 11.008 1.419 2.238 1 98.44 306 ILE A O 1
ATOM 2308 N N . ASN A 1 307 ? 12.031 2.9 3.559 1 98 307 ASN A N 1
ATOM 2309 C CA . ASN A 1 307 ? 10.789 3.41 4.141 1 98 307 ASN A CA 1
ATOM 2310 C C . ASN A 1 307 ? 10.742 4.938 4.113 1 98 307 ASN A C 1
ATOM 2312 O O . ASN A 1 307 ? 10.891 5.582 5.152 1 98 307 ASN A O 1
ATOM 2316 N N . TYR A 1 308 ? 10.43 5.527 2.936 1 97.31 308 TYR A N 1
ATOM 2317 C CA . TYR A 1 308 ? 10.25 6.973 2.826 1 97.31 308 TYR A CA 1
ATOM 2318 C C . TYR A 1 308 ? 8.953 7.414 3.49 1 97.31 308 TYR A C 1
ATOM 2320 O O . TYR A 1 308 ? 7.922 6.75 3.352 1 97.31 308 TYR A O 1
ATOM 2328 N N . ALA A 1 309 ? 8.977 8.5 4.203 1 94.94 309 ALA A N 1
ATOM 2329 C CA . ALA A 1 309 ? 7.781 9.016 4.867 1 94.94 309 ALA A CA 1
ATOM 2330 C C . ALA A 1 309 ? 6.879 9.742 3.877 1 94.94 309 ALA A C 1
ATOM 2332 O O . ALA A 1 309 ? 5.656 9.742 4.023 1 94.94 309 ALA A O 1
ATOM 2333 N N . PHE A 1 310 ? 7.496 10.367 2.91 1 96.44 310 PHE A N 1
ATOM 2334 C CA . PHE A 1 310 ? 6.809 11.227 1.953 1 96.44 310 PHE A CA 1
ATOM 2335 C C . PHE A 1 310 ? 7.332 10.992 0.542 1 96.44 310 PHE A C 1
ATOM 2337 O O . PHE A 1 310 ? 8.312 10.266 0.35 1 96.44 310 PHE A O 1
ATOM 2344 N N . ASP A 1 311 ? 6.645 11.508 -0.417 1 98.25 311 ASP A N 1
ATOM 2345 C CA . ASP A 1 311 ? 7.133 11.586 -1.79 1 98.25 311 ASP A CA 1
ATOM 2346 C C . ASP A 1 311 ? 6.793 12.945 -2.412 1 98.25 311 ASP A C 1
ATOM 2348 O O . ASP A 1 311 ? 6.102 13.758 -1.799 1 98.25 311 ASP A O 1
ATOM 2352 N N . ALA A 1 312 ? 7.453 13.234 -3.473 1 98.44 312 ALA A N 1
ATOM 2353 C CA . ALA A 1 312 ? 7.258 14.484 -4.195 1 98.44 312 ALA A CA 1
ATOM 2354 C C . ALA A 1 312 ? 6.379 14.281 -5.426 1 98.44 312 ALA A C 1
ATOM 2356 O O . ALA A 1 312 ? 6.668 13.43 -6.266 1 98.44 312 ALA A O 1
ATOM 2357 N N . THR A 1 313 ?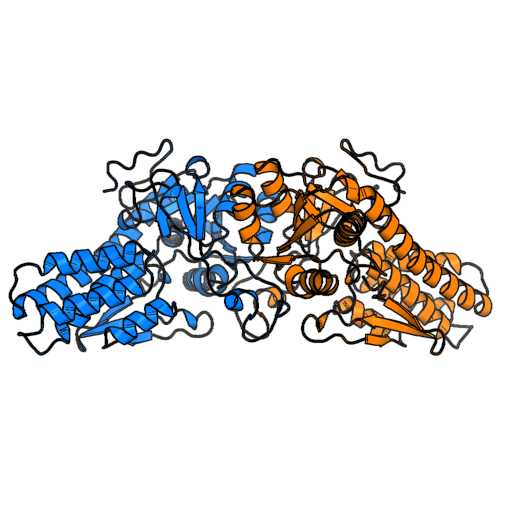 5.32 14.977 -5.523 1 98.81 313 THR A N 1
ATOM 2358 C CA . THR A 1 313 ? 4.453 14.992 -6.695 1 98.81 313 THR A CA 1
ATOM 2359 C C . THR A 1 313 ? 4.68 16.266 -7.52 1 98.81 313 THR A C 1
ATOM 2361 O O . THR A 1 313 ? 4.402 17.359 -7.051 1 98.81 313 THR A O 1
ATOM 2364 N N . PRO A 1 314 ? 5.191 16.109 -8.75 1 98.69 314 PRO A N 1
ATOM 2365 C CA . PRO A 1 314 ? 5.348 17.297 -9.594 1 98.69 314 PRO A CA 1
ATOM 2366 C C . PRO A 1 314 ? 4.039 18.047 -9.797 1 98.69 314 PRO A C 1
ATOM 2368 O O . PRO A 1 314 ? 2.979 17.438 -9.93 1 98.69 314 PRO A O 1
ATOM 2371 N N . LEU A 1 315 ? 4.195 19.375 -9.953 1 98.12 315 LEU A N 1
ATOM 2372 C CA . LEU A 1 315 ? 3.016 20.234 -10.008 1 98.12 315 LEU A CA 1
ATOM 2373 C C . LEU A 1 315 ? 2.223 19.984 -11.289 1 98.12 315 LEU A C 1
ATOM 2375 O O . LEU A 1 315 ? 1.024 20.266 -11.344 1 98.12 315 LEU A O 1
ATOM 2379 N N . ASP A 1 316 ? 2.799 19.453 -12.297 1 97.75 316 ASP A N 1
ATOM 2380 C CA . ASP A 1 316 ? 2.096 19.188 -13.547 1 97.75 316 ASP A CA 1
ATOM 2381 C C . ASP A 1 316 ? 1.106 18.047 -13.391 1 97.75 316 ASP A C 1
ATOM 2383 O O . ASP A 1 316 ? 0.247 17.828 -14.25 1 97.75 316 ASP A O 1
ATOM 2387 N N . LEU A 1 317 ? 1.167 17.297 -12.297 1 98.75 317 LEU A N 1
ATOM 2388 C CA . LEU A 1 317 ? 0.221 16.219 -12.031 1 98.75 317 LEU A CA 1
ATOM 2389 C C . LEU A 1 317 ? -0.913 16.688 -11.133 1 98.75 317 LEU A C 1
ATOM 2391 O O . LEU A 1 317 ? -1.846 15.945 -10.844 1 98.75 317 LEU A O 1
ATOM 2395 N N . VAL A 1 318 ? -0.845 17.969 -10.711 1 98.81 318 VAL A N 1
ATOM 2396 C CA . VAL A 1 318 ? -1.831 18.531 -9.789 1 98.81 318 VAL A CA 1
ATOM 2397 C C . VAL A 1 318 ? -2.807 19.422 -10.555 1 98.81 318 VAL A C 1
ATOM 2399 O O . VAL A 1 318 ? -2.396 20.391 -11.195 1 98.81 318 VAL A O 1
ATOM 2402 N N . THR A 1 319 ? -4.082 19.109 -10.477 1 98.81 319 THR A N 1
ATOM 2403 C CA . THR A 1 319 ? -5.117 19.844 -11.195 1 98.81 319 THR A CA 1
ATOM 2404 C C . THR A 1 319 ? -5.297 21.234 -10.609 1 98.81 319 THR A C 1
ATOM 2406 O O . THR A 1 319 ? -5.445 22.219 -11.344 1 98.81 319 THR A O 1
ATOM 2409 N N . ALA A 1 320 ? -5.32 21.297 -9.289 1 98.69 320 ALA A N 1
ATOM 2410 C CA . ALA A 1 320 ? -5.461 22.578 -8.586 1 98.69 320 ALA A CA 1
ATOM 2411 C C . ALA A 1 320 ? -5.004 22.453 -7.137 1 98.69 320 ALA A C 1
ATOM 2413 O O . ALA A 1 320 ? -5.035 21.359 -6.559 1 98.69 320 ALA A O 1
ATOM 2414 N N . ILE A 1 321 ? -4.559 23.547 -6.609 1 98.56 321 ILE A N 1
ATOM 2415 C CA . ILE A 1 321 ? -4.219 23.641 -5.195 1 98.56 321 ILE A CA 1
ATOM 2416 C C . ILE A 1 321 ? -5.203 24.578 -4.488 1 98.56 321 ILE A C 1
ATOM 2418 O O . ILE A 1 321 ? -5.348 25.734 -4.859 1 98.56 321 ILE A O 1
ATOM 2422 N N . ILE A 1 322 ? -5.848 24.031 -3.49 1 98.75 322 ILE A N 1
ATOM 2423 C CA . ILE A 1 322 ? -6.898 24.734 -2.758 1 98.75 322 ILE A CA 1
ATOM 2424 C C . ILE A 1 322 ? -6.309 25.359 -1.497 1 98.75 322 ILE A C 1
ATOM 2426 O O . ILE A 1 322 ? -5.723 24.672 -0.663 1 98.75 322 ILE A O 1
ATOM 2430 N N . THR A 1 323 ? -6.461 26.688 -1.318 1 97.75 323 THR A N 1
ATOM 2431 C CA . THR A 1 323 ? -5.969 27.406 -0.145 1 97.75 323 THR A CA 1
ATOM 2432 C C . THR A 1 323 ? -7.059 28.297 0.439 1 97.75 323 THR A C 1
ATOM 2434 O O . THR A 1 323 ? -8.141 28.422 -0.136 1 97.75 323 THR A O 1
ATOM 2437 N N . GLU A 1 324 ? -6.75 28.875 1.57 1 97.56 324 GLU A N 1
ATOM 2438 C CA . GLU A 1 324 ? -7.688 29.828 2.178 1 97.56 324 GLU A CA 1
ATOM 2439 C C . GLU A 1 324 ? -7.734 31.141 1.395 1 97.56 324 GLU A C 1
ATOM 2441 O O . GLU A 1 324 ? -8.664 31.922 1.557 1 97.56 324 GLU A O 1
ATOM 2446 N N . LYS A 1 325 ? -6.773 31.359 0.551 1 96.19 325 LYS A N 1
ATOM 2447 C CA . LYS A 1 325 ? -6.746 32.562 -0.267 1 96.19 325 LYS A CA 1
ATOM 2448 C C . LYS A 1 325 ? -7.406 32.344 -1.622 1 96.19 325 LYS A C 1
ATOM 2450 O O . LYS A 1 325 ? -7.504 33.25 -2.439 1 96.19 325 LYS A O 1
ATOM 2455 N N . GLY A 1 326 ? -7.84 31.094 -1.837 1 96.38 326 GLY A N 1
ATOM 2456 C CA . GLY A 1 326 ? -8.453 30.719 -3.102 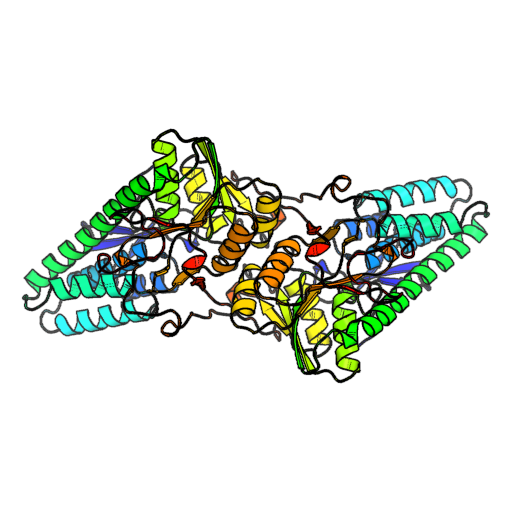1 96.38 326 GLY A CA 1
ATOM 2457 C C . GLY A 1 326 ? -7.871 29.469 -3.707 1 96.38 326 GLY A C 1
ATOM 2458 O O . GLY A 1 326 ? -7.098 28.75 -3.057 1 96.38 326 GLY A O 1
ATOM 2459 N N . VAL A 1 327 ? -8.336 29.188 -4.934 1 97.69 327 VAL A N 1
ATOM 2460 C CA . VAL A 1 327 ? -7.875 28.016 -5.668 1 97.69 327 VAL A CA 1
ATOM 2461 C C . VAL A 1 327 ? -6.852 28.422 -6.723 1 97.69 327 VAL A C 1
ATOM 2463 O O . VAL A 1 327 ? -7.094 29.359 -7.492 1 97.69 327 VAL A O 1
ATOM 2466 N N . LEU A 1 328 ? -5.734 27.766 -6.691 1 97.06 328 LEU A N 1
ATOM 2467 C CA . LEU A 1 328 ? -4.672 28.016 -7.66 1 97.06 328 LEU A CA 1
ATOM 2468 C C . LEU A 1 328 ? -4.684 26.969 -8.758 1 97.06 328 LEU A C 1
ATOM 2470 O O . LEU A 1 328 ? -4.863 25.781 -8.492 1 97.06 328 LEU A O 1
ATOM 2474 N N . TYR A 1 329 ? -4.484 27.422 -10.023 1 96.75 329 TYR A N 1
ATOM 2475 C CA . TYR A 1 329 ? -4.434 26.531 -11.188 1 96.75 329 TYR A CA 1
ATOM 2476 C C . TYR A 1 329 ? -3.102 26.672 -11.914 1 96.75 329 TYR A C 1
ATOM 2478 O O . TYR A 1 329 ? -2.4 27.672 -11.758 1 96.75 329 TYR A O 1
ATOM 2486 N N . PRO A 1 330 ? -2.703 25.609 -12.68 1 93.5 330 PRO A N 1
ATOM 2487 C CA . PRO A 1 330 ? -1.496 25.734 -13.508 1 93.5 330 PRO A CA 1
ATOM 2488 C C . PRO A 1 330 ? -1.611 26.828 -14.562 1 93.5 330 PRO A C 1
ATOM 2490 O O . PRO A 1 330 ? -2.699 27.062 -15.094 1 93.5 330 PRO A O 1
ATOM 2493 N N . PRO A 1 331 ? -0.387 27.438 -14.906 1 92.06 331 PRO A N 1
ATOM 2494 C CA . PRO A 1 331 ? 0.924 27.375 -14.258 1 92.06 331 PRO A CA 1
ATOM 2495 C C . PRO A 1 331 ? 0.948 28.078 -12.906 1 92.06 331 PRO A C 1
ATOM 2497 O O . PRO A 1 331 ? 0.461 29.203 -12.781 1 92.06 331 PRO A O 1
ATOM 2500 N N . TYR A 1 332 ? 1.327 27.422 -12.008 1 91.75 332 TYR A N 1
ATOM 2501 C CA . TYR A 1 332 ? 1.295 27.891 -10.633 1 91.75 332 TYR A CA 1
ATOM 2502 C C . TYR A 1 332 ? 2.248 29.062 -10.438 1 91.75 332 TYR A C 1
ATOM 2504 O O . TYR A 1 332 ? 3.365 29.062 -10.953 1 91.75 332 TYR A O 1
ATOM 2512 N N . ASP A 1 333 ? 1.688 30.141 -9.828 1 87.31 333 ASP A N 1
ATOM 2513 C CA . ASP A 1 333 ? 2.447 31.297 -9.352 1 87.31 333 ASP A CA 1
ATOM 2514 C C . ASP A 1 333 ? 2.221 31.516 -7.859 1 87.31 333 ASP A C 1
ATOM 2516 O O . ASP A 1 333 ? 1.136 31.938 -7.445 1 87.31 333 ASP A O 1
ATOM 2520 N N . PHE A 1 334 ? 3.322 31.266 -7.094 1 88.69 334 PHE A N 1
ATOM 2521 C CA . PHE A 1 334 ? 3.162 31.297 -5.645 1 88.69 334 PHE A CA 1
ATOM 2522 C C . PHE A 1 334 ? 3.598 32.625 -5.07 1 88.69 334 PHE A C 1
ATOM 2524 O O . PHE A 1 334 ? 3.854 32.75 -3.871 1 88.69 334 PHE A O 1
ATOM 2531 N N . GLN A 1 335 ? 3.74 33.688 -5.848 1 79.06 335 GLN A N 1
ATOM 2532 C CA . GLN A 1 335 ? 4.219 35 -5.418 1 79.06 335 GLN A CA 1
ATOM 2533 C C . GLN A 1 335 ? 3.373 35.531 -4.273 1 79.06 335 GLN A C 1
ATOM 2535 O O . GLN A 1 335 ? 3.904 36.125 -3.334 1 79.06 335 GLN A O 1
ATOM 2540 N N . ASP A 1 336 ? 2.109 35.25 -4.301 1 72.25 336 ASP A N 1
ATOM 2541 C CA . ASP A 1 336 ? 1.234 35.812 -3.277 1 72.25 336 ASP A CA 1
ATOM 2542 C C . ASP A 1 336 ? 1.031 34.844 -2.125 1 72.25 336 ASP A C 1
ATOM 2544 O O . ASP A 1 336 ? 0.207 35.062 -1.239 1 72.25 336 ASP A O 1
ATOM 2548 N N . MET A 1 337 ? 1.645 33.719 -2.129 1 71.62 337 MET A N 1
ATOM 2549 C CA . MET A 1 337 ? 1.47 32.719 -1.086 1 71.62 337 MET A CA 1
ATOM 2550 C C . MET A 1 337 ? 2.525 32.875 0.004 1 71.62 337 MET A C 1
ATOM 2552 O O . MET A 1 337 ? 2.486 32.156 1.017 1 71.62 337 MET A O 1
ATOM 2556 N N . LYS A 1 338 ? 3.344 34 0.104 1 59.84 338 LYS A N 1
ATOM 2557 C CA . LYS A 1 338 ? 4.352 34.25 1.128 1 59.84 338 LYS A CA 1
ATOM 2558 C C . LYS A 1 338 ? 3.76 35.062 2.289 1 59.84 338 LYS A C 1
ATOM 2560 O O . LYS A 1 338 ? 2.896 35.906 2.086 1 59.84 338 LYS A O 1
ATOM 2565 N N . MET B 1 1 ? 21.172 -22.547 -5.004 1 41.38 1 MET B N 1
ATOM 2566 C CA . MET B 1 1 ? 19.75 -22.266 -4.906 1 41.38 1 MET B CA 1
ATOM 2567 C C . MET B 1 1 ? 18.953 -23.562 -4.77 1 41.38 1 MET B C 1
ATOM 2569 O O . MET B 1 1 ? 19.125 -24.484 -5.559 1 41.38 1 MET B O 1
ATOM 2573 N N . THR B 1 2 ? 18.641 -23.984 -3.621 1 49.16 2 THR B N 1
ATOM 2574 C CA . THR B 1 2 ? 18.125 -25.312 -3.34 1 49.16 2 THR B CA 1
ATOM 2575 C C . THR B 1 2 ? 16.812 -25.562 -4.074 1 49.16 2 THR B C 1
ATOM 2577 O O . THR B 1 2 ? 16 -24.641 -4.234 1 49.16 2 THR B O 1
ATOM 2580 N N . GLU B 1 3 ? 16.906 -26.391 -5.098 1 63.94 3 GLU B N 1
ATOM 2581 C CA . GLU B 1 3 ? 15.75 -26.891 -5.82 1 63.94 3 GLU B CA 1
ATOM 2582 C C . GLU B 1 3 ? 14.734 -27.516 -4.863 1 63.94 3 GLU B C 1
ATOM 2584 O O . GLU B 1 3 ? 14.328 -28.656 -5.035 1 63.94 3 GLU B O 1
ATOM 2589 N N . ASP B 1 4 ? 14.5 -26.656 -3.83 1 82.88 4 ASP B N 1
ATOM 2590 C CA . ASP B 1 4 ? 13.578 -27.156 -2.814 1 82.88 4 ASP B CA 1
ATOM 2591 C C . ASP B 1 4 ? 12.133 -27.109 -3.314 1 82.88 4 ASP B C 1
ATOM 2593 O O . ASP B 1 4 ? 11.75 -26.188 -4.039 1 82.88 4 ASP B O 1
ATOM 2597 N N . LYS B 1 5 ? 11.539 -28.203 -3.084 1 93.5 5 LYS B N 1
ATOM 2598 C CA . LYS B 1 5 ? 10.141 -28.344 -3.482 1 93.5 5 LYS B CA 1
ATOM 2599 C C . LYS B 1 5 ? 9.211 -27.672 -2.465 1 93.5 5 LYS B C 1
ATOM 2601 O O . LYS B 1 5 ? 9.516 -27.641 -1.271 1 93.5 5 LYS B O 1
ATOM 2606 N N . THR B 1 6 ? 8.164 -27.219 -2.996 1 95.69 6 THR B N 1
ATOM 2607 C CA . THR B 1 6 ? 7.152 -26.594 -2.152 1 95.69 6 THR B CA 1
ATOM 2608 C C . THR B 1 6 ? 6.027 -27.562 -1.839 1 95.69 6 THR B C 1
ATOM 2610 O O . THR B 1 6 ? 5.402 -27.484 -0.78 1 95.69 6 THR B O 1
ATOM 2613 N N . ILE B 1 7 ? 5.734 -28.453 -2.746 1 97.56 7 ILE B N 1
ATOM 2614 C CA . ILE B 1 7 ? 4.719 -29.484 -2.645 1 97.56 7 ILE B CA 1
ATOM 2615 C C . ILE B 1 7 ? 5.188 -30.75 -3.375 1 97.56 7 ILE B C 1
ATOM 2617 O O . ILE B 1 7 ? 5.699 -30.656 -4.492 1 97.56 7 ILE B O 1
ATOM 2621 N N . TRP B 1 8 ? 5.129 -31.875 -2.746 1 97.38 8 TRP B N 1
ATOM 2622 C CA . TRP B 1 8 ? 5.586 -33.125 -3.357 1 97.38 8 TRP B CA 1
ATOM 2623 C C . TRP B 1 8 ? 4.871 -34.312 -2.746 1 97.38 8 TRP B C 1
ATOM 2625 O O . TRP B 1 8 ? 4.16 -34.188 -1.747 1 97.38 8 TRP B O 1
ATOM 2635 N N . TRP B 1 9 ? 4.984 -35.438 -3.457 1 98.06 9 TRP B N 1
ATOM 2636 C CA . TRP B 1 9 ? 4.355 -36.688 -3.014 1 98.06 9 TRP B CA 1
ATOM 2637 C C . TRP B 1 9 ? 5.32 -37.531 -2.188 1 98.06 9 TRP B C 1
ATOM 2639 O O . TRP B 1 9 ? 6.492 -37.688 -2.549 1 98.06 9 TRP B O 1
ATOM 2649 N N . ASN B 1 10 ? 4.859 -37.938 -1.03 1 97.62 10 ASN B N 1
ATOM 2650 C CA . ASN B 1 10 ? 5.586 -38.906 -0.224 1 97.62 10 ASN B CA 1
ATOM 2651 C C . ASN B 1 10 ? 5.148 -40.344 -0.545 1 97.62 10 ASN B C 1
ATOM 2653 O O . ASN B 1 10 ? 4.066 -40.781 -0.142 1 97.62 10 ASN B O 1
ATOM 2657 N N . ASP B 1 11 ? 5.949 -41.125 -1.15 1 96.31 11 ASP B N 1
ATOM 2658 C CA . ASP B 1 11 ? 5.617 -42.469 -1.605 1 96.31 11 ASP B CA 1
ATOM 2659 C C . ASP B 1 11 ? 5.461 -43.438 -0.425 1 96.31 11 ASP B C 1
ATOM 2661 O O . ASP B 1 11 ? 4.664 -44.375 -0.483 1 96.31 11 ASP B O 1
ATOM 2665 N N . GLU B 1 12 ? 6.219 -43.219 0.585 1 95.62 12 GLU B N 1
ATOM 2666 C CA . GLU B 1 12 ? 6.207 -44.125 1.734 1 95.62 12 GLU B CA 1
ATOM 2667 C C . GLU B 1 12 ? 4.844 -44.125 2.416 1 95.62 12 GLU B C 1
ATOM 2669 O O . GLU B 1 12 ? 4.324 -45.188 2.764 1 95.62 12 GLU B O 1
ATOM 2674 N N . ASN B 1 13 ? 4.23 -42.969 2.514 1 95.44 13 ASN B N 1
ATOM 2675 C CA . ASN B 1 13 ? 2.98 -42.844 3.256 1 95.44 13 ASN B CA 1
ATOM 2676 C C . ASN B 1 13 ? 1.807 -42.531 2.332 1 95.44 13 ASN B C 1
ATOM 2678 O O . ASN B 1 13 ? 0.672 -42.375 2.789 1 95.44 13 ASN B O 1
ATOM 2682 N N . SER B 1 14 ? 2.102 -42.406 1.034 1 95.5 14 SER B N 1
ATOM 2683 C CA . SER B 1 14 ? 1.08 -42 0.08 1 95.5 14 SER B CA 1
ATOM 2684 C C . SER B 1 14 ? 0.374 -40.719 0.549 1 95.5 14 SER B C 1
ATOM 2686 O O . SER B 1 14 ? -0.848 -40.719 0.715 1 95.5 14 SER B O 1
ATOM 2688 N N . SER B 1 15 ? 1.147 -39.75 0.708 1 98.06 15 SER B N 1
ATOM 2689 C CA . SER B 1 15 ? 0.651 -38.469 1.247 1 98.06 15 SER B CA 1
ATOM 2690 C C . SER B 1 15 ? 1.247 -37.281 0.504 1 98.06 15 SER B C 1
ATOM 2692 O O . SER B 1 15 ? 2.184 -37.438 -0.281 1 98.06 15 SER B O 1
ATOM 2694 N N . VAL B 1 16 ? 0.667 -36.188 0.666 1 98.5 16 VAL B N 1
ATOM 2695 C CA . VAL B 1 16 ? 1.137 -34.938 0.071 1 98.5 16 VAL B CA 1
ATOM 2696 C C . VAL B 1 16 ? 1.928 -34.125 1.104 1 98.5 16 VAL B C 1
ATOM 2698 O O . VAL B 1 16 ? 1.455 -33.906 2.223 1 98.5 16 VAL B O 1
ATOM 2701 N N . MET B 1 17 ? 3.109 -33.781 0.756 1 98.06 17 MET B N 1
ATOM 2702 C CA . MET B 1 17 ? 3.939 -32.906 1.582 1 98.06 17 MET B CA 1
ATOM 2703 C C . MET B 1 17 ? 3.912 -31.484 1.059 1 98.06 17 MET B C 1
ATOM 2705 O O . MET B 1 17 ? 3.934 -31.266 -0.153 1 98.06 17 MET B O 1
ATOM 2709 N N . LEU B 1 18 ? 3.76 -30.531 1.962 1 97.31 18 LEU B N 1
ATOM 2710 C CA . LEU B 1 18 ? 3.867 -29.156 1.499 1 97.31 18 LEU B CA 1
ATOM 2711 C C . LEU B 1 18 ? 4.414 -28.25 2.602 1 97.31 18 LEU B C 1
ATOM 2713 O O . LEU B 1 18 ? 4.445 -28.641 3.77 1 97.31 18 LEU B O 1
ATOM 2717 N N . ILE B 1 19 ? 4.953 -27.094 2.242 1 97.19 19 ILE B N 1
ATOM 2718 C CA . ILE B 1 19 ? 5.426 -26.047 3.152 1 97.19 19 ILE B CA 1
ATOM 2719 C C . ILE B 1 19 ? 4.25 -25.188 3.598 1 97.19 19 ILE B C 1
ATOM 2721 O O . ILE B 1 19 ? 3.5 -24.672 2.766 1 97.19 19 ILE B O 1
ATOM 2725 N N . ASP B 1 20 ? 4.039 -25.078 4.906 1 97.81 20 ASP B N 1
ATOM 2726 C CA . ASP B 1 20 ? 3.02 -24.156 5.402 1 97.81 20 ASP B CA 1
ATOM 2727 C C . ASP B 1 20 ? 3.473 -22.703 5.262 1 97.81 20 ASP B C 1
ATOM 2729 O O . ASP B 1 20 ? 4.117 -22.156 6.156 1 97.81 20 ASP B O 1
ATOM 2733 N N . GLN B 1 21 ? 3.053 -22.109 4.238 1 97.44 21 GLN B N 1
ATOM 2734 C CA . GLN B 1 21 ? 3.537 -20.781 3.867 1 97.44 21 GLN B CA 1
ATOM 2735 C C . GLN B 1 21 ? 3.006 -19.719 4.82 1 97.44 21 GLN B C 1
ATOM 2737 O O . GLN B 1 21 ? 3.521 -18.594 4.859 1 97.44 21 GLN B O 1
ATOM 2742 N N . THR B 1 22 ? 1.932 -20 5.578 1 96.5 22 THR B N 1
ATOM 2743 C CA . THR B 1 22 ? 1.33 -19.031 6.484 1 96.5 22 THR B CA 1
ATOM 2744 C C . THR B 1 22 ? 2.264 -18.719 7.652 1 96.5 22 THR B C 1
ATOM 2746 O O . THR B 1 22 ? 2.094 -17.719 8.352 1 96.5 22 THR B O 1
ATOM 2749 N N . LEU B 1 23 ? 3.279 -19.531 7.793 1 96.62 23 LEU B N 1
ATOM 2750 C CA . LEU B 1 23 ? 4.156 -19.406 8.953 1 96.62 23 LEU B CA 1
ATOM 2751 C C . LEU B 1 23 ? 5.418 -18.625 8.586 1 96.62 23 LEU B C 1
ATOM 2753 O O . LEU B 1 23 ? 6.164 -18.203 9.477 1 96.62 23 LEU B O 1
ATOM 2757 N N . LEU B 1 24 ? 5.57 -18.484 7.324 1 95.88 24 LEU B N 1
ATOM 2758 C CA . LEU B 1 24 ? 6.727 -17.719 6.871 1 95.88 24 LEU B CA 1
ATOM 2759 C C . LEU B 1 24 ? 6.512 -16.219 7.094 1 95.88 24 LEU B C 1
ATOM 2761 O O . LEU B 1 24 ? 5.375 -15.742 7.055 1 95.88 24 LEU B O 1
ATOM 2765 N N . PRO B 1 25 ? 7.602 -15.445 7.465 1 96.94 25 PRO B N 1
ATOM 2766 C CA . PRO B 1 25 ? 9.016 -15.773 7.289 1 96.94 25 PRO B CA 1
ATOM 2767 C C . PRO B 1 25 ? 9.664 -16.312 8.562 1 96.94 25 PRO B C 1
ATOM 2769 O O . PRO B 1 25 ? 10.859 -16.609 8.578 1 96.94 25 PRO B O 1
ATOM 2772 N N . THR B 1 26 ? 8.93 -16.469 9.625 1 95.69 26 THR B N 1
ATOM 2773 C CA . THR B 1 26 ? 9.531 -16.734 10.93 1 95.69 26 THR B CA 1
ATOM 2774 C C . THR B 1 26 ? 9.797 -18.219 11.117 1 95.69 26 THR B C 1
ATOM 2776 O O . THR B 1 26 ? 10.719 -18.609 11.836 1 95.69 26 THR B O 1
ATOM 2779 N N . GLU B 1 27 ? 8.906 -19.031 10.453 1 96.12 27 GLU B N 1
ATOM 2780 C CA . GLU B 1 27 ? 9.031 -20.469 10.648 1 96.12 27 GLU B CA 1
ATOM 2781 C C . GLU B 1 27 ? 8.875 -21.219 9.328 1 96.12 27 GLU B C 1
ATOM 2783 O O . GLU B 1 27 ? 7.934 -20.984 8.578 1 96.12 27 GLU B O 1
ATOM 2788 N N . TYR B 1 28 ? 9.805 -22.094 9.07 1 95.75 28 TYR B N 1
ATOM 2789 C CA . TYR B 1 28 ? 9.75 -23.031 7.957 1 95.75 28 TYR B CA 1
ATOM 2790 C C . TYR B 1 28 ? 9.25 -24.391 8.414 1 95.75 28 TYR B C 1
ATOM 2792 O O . TYR B 1 28 ? 9.977 -25.125 9.094 1 95.75 28 TYR B O 1
ATOM 2800 N N . LYS B 1 29 ? 8 -24.734 8.062 1 97.38 29 LYS B N 1
ATOM 2801 C CA . LYS B 1 29 ? 7.406 -25.984 8.531 1 97.38 29 LYS B CA 1
ATOM 2802 C C . LYS B 1 29 ? 6.836 -26.781 7.367 1 97.38 29 LYS B C 1
ATOM 2804 O O . LYS B 1 29 ? 6.031 -26.281 6.586 1 97.38 29 LYS B O 1
ATOM 2809 N N . VAL B 1 30 ? 7.285 -28.016 7.238 1 97.12 30 VAL B N 1
ATOM 2810 C CA . VAL B 1 30 ? 6.719 -28.953 6.289 1 97.12 30 VAL B CA 1
ATOM 2811 C C . VAL B 1 30 ? 5.578 -29.734 6.945 1 97.12 30 VAL B C 1
ATOM 2813 O O . VAL B 1 30 ? 5.715 -30.219 8.062 1 97.12 30 VAL B O 1
ATOM 2816 N N . ILE B 1 31 ? 4.473 -29.797 6.273 1 97.94 31 ILE B N 1
ATOM 2817 C CA . ILE B 1 31 ? 3.346 -30.547 6.816 1 97.94 31 ILE B CA 1
ATOM 2818 C C . ILE B 1 31 ? 3.014 -31.719 5.902 1 97.94 31 ILE B C 1
ATOM 2820 O O . ILE B 1 31 ? 3.293 -31.688 4.699 1 97.94 31 ILE B O 1
ATOM 2824 N N . GLU B 1 32 ? 2.473 -32.75 6.484 1 98.38 32 GLU B N 1
ATOM 2825 C CA . GLU B 1 32 ? 2.041 -33.938 5.762 1 98.38 32 GLU B CA 1
ATOM 2826 C C . GLU B 1 32 ? 0.518 -34.062 5.727 1 98.38 32 GLU B C 1
ATOM 2828 O O . GLU B 1 32 ? -0.137 -33.969 6.77 1 98.38 32 GLU B O 1
ATOM 2833 N N . ILE B 1 33 ? -0.03 -34.188 4.574 1 98.62 33 ILE B N 1
ATOM 2834 C CA . ILE B 1 33 ? -1.475 -34.281 4.383 1 98.62 33 ILE B CA 1
ATOM 2835 C C . ILE B 1 33 ? -1.867 -35.656 3.906 1 98.62 33 ILE B C 1
ATOM 2837 O O . ILE B 1 33 ? -1.438 -36.094 2.838 1 98.62 33 ILE B O 1
ATOM 2841 N N . THR B 1 34 ? -2.797 -36.312 4.656 1 97.94 34 THR B N 1
ATOM 2842 C CA . THR B 1 34 ? -3.162 -37.688 4.348 1 97.94 34 THR B CA 1
ATOM 2843 C C . THR B 1 34 ? -4.637 -37.781 3.969 1 97.94 34 THR B C 1
ATOM 2845 O O . THR B 1 34 ? -5.125 -38.875 3.621 1 97.94 34 THR B O 1
ATOM 2848 N N . GLU B 1 35 ? -5.297 -36.656 4.047 1 97.56 35 GLU B N 1
ATOM 2849 C CA . GLU B 1 35 ? -6.715 -36.625 3.713 1 97.56 35 GLU B CA 1
ATOM 2850 C C . GLU B 1 35 ? -7.027 -35.469 2.76 1 97.56 35 GLU B C 1
ATOM 2852 O O . GLU B 1 35 ? -6.465 -34.375 2.889 1 97.56 35 GLU B O 1
ATOM 2857 N N . VAL B 1 36 ? -7.973 -35.75 1.889 1 98.38 36 VAL B N 1
ATOM 2858 C CA . VAL B 1 36 ? -8.336 -34.75 0.89 1 98.38 36 VAL B CA 1
ATOM 2859 C C . VAL B 1 36 ? -8.953 -33.531 1.576 1 98.38 36 VAL B C 1
ATOM 2861 O O . VAL B 1 36 ? -8.711 -32.375 1.171 1 98.38 36 VAL B O 1
ATOM 2864 N N . SER B 1 37 ? -9.711 -33.719 2.666 1 98.25 37 SER B N 1
ATOM 2865 C CA . SER B 1 37 ? -10.344 -32.625 3.389 1 98.25 37 SER B CA 1
ATOM 2866 C C . SER B 1 37 ? -9.305 -31.688 3.982 1 98.25 37 SER B C 1
ATOM 2868 O O . SER B 1 37 ? -9.484 -30.469 3.98 1 98.25 37 SER B O 1
ATOM 2870 N N . ARG B 1 38 ? -8.172 -32.25 4.426 1 98.31 38 ARG B N 1
ATOM 2871 C CA . ARG B 1 38 ? -7.098 -31.438 4.988 1 98.31 38 ARG B CA 1
ATOM 2872 C C . ARG B 1 38 ? -6.371 -30.656 3.898 1 98.31 38 ARG B C 1
ATOM 2874 O O . ARG B 1 38 ? -5.938 -29.531 4.125 1 98.31 38 ARG B O 1
ATOM 2881 N N . LEU B 1 39 ? -6.234 -31.297 2.725 1 98.62 39 LEU B N 1
ATOM 2882 C CA . LEU B 1 39 ? -5.652 -30.562 1.596 1 98.62 39 LEU B CA 1
ATOM 2883 C C . LEU B 1 39 ? -6.543 -29.406 1.182 1 98.62 39 LEU B C 1
ATOM 2885 O O . LEU B 1 39 ? -6.051 -28.312 0.901 1 98.62 39 LEU B O 1
ATOM 2889 N N . ALA B 1 40 ? -7.828 -29.672 1.179 1 98.44 40 ALA B N 1
ATOM 2890 C CA . ALA B 1 40 ? -8.789 -28.609 0.87 1 98.44 40 ALA B CA 1
ATOM 2891 C C . ALA B 1 40 ? -8.648 -27.438 1.848 1 98.44 40 ALA B C 1
ATOM 2893 O O . ALA B 1 40 ? -8.672 -26.281 1.442 1 98.44 40 ALA B O 1
ATOM 2894 N N . ASP B 1 41 ? -8.453 -27.781 3.086 1 98.19 41 ASP B N 1
ATOM 2895 C CA . ASP B 1 41 ? -8.266 -26.766 4.109 1 98.19 41 ASP B CA 1
ATOM 2896 C C . ASP B 1 41 ? -6.973 -25.984 3.871 1 98.19 41 ASP B C 1
ATOM 2898 O O . ASP B 1 41 ? -6.934 -24.766 4.059 1 98.19 41 ASP B O 1
ATOM 2902 N N . ALA B 1 42 ? -5.926 -26.672 3.477 1 98.31 42 ALA B N 1
ATOM 2903 C CA . ALA B 1 42 ? -4.637 -26.047 3.211 1 98.31 42 ALA B CA 1
ATOM 2904 C C . ALA B 1 42 ? -4.746 -25.031 2.072 1 98.31 42 ALA B C 1
ATOM 2906 O O . ALA B 1 42 ? -4.121 -23.969 2.117 1 98.31 42 ALA B O 1
ATOM 2907 N N . ILE B 1 43 ? -5.504 -25.391 1.082 1 97.5 43 ILE B N 1
ATOM 2908 C CA . ILE B 1 43 ? -5.719 -24.5 -0.061 1 97.5 43 ILE B CA 1
ATOM 2909 C C . ILE B 1 43 ? -6.535 -23.297 0.37 1 97.5 43 ILE B C 1
ATOM 2911 O O . ILE B 1 43 ? -6.16 -22.156 0.086 1 97.5 43 ILE B O 1
ATOM 2915 N N . ARG B 1 44 ? -7.598 -23.5 1.212 1 95.06 44 ARG B N 1
ATOM 2916 C CA . ARG B 1 44 ? -8.469 -22.422 1.673 1 95.06 44 ARG B CA 1
ATOM 2917 C C . ARG B 1 44 ? -7.715 -21.453 2.564 1 95.06 44 ARG B C 1
ATOM 2919 O O . ARG B 1 44 ? -7.93 -20.234 2.486 1 95.06 44 ARG B O 1
ATOM 2926 N N . ARG B 1 45 ? -6.801 -22.016 3.33 1 94.44 45 ARG B N 1
ATOM 2927 C CA . ARG B 1 45 ? -6.098 -21.219 4.332 1 94.44 45 ARG B CA 1
ATOM 2928 C C . ARG B 1 45 ? -4.805 -20.641 3.768 1 94.44 45 ARG B C 1
ATOM 2930 O O . ARG B 1 45 ? -4.035 -20 4.488 1 94.44 45 ARG B O 1
ATOM 2937 N N . LEU B 1 46 ? -4.527 -20.922 2.549 1 94.75 46 LEU B N 1
ATOM 2938 C CA . LEU B 1 46 ? -3.387 -20.391 1.819 1 94.75 46 LEU B CA 1
ATOM 2939 C C . LEU B 1 46 ? -2.074 -20.922 2.383 1 94.75 46 LEU B C 1
ATOM 2941 O O . LEU B 1 46 ? -1.05 -20.234 2.338 1 94.75 46 LEU B O 1
ATOM 2945 N N . GLU B 1 47 ? -2.191 -22.109 2.977 1 97.38 47 GLU B N 1
ATOM 2946 C CA . GLU B 1 47 ? -0.946 -22.797 3.287 1 97.38 47 GLU B CA 1
ATOM 2947 C C . GLU B 1 47 ? -0.161 -23.125 2.02 1 97.38 47 GLU B C 1
ATOM 2949 O O . GLU B 1 47 ? 1.07 -23.078 2.018 1 97.38 47 GLU B O 1
ATOM 2954 N N . VAL B 1 48 ? -0.885 -23.469 1.024 1 96.75 48 VAL B N 1
ATOM 2955 C CA . VAL B 1 48 ? -0.37 -23.578 -0.336 1 96.75 48 VAL B CA 1
ATOM 2956 C C . VAL B 1 48 ? -1.111 -22.609 -1.253 1 96.75 48 VAL B C 1
ATOM 2958 O O . VAL B 1 48 ? -2.334 -22.469 -1.159 1 96.75 48 VAL B O 1
ATOM 2961 N N . ARG B 1 49 ? -0.285 -21.953 -1.933 1 94.19 49 ARG B N 1
ATOM 2962 C CA . ARG B 1 49 ? -0.833 -20.938 -2.818 1 94.19 49 ARG B CA 1
ATOM 2963 C C . ARG B 1 49 ? 0.014 -20.797 -4.078 1 94.19 49 ARG B C 1
ATOM 2965 O O . ARG B 1 49 ? 1.08 -21.406 -4.188 1 94.19 49 ARG B O 1
ATOM 2972 N N . GLY B 1 50 ? -0.512 -19.922 -5.086 1 95.38 50 GLY B N 1
ATOM 2973 C CA . GLY B 1 50 ? 0.132 -19.766 -6.383 1 95.38 50 GLY B CA 1
ATOM 2974 C C . GLY B 1 50 ? -0.502 -20.609 -7.465 1 95.38 50 GLY B C 1
ATOM 2975 O O . GLY B 1 50 ? -0.78 -21.797 -7.25 1 95.38 50 GLY B O 1
ATOM 2976 N N . ALA B 1 51 ? -0.624 -20.078 -8.562 1 95.06 51 ALA B N 1
ATOM 2977 C CA . ALA B 1 51 ? -1.385 -20.719 -9.633 1 95.06 51 ALA B CA 1
ATOM 2978 C C . ALA B 1 51 ? -0.771 -22.062 -10.016 1 95.06 51 ALA B C 1
ATOM 2980 O O . ALA B 1 51 ? -1.451 -23.094 -9.992 1 95.06 51 ALA B O 1
ATOM 2981 N N . PRO B 1 52 ? 0.529 -22.172 -10.258 1 96.75 52 PRO B N 1
ATOM 2982 C CA . PRO B 1 52 ? 1.09 -23.484 -10.609 1 96.75 52 PRO B CA 1
ATOM 2983 C C . PRO B 1 52 ? 1.03 -24.484 -9.453 1 96.75 52 PRO B C 1
ATOM 2985 O O . PRO B 1 52 ? 0.713 -25.656 -9.664 1 96.75 52 PRO B O 1
ATOM 2988 N N . ALA B 1 53 ? 1.321 -24.016 -8.266 1 97.44 53 ALA B N 1
ATOM 2989 C CA . ALA B 1 53 ? 1.291 -24.906 -7.109 1 97.44 53 ALA B CA 1
ATOM 2990 C C . ALA B 1 53 ? -0.118 -25.438 -6.859 1 97.44 53 ALA B C 1
ATOM 2992 O O . ALA B 1 53 ? -0.291 -26.578 -6.426 1 97.44 53 ALA B O 1
ATOM 2993 N N . LEU B 1 54 ? -1.073 -24.625 -7.07 1 97.44 54 LEU B N 1
ATOM 2994 C CA . LEU B 1 54 ? -2.459 -25.047 -6.906 1 97.44 54 LEU B CA 1
ATOM 2995 C C . LEU B 1 54 ? -2.818 -26.125 -7.918 1 97.44 54 LEU B C 1
ATOM 2997 O O . LEU B 1 54 ? -3.611 -27.016 -7.621 1 97.44 54 LEU B O 1
ATOM 3001 N N . GLY B 1 55 ? -2.279 -26 -9.141 1 97.38 55 GLY B N 1
ATOM 3002 C CA . GLY B 1 55 ? -2.447 -27.078 -10.102 1 97.38 55 GLY B CA 1
ATOM 3003 C C . GLY B 1 55 ? -1.901 -28.406 -9.609 1 97.38 55 GLY B C 1
ATOM 3004 O O . GLY B 1 55 ? -2.568 -29.438 -9.719 1 97.38 55 GLY B O 1
ATOM 3005 N N . VAL B 1 56 ? -0.773 -28.328 -9.055 1 98.31 56 VAL B N 1
ATOM 3006 C CA . VAL B 1 56 ? -0.113 -29.516 -8.531 1 98.31 56 VAL B CA 1
ATOM 3007 C C . VAL B 1 56 ? -0.889 -30.047 -7.332 1 98.31 56 VAL B C 1
ATOM 3009 O O . VAL B 1 56 ? -1.069 -31.266 -7.188 1 98.31 56 VAL B O 1
ATOM 3012 N N . ALA B 1 57 ? -1.33 -29.172 -6.496 1 98.56 57 ALA B N 1
ATOM 3013 C CA . ALA B 1 57 ? -2.123 -29.562 -5.332 1 98.56 57 ALA B CA 1
ATOM 3014 C C . ALA B 1 57 ? -3.402 -30.281 -5.754 1 98.56 57 ALA B C 1
ATOM 3016 O O . ALA B 1 57 ? -3.783 -31.281 -5.152 1 98.56 57 ALA B O 1
ATOM 3017 N N . GLY B 1 58 ? -4.062 -29.719 -6.746 1 98.56 58 GLY B N 1
ATOM 3018 C CA . GLY B 1 58 ? -5.242 -30.391 -7.273 1 98.56 58 GLY B CA 1
ATOM 3019 C C . GLY B 1 58 ? -4.957 -31.781 -7.793 1 98.56 58 GLY B C 1
ATOM 3020 O O . GLY B 1 58 ? -5.703 -32.719 -7.508 1 98.56 58 GLY B O 1
ATOM 3021 N N . ALA B 1 59 ? -3.896 -31.922 -8.555 1 98.69 59 ALA B N 1
ATOM 3022 C CA . ALA B 1 59 ? -3.48 -33.219 -9.094 1 98.69 59 ALA B CA 1
ATOM 3023 C C . ALA B 1 59 ? -3.207 -34.219 -7.977 1 98.69 59 ALA B C 1
ATOM 3025 O O . ALA B 1 59 ? -3.764 -35.312 -7.965 1 98.69 59 ALA B O 1
ATOM 3026 N N . PHE B 1 60 ? -2.432 -33.781 -7.008 1 98.81 60 PHE B N 1
ATOM 3027 C CA . PHE B 1 60 ? -2.08 -34.656 -5.891 1 98.81 60 PHE B CA 1
ATOM 3028 C C . PHE B 1 60 ? -3.309 -34.969 -5.047 1 98.81 60 PHE B C 1
ATOM 3030 O O . PHE B 1 60 ? -3.41 -36.062 -4.477 1 98.81 60 PHE B O 1
ATOM 3037 N N . GLY B 1 61 ? -4.207 -34.031 -4.984 1 98.81 61 GLY B N 1
ATOM 3038 C CA . GLY B 1 61 ? -5.441 -34.281 -4.258 1 98.81 61 GLY B CA 1
ATOM 3039 C C . GLY B 1 61 ? -6.234 -35.438 -4.812 1 98.81 61 GLY B C 1
ATOM 3040 O O . GLY B 1 61 ? -6.73 -36.281 -4.055 1 98.81 61 GLY B O 1
ATOM 3041 N N . VAL B 1 62 ? -6.387 -35.531 -6.105 1 98.75 62 VAL B N 1
ATOM 3042 C CA . VAL B 1 62 ? -7.098 -36.625 -6.742 1 98.75 62 VAL B CA 1
ATOM 3043 C C . VAL B 1 62 ? -6.336 -37.938 -6.516 1 98.75 62 VAL B C 1
ATOM 3045 O O . VAL B 1 62 ? -6.938 -38.969 -6.219 1 98.75 62 VAL B O 1
ATOM 3048 N N . ALA B 1 63 ? -5.023 -37.875 -6.684 1 98.69 63 ALA B N 1
ATOM 3049 C CA . ALA B 1 63 ? -4.199 -39.031 -6.426 1 98.69 63 ALA B CA 1
ATOM 3050 C C . ALA B 1 63 ? -4.371 -39.531 -4.988 1 98.69 63 ALA B C 1
ATOM 3052 O O . ALA B 1 63 ? -4.445 -40.719 -4.738 1 98.69 63 ALA B O 1
ATOM 3053 N N . LEU B 1 64 ? -4.402 -38.594 -4.078 1 98.62 64 LEU B N 1
ATOM 3054 C CA . LEU B 1 64 ? -4.598 -38.906 -2.67 1 98.62 64 LEU B CA 1
ATOM 3055 C C . LEU B 1 64 ? -5.945 -39.594 -2.447 1 98.62 64 LEU B C 1
ATOM 3057 O O . LEU B 1 64 ? -6.035 -40.594 -1.714 1 98.62 64 LEU B O 1
ATOM 3061 N N . SER B 1 65 ? -6.957 -39 -3.053 1 98.31 65 SER B N 1
ATOM 3062 C CA . SER B 1 65 ? -8.289 -39.594 -2.975 1 98.31 65 SER B CA 1
ATOM 3063 C C . SER B 1 65 ? -8.297 -41.031 -3.471 1 98.31 65 SER B C 1
ATOM 3065 O O . SER B 1 65 ? -8.844 -41.906 -2.812 1 98.31 65 SER B O 1
ATOM 3067 N N . ALA B 1 66 ? -7.688 -41.281 -4.59 1 97.62 66 ALA B N 1
ATOM 3068 C CA . ALA B 1 66 ? -7.629 -42.594 -5.195 1 97.62 66 ALA B CA 1
ATOM 3069 C C . ALA B 1 66 ? -6.859 -43.594 -4.309 1 97.62 66 ALA B C 1
ATOM 3071 O O . ALA B 1 66 ? -7.258 -44.75 -4.152 1 97.62 66 ALA B O 1
ATOM 3072 N N . ALA B 1 67 ? -5.824 -43.094 -3.758 1 95.62 67 ALA B N 1
ATOM 3073 C CA . ALA B 1 67 ? -4.965 -43.938 -2.932 1 95.62 67 ALA B CA 1
ATOM 3074 C C . ALA B 1 67 ? -5.672 -44.344 -1.641 1 95.62 67 ALA B C 1
ATOM 3076 O O . ALA B 1 67 ? -5.461 -45.438 -1.131 1 95.62 67 ALA B O 1
ATOM 3077 N N . ARG B 1 68 ? -6.527 -43.5 -1.158 1 94.12 68 ARG B N 1
ATOM 3078 C CA . ARG B 1 68 ? -7.113 -43.688 0.161 1 94.12 68 ARG B CA 1
ATOM 3079 C C . ARG B 1 68 ? -8.469 -44.406 0.056 1 94.12 68 ARG B C 1
ATOM 3081 O O . ARG B 1 68 ? -8.977 -44.938 1.044 1 94.12 68 ARG B O 1
ATOM 3088 N N . CYS B 1 69 ? -8.969 -44.375 -1.127 1 91.56 69 CYS B N 1
ATOM 3089 C CA . CYS B 1 69 ? -10.273 -45 -1.298 1 91.56 69 CYS B CA 1
ATOM 3090 C C . CYS B 1 69 ? -10.156 -46.531 -1.187 1 91.56 69 CYS B C 1
ATOM 3092 O O . CYS B 1 69 ? -9.508 -47.156 -2.014 1 91.56 69 CYS B O 1
ATOM 3094 N N . VAL B 1 70 ? -10.758 -47.125 -0.242 1 84.94 70 VAL B N 1
ATOM 3095 C CA . VAL B 1 70 ? -10.648 -48.562 0.046 1 84.94 70 VAL B CA 1
ATOM 3096 C C . VAL B 1 70 ? -11.688 -49.344 -0.769 1 84.94 70 VAL B C 1
ATOM 3098 O O . VAL B 1 70 ? -11.414 -50.438 -1.255 1 84.94 70 VAL B O 1
ATOM 3101 N N . SER B 1 71 ? -12.836 -48.719 -0.982 1 87.38 71 SER B N 1
ATOM 3102 C CA . SER B 1 71 ? -13.938 -49.406 -1.641 1 87.38 71 SER B CA 1
ATOM 3103 C C . SER B 1 71 ? -13.867 -49.25 -3.156 1 87.38 71 SER B C 1
ATOM 3105 O O . SER B 1 71 ? -13.93 -48.125 -3.672 1 87.38 71 SER B O 1
ATOM 3107 N N . ASP B 1 72 ? -13.867 -50.344 -3.834 1 87.25 72 ASP B N 1
ATOM 3108 C CA . ASP B 1 72 ? -13.906 -50.312 -5.293 1 87.25 72 ASP B CA 1
ATOM 3109 C C . ASP B 1 72 ? -15.305 -49.938 -5.789 1 87.25 72 ASP B C 1
ATOM 3111 O O . ASP B 1 72 ? -15.445 -49.312 -6.852 1 87.25 72 ASP B O 1
ATOM 3115 N N . VAL B 1 73 ? -16.234 -50.25 -4.984 1 89.06 73 VAL B N 1
ATOM 3116 C CA . VAL B 1 73 ? -17.609 -50 -5.359 1 89.06 73 VAL B CA 1
ATOM 3117 C C . VAL B 1 73 ? -17.906 -48.5 -5.32 1 89.06 73 VAL B C 1
ATOM 3119 O O . VAL B 1 73 ? -18.594 -47.969 -6.188 1 89.06 73 VAL B O 1
ATOM 3122 N N . GLU B 1 74 ? -17.281 -47.781 -4.402 1 92.75 74 GLU B N 1
ATOM 3123 C CA . GLU B 1 74 ? -17.547 -46.375 -4.215 1 92.75 74 GLU B CA 1
ATOM 3124 C C . GLU B 1 74 ? -16.438 -45.531 -4.816 1 92.75 74 GLU B C 1
ATOM 3126 O O . GLU B 1 74 ? -16.344 -44.312 -4.559 1 92.75 74 GLU B O 1
ATOM 3131 N N . PHE B 1 75 ? -15.625 -46.156 -5.582 1 95.5 75 PHE B N 1
ATOM 3132 C CA . PHE B 1 75 ? -14.398 -45.531 -6.066 1 95.5 75 PHE B CA 1
ATOM 3133 C C . PHE B 1 75 ? -14.727 -44.281 -6.895 1 95.5 75 PHE B C 1
ATOM 3135 O O . PHE B 1 75 ? -14.281 -43.188 -6.566 1 95.5 75 PHE B O 1
ATOM 3142 N N . ASP B 1 76 ? -15.57 -44.438 -7.844 1 95.25 76 ASP B N 1
ATOM 3143 C CA . ASP B 1 76 ? -15.891 -43.344 -8.758 1 95.25 76 ASP B CA 1
ATOM 3144 C C . ASP B 1 76 ? -16.609 -42.188 -8.031 1 95.25 76 ASP B C 1
ATOM 3146 O O . ASP B 1 76 ? -16.312 -41.031 -8.258 1 95.25 76 ASP B O 1
ATOM 3150 N N . GLU B 1 77 ? -17.5 -42.562 -7.172 1 95.69 77 GLU B N 1
ATOM 3151 C CA . GLU B 1 77 ? -18.266 -41.562 -6.418 1 95.69 77 GLU B CA 1
ATOM 3152 C C . GLU B 1 77 ? -17.375 -40.812 -5.449 1 95.69 77 GLU B C 1
ATOM 3154 O O . GLU B 1 77 ? -17.516 -39.594 -5.281 1 95.69 77 GLU B O 1
ATOM 3159 N N . THR B 1 78 ? -16.5 -41.562 -4.805 1 96.5 78 THR B N 1
ATOM 3160 C CA . THR B 1 78 ? -15.586 -40.938 -3.85 1 96.5 78 THR B CA 1
ATOM 3161 C C . THR B 1 78 ? -14.656 -39.938 -4.555 1 96.5 78 THR B C 1
ATOM 3163 O O . THR B 1 78 ? -14.477 -38.812 -4.086 1 96.5 78 THR B O 1
ATOM 3166 N N . ILE B 1 79 ? -14.109 -40.344 -5.648 1 97.69 79 ILE B N 1
ATOM 3167 C CA . ILE B 1 79 ? -13.172 -39.5 -6.398 1 97.69 79 ILE B CA 1
ATOM 3168 C C . ILE B 1 79 ? -13.891 -38.281 -6.918 1 97.69 79 ILE B C 1
ATOM 3170 O O . ILE B 1 79 ? -13.367 -37.156 -6.836 1 97.69 79 ILE B O 1
ATOM 3174 N N . ALA B 1 80 ? -15.062 -38.469 -7.387 1 97.31 80 ALA B N 1
ATOM 3175 C CA . ALA B 1 80 ? -15.844 -37.344 -7.922 1 97.31 80 ALA B CA 1
ATOM 3176 C C . ALA B 1 80 ? -16.172 -36.312 -6.828 1 97.31 80 ALA B C 1
ATOM 3178 O O . ALA B 1 80 ? -16.078 -35.125 -7.055 1 97.31 80 ALA B O 1
ATOM 3179 N N . SER B 1 81 ? -16.516 -36.812 -5.707 1 97.81 81 SER B N 1
ATOM 3180 C CA . SER B 1 81 ? -16.844 -35.938 -4.578 1 97.81 81 SER B CA 1
ATOM 3181 C C . SER B 1 81 ? -15.633 -35.156 -4.102 1 97.81 81 SER B C 1
ATOM 3183 O O . SER B 1 81 ? -15.719 -33.969 -3.854 1 97.81 81 SER B O 1
ATOM 3185 N N . ASP B 1 82 ? -14.523 -35.875 -4.004 1 98.19 82 ASP B N 1
ATOM 3186 C CA . ASP B 1 82 ? -13.289 -35.25 -3.568 1 98.19 82 ASP B CA 1
ATOM 3187 C C . ASP B 1 82 ? -12.812 -34.219 -4.594 1 98.19 82 ASP B C 1
ATOM 3189 O O . ASP B 1 82 ? -12.328 -33.156 -4.227 1 98.19 82 ASP B O 1
ATOM 3193 N N . ALA B 1 83 ? -12.883 -34.594 -5.828 1 98.31 83 ALA B N 1
ATOM 3194 C CA . ALA B 1 83 ? -12.516 -33.656 -6.898 1 98.31 83 ALA B CA 1
ATOM 3195 C C . ALA B 1 83 ? -13.359 -32.375 -6.84 1 98.31 83 ALA B C 1
ATOM 3197 O O . ALA B 1 83 ? -12.836 -31.281 -6.984 1 98.31 83 ALA B O 1
ATOM 3198 N N . ALA B 1 84 ? -14.609 -32.5 -6.582 1 98.12 84 ALA B N 1
ATOM 3199 C CA . ALA B 1 84 ? -15.516 -31.375 -6.465 1 98.12 84 ALA B CA 1
ATOM 3200 C C . ALA B 1 84 ? -15.164 -30.5 -5.258 1 98.12 84 ALA B C 1
ATOM 3202 O O . ALA B 1 84 ? -15.203 -29.281 -5.332 1 98.12 84 ALA B O 1
ATOM 3203 N N . LEU B 1 85 ? -14.828 -31.156 -4.211 1 98.19 85 LEU B N 1
ATOM 3204 C CA . LEU B 1 85 ? -14.414 -30.438 -3.004 1 98.19 85 LEU B CA 1
ATOM 3205 C C . LEU B 1 85 ? -13.164 -29.594 -3.27 1 98.19 85 LEU B C 1
ATOM 3207 O O . LEU B 1 85 ? -13.117 -28.422 -2.912 1 98.19 85 LEU B O 1
ATOM 3211 N N . LEU B 1 86 ? -12.203 -30.188 -3.924 1 98.25 86 LEU B N 1
ATOM 3212 C CA . LEU B 1 86 ? -10.953 -29.484 -4.223 1 98.25 86 LEU B CA 1
ATOM 3213 C C . LEU B 1 86 ? -11.219 -28.266 -5.102 1 98.25 86 LEU B C 1
ATOM 3215 O O . LEU B 1 86 ? -10.758 -27.156 -4.797 1 98.25 86 LEU B O 1
ATOM 3219 N N . LYS B 1 87 ? -11.977 -28.391 -6.117 1 96.75 87 LYS B N 1
ATOM 3220 C CA . LYS B 1 87 ? -12.266 -27.297 -7.043 1 96.75 87 LYS B CA 1
ATOM 3221 C C . LYS B 1 87 ? -13.047 -26.188 -6.359 1 96.75 87 LYS B C 1
ATOM 3223 O O . LYS B 1 87 ? -12.898 -25 -6.699 1 96.75 87 LYS B O 1
ATOM 3228 N N . SER B 1 88 ? -13.789 -26.531 -5.324 1 95.88 88 SER B N 1
ATOM 3229 C CA . SER B 1 88 ? -14.656 -25.562 -4.648 1 95.88 88 SER B CA 1
ATOM 3230 C C . SER B 1 88 ? -13.867 -24.672 -3.697 1 95.88 88 SER B C 1
ATOM 3232 O O . SER B 1 88 ? -14.359 -23.641 -3.242 1 95.88 88 SER B O 1
ATOM 3234 N N . THR B 1 89 ? -12.68 -25.109 -3.379 1 94.81 89 THR B N 1
ATOM 3235 C CA . THR B 1 89 ? -11.891 -24.359 -2.418 1 94.81 89 THR B CA 1
ATOM 3236 C C . THR B 1 89 ? -11.555 -22.969 -2.965 1 94.81 89 THR B C 1
ATOM 3238 O O . THR B 1 89 ? -11.445 -22 -2.205 1 94.81 89 THR B O 1
ATOM 3241 N N . ARG B 1 90 ? -11.312 -22.812 -4.227 1 88.88 90 ARG B N 1
ATOM 3242 C CA . ARG B 1 90 ? -11.055 -21.562 -4.934 1 88.88 90 ARG B CA 1
ATOM 3243 C C . ARG B 1 90 ? -11.625 -21.609 -6.348 1 88.88 90 ARG B C 1
ATOM 3245 O O . ARG B 1 90 ? -10.883 -21.781 -7.316 1 88.88 90 ARG B O 1
ATOM 3252 N N . PRO B 1 91 ? -12.844 -21.297 -6.453 1 81.5 91 PRO B N 1
ATOM 3253 C CA . PRO B 1 91 ? -13.578 -21.516 -7.703 1 81.5 91 PRO B CA 1
ATOM 3254 C C . PRO B 1 91 ? -13 -20.734 -8.875 1 81.5 91 PRO B C 1
ATOM 3256 O O . PRO B 1 91 ? -13.172 -21.125 -10.031 1 81.5 91 PRO B O 1
ATOM 3259 N N . THR B 1 92 ? -12.211 -19.781 -8.57 1 78.19 92 THR B N 1
ATOM 3260 C CA . THR B 1 92 ? -11.719 -18.938 -9.664 1 78.19 92 THR B CA 1
ATOM 3261 C C . THR B 1 92 ? -10.281 -19.312 -10.023 1 78.19 92 THR B C 1
ATOM 3263 O O . THR B 1 92 ? -9.695 -18.75 -10.945 1 78.19 92 THR B O 1
ATOM 3266 N N . ALA B 1 93 ? -9.766 -20.25 -9.32 1 85.62 93 ALA B N 1
ATOM 3267 C CA . ALA B 1 93 ? -8.391 -20.672 -9.586 1 85.62 93 ALA B CA 1
ATOM 3268 C C . ALA B 1 93 ? -8.336 -21.672 -10.734 1 85.62 93 ALA B C 1
ATOM 3270 O O . ALA B 1 93 ? -8.539 -22.875 -10.523 1 85.62 93 ALA B O 1
ATOM 3271 N N . VAL B 1 94 ? -7.961 -21.266 -11.891 1 88.56 94 VAL B N 1
ATOM 3272 C CA . VAL B 1 94 ? -8.016 -22.062 -13.117 1 88.56 94 VAL B CA 1
ATOM 3273 C C . VAL B 1 94 ? -7 -23.203 -13.047 1 88.56 94 VAL B C 1
ATOM 3275 O O . VAL B 1 94 ? -7.266 -24.312 -13.508 1 88.56 94 VAL B O 1
ATOM 3278 N N . ASN B 1 95 ? -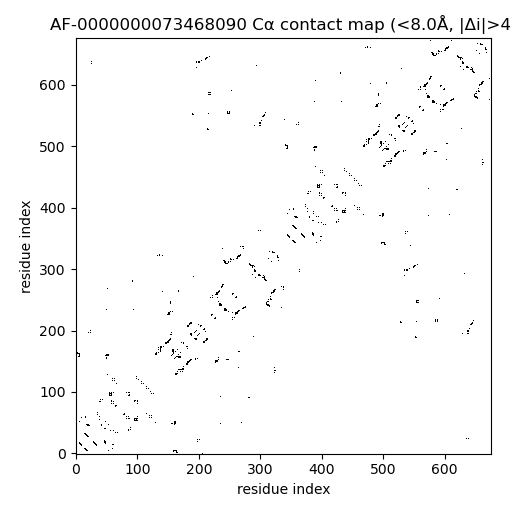5.879 -22.969 -12.445 1 93.5 95 ASN B N 1
ATOM 3279 C CA . ASN B 1 95 ? -4.832 -23.984 -12.375 1 93.5 95 ASN B CA 1
ATOM 3280 C C . ASN B 1 95 ? -5.246 -25.156 -11.484 1 93.5 95 ASN B C 1
ATOM 3282 O O . ASN B 1 95 ? -4.914 -26.312 -11.773 1 93.5 95 ASN B O 1
ATOM 3286 N N . LEU B 1 96 ? -5.988 -24.828 -10.414 1 95.62 96 LEU B N 1
ATOM 3287 C CA . LEU B 1 96 ? -6.469 -25.891 -9.523 1 95.62 96 LEU B CA 1
ATOM 3288 C C . LEU B 1 96 ? -7.383 -26.859 -10.266 1 95.62 96 LEU B C 1
ATOM 3290 O O . LEU B 1 96 ? -7.18 -28.062 -10.211 1 95.62 96 LEU B O 1
ATOM 3294 N N . ALA B 1 97 ? -8.336 -26.297 -10.969 1 94.5 97 ALA B N 1
ATOM 3295 C CA . ALA B 1 97 ? -9.258 -27.109 -11.75 1 94.5 97 ALA B CA 1
ATOM 3296 C C . ALA B 1 97 ? -8.523 -27.891 -12.836 1 94.5 97 ALA B C 1
ATOM 3298 O O . ALA B 1 97 ? -8.828 -29.062 -13.086 1 94.5 97 ALA B O 1
ATOM 3299 N N . TRP B 1 98 ? -7.625 -27.25 -13.477 1 94.44 98 TRP B N 1
ATOM 3300 C CA . TRP B 1 98 ? -6.828 -27.875 -14.523 1 94.44 98 TRP B CA 1
ATOM 3301 C C . TRP B 1 98 ? -6.105 -29.109 -14 1 94.44 98 TRP B C 1
ATOM 3303 O O . TRP B 1 98 ? -6.129 -30.156 -14.641 1 94.44 98 TRP B O 1
ATOM 3313 N N . GLY B 1 99 ? -5.426 -29.016 -12.844 1 97.31 99 GLY B N 1
ATOM 3314 C CA . GLY B 1 99 ? -4.719 -30.125 -12.242 1 97.31 99 GLY B CA 1
ATOM 3315 C C . GLY B 1 99 ? -5.633 -31.281 -11.875 1 97.31 99 GLY B C 1
ATOM 3316 O O . GLY B 1 99 ? -5.316 -32.438 -12.156 1 97.31 99 GLY B O 1
ATOM 3317 N N . VAL B 1 100 ? -6.777 -30.938 -11.32 1 98.19 100 VAL B N 1
ATOM 3318 C CA . VAL B 1 100 ? -7.773 -31.938 -10.953 1 98.19 100 VAL B CA 1
ATOM 3319 C C . VAL B 1 100 ? -8.25 -32.688 -12.203 1 98.19 100 VAL B C 1
ATOM 3321 O O . VAL B 1 100 ? -8.219 -33.906 -12.258 1 98.19 100 VAL B O 1
ATOM 3324 N N . ASP B 1 101 ? -8.641 -31.953 -13.188 1 97.62 101 ASP B N 1
ATOM 3325 C CA . ASP B 1 101 ? -9.25 -32.531 -14.391 1 97.62 101 ASP B CA 1
ATOM 3326 C C . ASP B 1 101 ? -8.25 -33.375 -15.164 1 97.62 101 ASP B C 1
ATOM 3328 O O . ASP B 1 101 ? -8.617 -34.406 -15.734 1 97.62 101 ASP B O 1
ATOM 3332 N N . LYS B 1 102 ? -7.059 -32.906 -15.258 1 97.69 102 LYS B N 1
ATOM 3333 C CA . LYS B 1 102 ? -6.039 -33.656 -15.984 1 97.69 102 LYS B CA 1
ATOM 3334 C C . LYS B 1 102 ? -5.855 -35.031 -15.383 1 97.69 102 LYS B C 1
ATOM 3336 O O . LYS B 1 102 ? -5.727 -36.031 -16.109 1 97.69 102 LYS B O 1
ATOM 3341 N N . VAL B 1 103 ? -5.836 -35.156 -14.047 1 98.69 103 VAL B N 1
ATOM 3342 C CA . VAL B 1 103 ? -5.664 -36.469 -13.406 1 98.69 103 VAL B CA 1
ATOM 3343 C C . VAL B 1 103 ? -6.93 -37.312 -13.57 1 98.69 103 VAL B C 1
ATOM 3345 O O . VAL B 1 103 ? -6.859 -38.5 -13.844 1 98.69 103 VAL B O 1
ATOM 3348 N N . LEU B 1 104 ? -8.125 -36.688 -13.43 1 98.56 104 LEU B N 1
ATOM 3349 C CA . LEU B 1 104 ? -9.375 -37.406 -13.625 1 98.56 104 LEU B CA 1
ATOM 3350 C C . LEU B 1 104 ? -9.43 -38.031 -15.016 1 98.56 104 LEU B C 1
ATOM 3352 O O . LEU B 1 104 ? -9.828 -39.188 -15.164 1 98.56 104 LEU B O 1
ATOM 3356 N N . ARG B 1 105 ? -9.023 -37.281 -15.992 1 98.31 105 ARG B N 1
ATOM 3357 C CA . ARG B 1 105 ? -9.023 -37.781 -17.359 1 98.31 105 ARG B CA 1
ATOM 3358 C C . ARG B 1 105 ? -8.102 -38.969 -17.516 1 98.31 105 ARG B C 1
ATOM 3360 O O . ARG B 1 105 ? -8.398 -39.906 -18.281 1 98.31 105 ARG B O 1
ATOM 3367 N N . SER B 1 106 ? -7.02 -38.906 -16.828 1 97.94 106 SER B N 1
ATOM 3368 C CA . SER B 1 106 ? -6.047 -40 -16.938 1 97.94 106 SER B CA 1
ATOM 3369 C C . SER B 1 106 ? -6.605 -41.312 -16.375 1 97.94 106 SER B C 1
ATOM 3371 O O . SER B 1 106 ? -6.098 -42.375 -16.688 1 97.94 106 SER B O 1
ATOM 3373 N N . MET B 1 107 ? -7.629 -41.219 -15.578 1 97.44 107 MET B N 1
ATOM 3374 C CA . MET B 1 107 ? -8.188 -42.375 -14.891 1 97.44 107 MET B CA 1
ATOM 3375 C C . MET B 1 107 ? -9.398 -42.906 -15.641 1 97.44 107 MET B C 1
ATOM 3377 O O . MET B 1 107 ? -9.938 -43.969 -15.281 1 97.44 107 MET B O 1
ATOM 3381 N N . GLU B 1 108 ? -9.844 -42.188 -16.562 1 96.19 108 GLU B N 1
ATOM 3382 C CA . GLU B 1 108 ? -11.094 -42.531 -17.234 1 96.19 108 GLU B CA 1
ATOM 3383 C C . GLU B 1 108 ? -11.055 -43.969 -17.781 1 96.19 108 GLU B C 1
ATOM 3385 O O . GLU B 1 108 ? -10.055 -44.406 -18.344 1 96.19 108 GLU B O 1
ATOM 3390 N N . ASN B 1 109 ? -12.172 -44.719 -17.609 1 95.31 109 ASN B N 1
ATOM 3391 C CA . ASN B 1 109 ? -12.406 -46.062 -18.141 1 95.31 109 ASN B CA 1
ATOM 3392 C C . ASN B 1 109 ? -11.383 -47.062 -17.625 1 95.31 109 ASN B C 1
ATOM 3394 O O . ASN B 1 109 ? -10.984 -47.969 -18.344 1 95.31 109 ASN B O 1
ATOM 3398 N N . LEU B 1 110 ? -10.789 -46.875 -16.531 1 96.12 110 LEU B N 1
ATOM 3399 C CA . LEU B 1 110 ? -9.875 -47.812 -15.898 1 96.12 110 LEU B CA 1
ATOM 3400 C C . LEU B 1 110 ? -10.492 -48.406 -14.641 1 96.12 110 LEU B C 1
ATOM 3402 O O . LEU B 1 110 ? -11.234 -47.719 -13.922 1 96.12 110 LEU B O 1
ATOM 3406 N N . PRO B 1 111 ? -10.18 -49.688 -14.453 1 95.44 111 PRO B N 1
ATOM 3407 C CA . PRO B 1 111 ? -10.578 -50.25 -13.156 1 95.44 111 PRO B CA 1
ATOM 3408 C C . PRO B 1 111 ? -9.867 -49.594 -11.984 1 95.44 111 PRO B C 1
ATOM 3410 O O . PRO B 1 111 ? -8.758 -49.062 -12.148 1 95.44 111 PRO B O 1
ATOM 3413 N N . PRO B 1 112 ? -10.461 -49.625 -10.836 1 95.75 112 PRO B N 1
ATOM 3414 C CA . PRO B 1 112 ? -9.945 -48.875 -9.672 1 95.75 112 PRO B CA 1
ATOM 3415 C C . PRO B 1 112 ? -8.461 -49.156 -9.414 1 95.75 112 PRO B C 1
ATOM 3417 O O . PRO B 1 112 ? -7.711 -48.219 -9.117 1 95.75 112 PRO B O 1
ATOM 3420 N N . GLU B 1 113 ? -8.07 -50.344 -9.523 1 94.62 113 GLU B N 1
ATOM 3421 C CA . GLU B 1 113 ? -6.676 -50.688 -9.25 1 94.62 113 GLU B CA 1
ATOM 3422 C C . GLU B 1 113 ? -5.738 -49.969 -10.219 1 94.62 113 GLU B C 1
ATOM 3424 O O . GLU B 1 113 ? -4.73 -49.375 -9.805 1 94.62 113 GLU B O 1
ATOM 3429 N N . MET B 1 114 ? -6.074 -49.938 -11.422 1 96.56 114 MET B N 1
ATOM 3430 C CA . MET B 1 114 ? -5.27 -49.281 -12.445 1 96.56 114 MET B CA 1
ATOM 3431 C C . MET B 1 114 ? -5.438 -47.75 -12.352 1 96.56 114 MET B C 1
ATOM 3433 O O . MET B 1 114 ? -4.492 -47 -12.609 1 96.56 114 MET B O 1
ATOM 3437 N N . ALA B 1 115 ? -6.652 -47.344 -12.008 1 97.25 115 ALA B N 1
ATOM 3438 C CA . ALA B 1 115 ? -6.934 -45.906 -11.859 1 97.25 115 ALA B CA 1
ATOM 3439 C C . ALA B 1 115 ? -6.055 -45.281 -10.781 1 97.25 115 ALA B C 1
ATOM 3441 O O . ALA B 1 115 ? -5.574 -44.156 -10.938 1 97.25 115 ALA B O 1
ATOM 3442 N N . ARG B 1 116 ? -5.824 -46.031 -9.727 1 96.56 116 ARG B N 1
ATOM 3443 C CA . ARG B 1 116 ? -4.973 -45.562 -8.641 1 96.56 116 ARG B CA 1
ATOM 3444 C C . ARG B 1 116 ? -3.549 -45.312 -9.125 1 96.56 116 ARG B C 1
ATOM 3446 O O . ARG B 1 116 ? -2.953 -44.281 -8.82 1 96.56 116 ARG B O 1
ATOM 3453 N N . VAL B 1 117 ? -3.068 -46.188 -9.859 1 97.12 117 VAL B N 1
ATOM 3454 C CA . VAL B 1 117 ? -1.704 -46.125 -10.375 1 97.12 117 VAL B CA 1
ATOM 3455 C C . VAL B 1 117 ? -1.59 -44.969 -11.359 1 97.12 117 VAL B C 1
ATOM 3457 O O . VAL B 1 117 ? -0.64 -44.188 -11.305 1 97.12 117 VAL B O 1
ATOM 3460 N N . MET B 1 118 ? -2.551 -44.844 -12.188 1 98.19 118 MET B N 1
ATOM 3461 C CA . MET B 1 118 ? -2.529 -43.812 -13.219 1 98.19 118 MET B CA 1
ATOM 3462 C C . MET B 1 118 ? -2.689 -42.438 -12.602 1 98.19 118 MET B C 1
ATOM 3464 O O . MET B 1 118 ? -2.09 -41.469 -13.078 1 98.19 118 MET B O 1
ATOM 3468 N N . ALA B 1 119 ? -3.51 -42.344 -11.562 1 98.44 119 ALA B N 1
ATOM 3469 C CA . ALA B 1 119 ? -3.715 -41.062 -10.891 1 98.44 119 ALA B CA 1
ATOM 3470 C C . ALA B 1 119 ? -2.408 -40.531 -10.305 1 98.44 119 ALA B C 1
ATOM 3472 O O . ALA B 1 119 ? -2.068 -39.344 -10.477 1 98.44 119 ALA B O 1
ATOM 3473 N N . LEU B 1 120 ? -1.718 -41.375 -9.641 1 98.5 120 LEU B N 1
ATOM 3474 C CA . LEU B 1 120 ? -0.456 -40.969 -9.023 1 98.5 120 LEU B CA 1
ATOM 3475 C C . LEU B 1 120 ? 0.58 -40.625 -10.086 1 98.5 120 LEU B C 1
ATOM 3477 O O . LEU B 1 120 ? 1.299 -39.625 -9.953 1 98.5 120 LEU B O 1
ATOM 3481 N N . PHE B 1 121 ? 0.643 -41.438 -11.117 1 98.56 121 PHE B N 1
ATOM 3482 C CA . PHE B 1 121 ? 1.573 -41.188 -12.211 1 98.56 121 PHE B CA 1
ATOM 3483 C C . PHE B 1 121 ? 1.292 -39.844 -12.859 1 98.56 121 PHE B C 1
ATOM 3485 O O . PHE B 1 121 ? 2.211 -39.031 -13.078 1 98.56 121 PHE B O 1
ATOM 3492 N N . ALA B 1 122 ? 0.045 -39.594 -13.133 1 98.62 122 ALA B N 1
ATOM 3493 C CA . ALA B 1 122 ? -0.357 -38.344 -13.758 1 98.62 122 ALA B CA 1
ATOM 3494 C C . ALA B 1 122 ? -0.046 -37.156 -12.844 1 98.62 122 ALA B C 1
ATOM 3496 O O . ALA B 1 122 ? 0.442 -36.125 -13.305 1 98.62 122 ALA B O 1
ATOM 3497 N N . ALA B 1 123 ? -0.321 -37.281 -11.578 1 98.75 123 ALA B N 1
ATOM 3498 C CA . ALA B 1 123 ? -0.088 -36.188 -10.617 1 98.75 123 ALA B CA 1
ATOM 3499 C C . ALA B 1 123 ? 1.401 -35.875 -10.492 1 98.75 123 ALA B C 1
ATOM 3501 O O . ALA B 1 123 ? 1.8 -34.719 -10.5 1 98.75 123 ALA B O 1
ATOM 3502 N N . LYS B 1 124 ? 2.221 -36.906 -10.414 1 98.38 124 LYS B N 1
ATOM 3503 C CA . LYS B 1 124 ? 3.668 -36.719 -10.344 1 98.38 124 LYS B CA 1
ATOM 3504 C C . LYS B 1 124 ? 4.199 -36.062 -11.617 1 98.38 124 LYS B C 1
ATOM 3506 O O . LYS B 1 124 ? 5.098 -35.219 -11.555 1 98.38 124 LYS B O 1
ATOM 3511 N N . THR B 1 125 ? 3.656 -36.469 -12.719 1 98.31 125 THR B N 1
ATOM 3512 C CA . THR B 1 125 ? 4.055 -35.906 -14 1 98.31 125 THR B CA 1
ATOM 3513 C C . THR B 1 125 ? 3.715 -34.406 -14.062 1 98.31 125 THR B C 1
ATOM 3515 O O . THR B 1 125 ? 4.5 -33.625 -14.57 1 98.31 125 THR B O 1
ATOM 3518 N N . ILE B 1 126 ? 2.58 -34.062 -13.547 1 97.94 126 ILE B N 1
ATOM 3519 C CA . ILE B 1 126 ? 2.172 -32.656 -13.516 1 97.94 126 ILE B CA 1
ATOM 3520 C C . ILE B 1 126 ? 3.154 -31.859 -12.672 1 97.94 126 ILE B C 1
ATOM 3522 O O . ILE B 1 126 ? 3.58 -30.766 -13.07 1 97.94 126 ILE B O 1
ATOM 3526 N N . ALA B 1 127 ? 3.551 -32.344 -11.547 1 97.81 127 ALA B N 1
ATOM 3527 C CA . ALA B 1 127 ? 4.5 -31.672 -10.664 1 97.81 127 ALA B CA 1
ATOM 3528 C C . ALA B 1 127 ? 5.859 -31.531 -11.336 1 97.81 127 ALA B C 1
ATOM 3530 O O . ALA B 1 127 ? 6.477 -30.453 -11.273 1 97.81 127 ALA B O 1
ATOM 3531 N N . GLU B 1 128 ? 6.309 -32.562 -11.984 1 97.25 128 GLU B N 1
ATOM 3532 C CA . GLU B 1 128 ? 7.586 -32.531 -12.688 1 97.25 128 GLU B CA 1
ATOM 3533 C C . GLU B 1 128 ? 7.559 -31.547 -13.852 1 97.25 128 GLU B C 1
ATOM 3535 O O . GLU B 1 128 ? 8.523 -30.812 -14.07 1 97.25 128 GLU B O 1
ATOM 3540 N N . ASN B 1 129 ? 6.473 -31.625 -14.57 1 97.31 129 ASN B N 1
ATOM 3541 C CA . ASN B 1 129 ? 6.328 -30.719 -15.703 1 97.31 129 ASN B CA 1
ATOM 3542 C C . ASN B 1 129 ? 6.258 -29.266 -15.258 1 97.31 129 ASN B C 1
ATOM 3544 O O . ASN B 1 129 ? 6.723 -28.359 -15.969 1 97.31 129 ASN B O 1
ATOM 3548 N N . ASP B 1 130 ? 5.664 -29.047 -14.102 1 97.25 130 ASP B N 1
ATOM 3549 C CA . ASP B 1 130 ? 5.633 -27.688 -13.562 1 97.25 130 ASP B CA 1
ATOM 3550 C C . ASP B 1 130 ? 7.043 -27.156 -13.336 1 97.25 130 ASP B C 1
ATOM 3552 O O . ASP B 1 130 ? 7.359 -26.031 -13.719 1 97.25 130 ASP B O 1
ATOM 3556 N N . THR B 1 131 ? 7.879 -27.953 -12.727 1 97 131 THR B N 1
ATOM 3557 C CA . THR B 1 131 ? 9.266 -27.562 -12.477 1 97 131 THR B CA 1
ATOM 3558 C C . THR B 1 131 ? 10 -27.297 -13.789 1 97 131 THR B C 1
ATOM 3560 O O . THR B 1 131 ? 10.703 -26.297 -13.922 1 97 131 THR B O 1
ATOM 3563 N N . LYS B 1 132 ? 9.797 -28.203 -14.719 1 97.44 132 LYS B N 1
ATOM 3564 C CA . LYS B 1 132 ? 10.453 -28.062 -16.016 1 97.44 132 LYS B CA 1
ATOM 3565 C C . LYS B 1 132 ? 9.992 -26.781 -16.734 1 97.44 132 LYS B C 1
ATOM 3567 O O . LYS B 1 132 ? 10.805 -26.062 -17.312 1 97.44 132 LYS B O 1
ATOM 3572 N N . ALA B 1 133 ? 8.758 -26.562 -16.688 1 97.44 133 ALA B N 1
ATOM 3573 C CA . ALA B 1 133 ? 8.195 -25.359 -17.297 1 97.44 133 ALA B CA 1
ATOM 3574 C C . ALA B 1 133 ? 8.766 -24.094 -16.656 1 97.44 133 ALA B C 1
ATOM 3576 O O . ALA B 1 133 ? 9.102 -23.141 -17.359 1 97.44 133 ALA B O 1
ATOM 3577 N N . CYS B 1 134 ? 8.891 -24.094 -15.352 1 97.75 134 CYS B N 1
ATOM 3578 C CA . CYS B 1 134 ? 9.422 -22.953 -14.617 1 97.75 134 CYS B CA 1
ATOM 3579 C C . CYS B 1 134 ? 10.875 -22.688 -14.992 1 97.75 134 CYS B C 1
ATOM 3581 O O . CYS B 1 134 ? 11.266 -21.547 -15.195 1 97.75 134 CYS B O 1
ATOM 3583 N N . MET B 1 135 ? 11.617 -23.75 -15.102 1 97.44 135 MET B N 1
ATOM 3584 C CA . MET B 1 135 ? 13.023 -23.609 -15.453 1 97.44 135 MET B CA 1
ATOM 3585 C C . MET B 1 135 ? 13.18 -23.078 -16.875 1 97.44 135 MET B C 1
ATOM 3587 O O . MET B 1 135 ? 14.008 -22.203 -17.125 1 97.44 135 MET B O 1
ATOM 3591 N N . LEU B 1 136 ? 12.367 -23.609 -17.75 1 98.19 136 LEU B N 1
ATOM 3592 C CA . LEU B 1 136 ? 12.422 -23.172 -19.141 1 98.19 136 LEU B CA 1
ATOM 3593 C C . LEU B 1 136 ? 11.977 -21.719 -19.281 1 98.19 136 LEU B C 1
ATOM 3595 O O . LEU B 1 136 ? 12.602 -20.938 -20 1 98.19 136 LEU B O 1
ATOM 3599 N N . LEU B 1 137 ? 10.922 -21.453 -18.641 1 97.94 137 LEU B N 1
ATOM 3600 C CA . LEU B 1 137 ? 10.43 -20.078 -18.672 1 97.94 137 LEU B CA 1
ATOM 3601 C C . LEU B 1 137 ? 11.453 -19.125 -18.078 1 97.94 137 LEU B C 1
ATOM 3603 O O . LEU B 1 137 ? 11.641 -18.016 -18.594 1 97.94 137 LEU B O 1
ATOM 3607 N N . GLY B 1 138 ? 12.109 -19.5 -16.953 1 98.38 138 GLY B N 1
ATOM 3608 C CA . GLY B 1 138 ? 13.18 -18.703 -16.375 1 98.38 138 GLY B CA 1
ATOM 3609 C C . GLY B 1 138 ? 14.312 -18.438 -17.344 1 98.38 138 GLY B C 1
ATOM 3610 O O . GLY B 1 138 ? 14.781 -17.297 -17.453 1 98.38 138 GLY B O 1
ATOM 3611 N N . HIS B 1 139 ? 14.672 -19.453 -18.016 1 98.12 139 HIS B N 1
ATOM 3612 C CA . HIS B 1 139 ? 15.727 -19.344 -19.016 1 98.12 139 HIS B CA 1
ATOM 3613 C C . HIS B 1 139 ? 15.328 -18.391 -20.141 1 98.12 139 HIS B C 1
ATOM 3615 O O . HIS B 1 139 ? 16.109 -17.531 -20.547 1 98.12 139 HIS B O 1
ATOM 3621 N N . ASN B 1 140 ? 14.133 -18.547 -20.625 1 98.38 140 ASN B N 1
ATOM 3622 C CA . ASN B 1 140 ? 13.641 -17.734 -21.734 1 98.38 140 ASN B CA 1
ATOM 3623 C C . ASN B 1 140 ? 13.578 -16.25 -21.359 1 98.38 140 ASN B C 1
ATOM 3625 O O . ASN B 1 140 ? 13.758 -15.391 -22.219 1 98.38 140 ASN B O 1
ATOM 3629 N N . GLY B 1 141 ? 13.281 -16 -20.125 1 98.69 141 GLY B N 1
ATOM 3630 C CA . GLY B 1 141 ? 13.062 -14.633 -19.703 1 98.69 141 GLY B CA 1
ATOM 3631 C C . GLY B 1 141 ? 14.328 -13.945 -19.203 1 98.69 141 GLY B C 1
ATOM 3632 O O . GLY B 1 141 ? 14.383 -12.719 -19.125 1 98.69 141 GLY B O 1
ATOM 3633 N N . ALA B 1 142 ? 15.367 -14.68 -18.922 1 98.5 142 ALA B N 1
ATOM 3634 C CA . ALA B 1 142 ? 16.578 -14.164 -18.281 1 98.5 142 ALA B CA 1
ATOM 3635 C C . ALA B 1 142 ? 17.219 -13.07 -19.109 1 98.5 142 ALA B C 1
ATOM 3637 O O . ALA B 1 142 ? 17.734 -12.086 -18.562 1 98.5 142 ALA B O 1
ATOM 3638 N N . SER B 1 143 ? 17.156 -13.195 -20.375 1 97.06 143 SER B N 1
ATOM 3639 C CA . SER B 1 143 ? 17.844 -12.258 -21.266 1 97.06 143 SER B CA 1
ATOM 3640 C C . SER B 1 143 ? 17.141 -10.906 -21.281 1 97.06 143 SER B C 1
ATOM 3642 O O . SER B 1 143 ? 17.734 -9.898 -21.672 1 97.06 143 SER B O 1
ATOM 3644 N N . LEU B 1 144 ? 15.891 -10.828 -20.906 1 98.38 144 LEU B N 1
ATOM 3645 C CA . LEU B 1 144 ? 15.125 -9.586 -20.922 1 98.38 144 LEU B CA 1
ATOM 3646 C C . LEU B 1 144 ? 15.57 -8.664 -19.797 1 98.38 144 LEU B C 1
ATOM 3648 O O . LEU B 1 144 ? 15.312 -7.453 -19.844 1 98.38 144 LEU B O 1
ATOM 3652 N N . LEU B 1 145 ? 16.156 -9.266 -18.734 1 98.56 145 LEU B N 1
ATOM 3653 C CA . LEU B 1 145 ? 16.609 -8.461 -17.609 1 98.56 145 LEU B CA 1
ATOM 3654 C C . LEU B 1 145 ? 17.969 -7.832 -17.891 1 98.56 145 LEU B C 1
ATOM 3656 O O . LEU B 1 145 ? 18.75 -8.359 -18.703 1 98.56 145 LEU B O 1
ATOM 3660 N N . PRO B 1 146 ? 18.266 -6.711 -17.281 1 98.12 146 PRO B N 1
ATOM 3661 C CA . PRO B 1 146 ? 19.562 -6.051 -17.531 1 98.12 146 PRO B CA 1
ATOM 3662 C C . PRO B 1 146 ? 20.734 -6.836 -16.969 1 98.12 146 PRO B C 1
ATOM 3664 O O . PRO B 1 146 ? 20.562 -7.691 -16.109 1 98.12 146 PRO B O 1
ATOM 3667 N N . GLN B 1 147 ? 21.922 -6.531 -17.531 1 98.31 147 GLN B N 1
ATOM 3668 C CA . GLN B 1 147 ? 23.125 -7.152 -17 1 98.31 147 GLN B CA 1
ATOM 3669 C C . GLN B 1 147 ? 23.359 -6.773 -15.539 1 98.31 147 GLN B C 1
ATOM 3671 O O . GLN B 1 147 ? 23.719 -7.621 -14.727 1 98.31 147 GLN B O 1
ATOM 3676 N N . ILE B 1 148 ? 23.219 -5.539 -15.328 1 98.38 148 ILE B N 1
ATOM 3677 C CA . ILE B 1 148 ? 23.25 -4.973 -13.984 1 98.38 148 ILE B CA 1
ATOM 3678 C C . ILE B 1 148 ? 22.047 -4.062 -13.773 1 98.38 148 ILE B C 1
ATOM 3680 O O . ILE B 1 148 ? 21.797 -3.152 -14.57 1 98.38 148 ILE B O 1
ATOM 3684 N N . GLY B 1 149 ? 21.219 -4.395 -12.758 1 98.5 149 GLY B N 1
ATOM 3685 C CA . GLY B 1 149 ? 20.078 -3.504 -12.555 1 98.5 149 GLY B CA 1
ATOM 3686 C C . GLY B 1 149 ? 19.141 -3.963 -11.445 1 98.5 149 GLY B C 1
ATOM 3687 O O . GLY B 1 149 ? 19.453 -4.918 -10.727 1 98.5 149 GLY B O 1
ATOM 3688 N N . THR B 1 150 ? 18.109 -3.193 -11.25 1 98.88 150 THR B N 1
ATOM 3689 C CA . THR B 1 150 ? 17.125 -3.428 -10.203 1 98.88 150 THR B CA 1
ATOM 3690 C C . THR B 1 150 ? 15.758 -3.781 -10.805 1 98.88 150 THR B C 1
ATOM 3692 O O . THR B 1 150 ? 15.258 -3.068 -11.672 1 98.88 150 THR B O 1
ATOM 3695 N N . VAL B 1 151 ? 15.219 -4.867 -10.305 1 98.94 151 VAL B N 1
ATOM 3696 C CA . VAL B 1 151 ? 13.93 -5.344 -10.781 1 98.94 151 VAL B CA 1
ATOM 3697 C C . VAL B 1 151 ? 12.898 -5.25 -9.656 1 98.94 151 VAL B C 1
ATOM 3699 O O . VAL B 1 151 ? 13.18 -5.621 -8.516 1 98.94 151 VAL B O 1
ATOM 3702 N N . LEU B 1 152 ? 11.758 -4.648 -9.992 1 98.94 152 LEU B N 1
ATOM 3703 C CA . LEU B 1 152 ? 10.633 -4.605 -9.055 1 98.94 152 LEU B CA 1
ATOM 3704 C C . LEU B 1 152 ? 9.703 -5.789 -9.273 1 98.94 152 LEU B C 1
ATOM 3706 O O . LEU B 1 152 ? 9.406 -6.152 -10.414 1 98.94 152 LEU B O 1
ATOM 3710 N N . THR B 1 153 ? 9.281 -6.414 -8.164 1 98.94 153 THR B N 1
ATOM 3711 C CA . THR B 1 153 ? 8.289 -7.48 -8.266 1 98.94 153 THR B CA 1
ATOM 3712 C C . THR B 1 153 ? 7.211 -7.316 -7.203 1 98.94 153 THR B C 1
ATOM 3714 O O . THR B 1 153 ? 7.355 -6.508 -6.285 1 98.94 153 THR B O 1
ATOM 3717 N N . HIS B 1 154 ? 6.086 -7.957 -7.406 1 98.88 154 HIS B N 1
ATOM 3718 C CA . HIS B 1 154 ? 4.883 -7.859 -6.59 1 98.88 154 HIS B CA 1
ATOM 3719 C C . HIS B 1 154 ? 4.289 -9.234 -6.312 1 98.88 154 HIS B C 1
ATOM 3721 O O . HIS B 1 154 ? 4.293 -10.102 -7.188 1 98.88 154 HIS B O 1
ATOM 3727 N N . CYS B 1 155 ? 3.836 -9.422 -5.082 1 98.38 155 CYS B N 1
ATOM 3728 C CA . CYS B 1 155 ? 3.334 -10.703 -4.613 1 98.38 155 CYS B CA 1
ATOM 3729 C C . CYS B 1 155 ? 4.449 -11.742 -4.559 1 98.38 155 CYS B C 1
ATOM 3731 O O . CYS B 1 155 ? 5.574 -11.43 -4.16 1 98.38 155 CYS B O 1
ATOM 3733 N N . ASN B 1 156 ? 4.129 -12.984 -4.707 1 98.69 156 ASN B N 1
ATOM 3734 C CA . ASN B 1 156 ? 5.129 -14.047 -4.73 1 98.69 156 ASN B CA 1
ATOM 3735 C C . ASN B 1 156 ? 4.949 -14.953 -5.941 1 98.69 156 ASN B C 1
ATOM 3737 O O . ASN B 1 156 ? 3.951 -15.664 -6.047 1 98.69 156 ASN B O 1
ATOM 3741 N N . ALA B 1 157 ? 5.895 -14.844 -6.789 1 98.5 157 ALA B N 1
ATOM 3742 C CA . ALA B 1 157 ? 5.941 -15.703 -7.973 1 98.5 157 ALA B CA 1
ATOM 3743 C C . ALA B 1 157 ? 7.242 -16.5 -8.016 1 98.5 157 ALA B C 1
ATOM 3745 O O . ALA B 1 157 ? 7.918 -16.531 -9.047 1 98.5 157 ALA B O 1
ATOM 3746 N N . GLY B 1 158 ? 7.625 -17 -6.852 1 98.06 158 GLY B N 1
ATOM 3747 C CA . GLY B 1 158 ? 8.828 -17.812 -6.707 1 98.06 158 GLY B CA 1
ATOM 3748 C C . GLY B 1 158 ? 8.539 -19.297 -6.586 1 98.06 158 GLY B C 1
ATOM 3749 O O . GLY B 1 158 ? 7.535 -19.781 -7.105 1 98.06 158 GLY B O 1
ATOM 3750 N N . ALA B 1 159 ? 9.453 -20 -6.023 1 97.12 159 ALA B N 1
ATOM 3751 C CA . ALA B 1 159 ? 9.32 -21.438 -5.848 1 97.12 159 ALA B CA 1
ATOM 3752 C C . ALA B 1 159 ? 8.078 -21.781 -5.023 1 97.12 159 ALA B C 1
ATOM 3754 O O . ALA B 1 159 ? 7.387 -22.766 -5.309 1 97.12 159 ALA B O 1
ATOM 3755 N N . LEU B 1 160 ? 7.762 -20.969 -4.027 1 97.5 160 LEU B N 1
ATOM 3756 C CA . LEU B 1 160 ? 6.641 -21.219 -3.125 1 97.5 160 LEU B CA 1
ATOM 3757 C C . LEU B 1 160 ? 5.316 -21.156 -3.875 1 97.5 160 LEU B C 1
ATOM 3759 O O . LEU B 1 160 ? 4.305 -21.672 -3.396 1 97.5 160 LEU B O 1
ATOM 3763 N N . ALA B 1 161 ? 5.289 -20.5 -5.047 1 97.5 161 ALA B N 1
ATOM 3764 C CA . ALA B 1 161 ? 4.074 -20.391 -5.852 1 97.5 161 ALA B CA 1
ATOM 3765 C C . ALA B 1 161 ? 3.986 -21.516 -6.879 1 97.5 161 ALA B C 1
ATOM 3767 O O . ALA B 1 161 ? 3.039 -21.562 -7.668 1 97.5 161 ALA B O 1
ATOM 3768 N N . CYS B 1 162 ? 4.973 -22.391 -6.922 1 97.56 162 CYS B N 1
ATOM 3769 C CA . CYS B 1 162 ? 5.098 -23.484 -7.871 1 97.56 162 CYS B CA 1
ATOM 3770 C C . CYS B 1 162 ? 5.555 -24.766 -7.176 1 97.56 162 CYS B C 1
ATOM 3772 O O . CYS B 1 162 ? 5.555 -24.844 -5.945 1 97.56 162 CYS B O 1
ATOM 3774 N N . SER B 1 163 ? 5.805 -25.797 -8.023 1 96 163 SER B N 1
ATOM 3775 C CA . SER B 1 163 ? 6.441 -26.984 -7.453 1 96 163 SER B CA 1
ATOM 3776 C C . SER B 1 163 ? 7.871 -26.688 -7.008 1 96 163 SER B C 1
ATOM 3778 O O . SER B 1 163 ? 8.328 -27.203 -5.984 1 96 163 SER B O 1
ATOM 3780 N N . SER B 1 164 ? 8.516 -25.922 -7.816 1 94.88 164 SER B N 1
ATOM 3781 C CA . SER B 1 164 ? 9.867 -25.453 -7.539 1 94.88 164 SER B CA 1
ATOM 3782 C C . SER B 1 164 ? 10.258 -24.297 -8.453 1 94.88 164 SER B C 1
ATOM 3784 O O . SER B 1 164 ? 9.492 -23.922 -9.344 1 94.88 164 SER B O 1
ATOM 3786 N N . TRP B 1 165 ? 11.383 -23.578 -8.172 1 95.88 165 TRP B N 1
ATOM 3787 C CA . TRP B 1 165 ? 12.078 -22.594 -8.984 1 95.88 165 TRP B CA 1
ATOM 3788 C C . TRP B 1 165 ? 11.305 -21.281 -9.031 1 95.88 165 TRP B C 1
ATOM 3790 O O . TRP B 1 165 ? 11.758 -20.266 -8.508 1 95.88 165 TRP B O 1
ATOM 3800 N N . GLY B 1 166 ? 9.992 -21.391 -9.625 1 97.81 166 GLY B N 1
ATOM 3801 C CA . GLY B 1 166 ? 9.164 -20.203 -9.703 1 97.81 166 GLY B CA 1
ATOM 3802 C C . GLY B 1 166 ? 9 -19.672 -11.117 1 97.81 166 GLY B C 1
ATOM 3803 O O . GLY B 1 166 ? 9.602 -20.219 -12.055 1 97.81 166 GLY B O 1
ATOM 3804 N N . THR B 1 167 ? 8.156 -18.609 -11.211 1 98.5 167 THR B N 1
ATOM 3805 C CA . THR B 1 167 ? 7.93 -17.984 -12.516 1 98.5 167 THR B CA 1
ATOM 3806 C C . THR B 1 167 ? 8.711 -16.688 -12.633 1 98.5 167 THR B C 1
ATOM 3808 O O . THR B 1 167 ? 9.867 -16.688 -13.062 1 98.5 167 THR B O 1
ATOM 3811 N N . ALA B 1 168 ? 8.227 -15.578 -12.07 1 98.88 168 ALA B N 1
ATOM 3812 C CA . ALA B 1 168 ? 8.953 -14.305 -12.125 1 98.88 168 ALA B CA 1
ATOM 3813 C C . ALA B 1 168 ? 10.289 -14.406 -11.398 1 98.88 168 ALA B C 1
ATOM 3815 O O . ALA B 1 168 ? 11.32 -13.961 -11.922 1 98.88 168 ALA B O 1
ATOM 3816 N N . LEU B 1 169 ? 10.258 -14.969 -10.172 1 98.69 169 LEU B N 1
ATOM 3817 C CA . LEU B 1 169 ? 11.516 -15.125 -9.445 1 98.69 169 LEU B CA 1
ATOM 3818 C C . LEU B 1 169 ? 12.406 -16.172 -10.117 1 98.69 169 LEU B C 1
ATOM 3820 O O . LEU B 1 169 ? 13.625 -16.141 -9.969 1 98.69 169 LEU B O 1
ATOM 3824 N N . GLY B 1 170 ? 11.727 -17.156 -10.844 1 98.44 170 GLY B N 1
ATOM 3825 C CA . GLY B 1 170 ? 12.508 -18.078 -11.648 1 98.44 170 GLY B CA 1
ATOM 3826 C C . GLY B 1 170 ? 13.328 -17.391 -12.727 1 98.44 170 GLY B C 1
ATOM 3827 O O . GLY B 1 170 ? 14.453 -17.797 -13.008 1 98.44 170 GLY B O 1
ATOM 3828 N N . VAL B 1 171 ? 12.75 -16.375 -13.32 1 98.88 171 VAL B N 1
ATOM 3829 C CA . VAL B 1 171 ? 13.461 -15.57 -14.305 1 98.88 171 VAL B CA 1
ATOM 3830 C C . VAL B 1 171 ? 14.656 -14.883 -13.648 1 98.88 171 VAL B C 1
ATOM 3832 O O . VAL B 1 171 ? 15.758 -14.867 -14.203 1 98.88 171 VAL B O 1
ATOM 3835 N N . ILE B 1 172 ? 14.484 -14.336 -12.5 1 98.75 172 ILE B N 1
ATOM 3836 C CA . ILE B 1 172 ? 15.531 -13.633 -11.758 1 98.75 172 ILE B CA 1
ATOM 3837 C C . ILE B 1 172 ? 16.641 -14.617 -11.375 1 98.75 172 ILE B C 1
ATOM 3839 O O . ILE B 1 172 ? 17.828 -14.312 -11.539 1 98.75 172 ILE B O 1
ATOM 3843 N N . ARG B 1 173 ? 16.25 -15.82 -10.875 1 97.75 173 ARG B N 1
ATOM 3844 C CA . ARG B 1 173 ? 17.219 -16.859 -10.539 1 97.75 173 ARG B CA 1
ATOM 3845 C C . ARG B 1 173 ? 18.047 -17.25 -11.758 1 97.75 173 ARG B C 1
ATOM 3847 O O . ARG B 1 173 ? 19.266 -17.422 -11.664 1 97.75 173 ARG B O 1
ATOM 3854 N N . SER B 1 174 ? 17.344 -17.422 -12.844 1 98.19 174 SER B N 1
ATOM 3855 C CA . SER B 1 174 ? 18.016 -17.797 -14.086 1 98.19 174 SER B CA 1
ATOM 3856 C C . SER B 1 174 ? 18.984 -16.703 -14.547 1 98.19 174 SER B C 1
ATOM 3858 O O . SER B 1 174 ? 20.062 -17 -15.047 1 98.19 174 SER B O 1
ATOM 3860 N N . ALA B 1 175 ? 18.578 -15.453 -14.398 1 98.44 175 ALA B N 1
ATOM 3861 C CA . ALA B 1 175 ? 19.469 -14.336 -14.734 1 98.44 175 ALA B CA 1
ATOM 3862 C C . ALA B 1 175 ? 20.719 -14.352 -13.883 1 98.44 175 ALA B C 1
ATOM 3864 O O . ALA B 1 175 ? 21.828 -14.156 -14.391 1 98.44 175 ALA B O 1
ATOM 3865 N N . LYS B 1 176 ? 20.547 -14.586 -12.617 1 97.38 176 LYS B N 1
ATOM 3866 C CA . LYS B 1 176 ? 21.703 -14.695 -11.727 1 97.38 176 LYS B CA 1
ATOM 3867 C C . LYS B 1 176 ? 22.625 -15.828 -12.164 1 97.38 176 LYS B C 1
ATOM 3869 O O . LYS B 1 176 ? 23.844 -15.664 -12.195 1 97.38 176 LYS B O 1
ATOM 3874 N N . LYS B 1 177 ? 22.047 -16.938 -12.477 1 96 177 LYS B N 1
ATOM 3875 C CA . LYS B 1 177 ? 22.812 -18.094 -12.93 1 96 177 LYS B CA 1
ATOM 3876 C C . LYS B 1 177 ? 23.609 -17.781 -14.188 1 96 177 LYS B C 1
ATOM 3878 O O . LYS B 1 177 ? 24.688 -18.312 -14.406 1 96 177 LYS B O 1
ATOM 3883 N N . MET B 1 178 ? 23.094 -16.891 -14.938 1 96.94 178 MET B N 1
ATOM 3884 C CA . MET B 1 178 ? 23.734 -16.484 -16.188 1 96.94 178 MET B CA 1
ATOM 3885 C C . MET B 1 178 ? 24.797 -15.422 -15.938 1 96.94 178 MET B C 1
ATOM 3887 O O . MET B 1 178 ? 25.406 -14.922 -16.875 1 96.94 178 MET B O 1
ATOM 3891 N N . GLY B 1 179 ? 24.891 -14.992 -14.68 1 97.44 179 GLY B N 1
ATOM 3892 C CA . GLY B 1 179 ? 25.969 -14.078 -14.32 1 97.44 179 GLY B CA 1
ATOM 3893 C C . GLY B 1 179 ? 25.516 -12.633 -14.211 1 97.44 179 GLY B C 1
ATOM 3894 O O . GLY B 1 179 ? 26.328 -11.734 -14.008 1 97.44 179 GLY B O 1
ATOM 3895 N N . LYS B 1 180 ? 24.25 -12.438 -14.328 1 98 180 LYS B N 1
ATOM 3896 C CA . LYS B 1 180 ? 23.75 -11.078 -14.211 1 98 180 LYS B CA 1
ATOM 3897 C C . LYS B 1 180 ? 23.719 -10.625 -12.75 1 98 180 LYS B C 1
ATOM 3899 O O . LYS B 1 180 ? 23.609 -11.453 -11.844 1 98 180 LYS B O 1
ATOM 3904 N N . LYS B 1 181 ? 23.891 -9.344 -12.578 1 98.31 181 LYS B N 1
ATOM 3905 C CA . LYS B 1 181 ? 23.859 -8.75 -11.242 1 98.31 181 LYS B CA 1
ATOM 3906 C C . LYS B 1 181 ? 22.531 -8.023 -11.008 1 98.31 181 LYS B C 1
ATOM 3908 O O . LYS B 1 181 ? 22.469 -6.801 -11.164 1 98.31 181 LYS B O 1
ATOM 3913 N N . ILE B 1 182 ? 21.609 -8.766 -10.562 1 98.31 182 ILE B N 1
ATOM 3914 C CA . ILE B 1 182 ? 20.25 -8.25 -10.406 1 98.31 182 ILE B CA 1
ATOM 3915 C C . ILE B 1 182 ? 19.953 -8.023 -8.922 1 98.31 182 ILE B C 1
ATOM 3917 O O . ILE B 1 182 ? 20.219 -8.891 -8.086 1 98.31 182 ILE B O 1
ATOM 3921 N N . SER B 1 183 ? 19.484 -6.859 -8.586 1 98.81 183 SER B N 1
ATOM 3922 C CA . SER B 1 183 ? 18.875 -6.57 -7.293 1 98.81 183 SER B CA 1
ATOM 3923 C C . SER B 1 183 ? 17.359 -6.488 -7.414 1 98.81 183 SER B C 1
ATOM 3925 O O . SER B 1 183 ? 16.828 -6.117 -8.469 1 98.81 183 SER B O 1
ATOM 3927 N N . VAL B 1 184 ? 16.734 -6.891 -6.324 1 98.94 184 VAL B N 1
ATOM 3928 C CA . VAL B 1 184 ? 15.273 -6.949 -6.402 1 98.94 184 VAL B CA 1
ATOM 3929 C C . VAL B 1 184 ? 14.664 -6.008 -5.363 1 98.94 184 VAL B C 1
ATOM 3931 O O . VAL B 1 184 ? 15.133 -5.938 -4.227 1 98.94 184 VAL B O 1
ATOM 3934 N N . VAL B 1 185 ? 13.711 -5.199 -5.781 1 98.94 185 VAL B N 1
ATOM 3935 C CA . VAL B 1 185 ? 12.797 -4.508 -4.883 1 98.94 185 VAL B CA 1
ATOM 3936 C C . VAL B 1 185 ? 11.484 -5.289 -4.781 1 98.94 185 VAL B C 1
ATOM 3938 O O . VAL B 1 185 ? 10.766 -5.438 -5.773 1 98.94 185 VAL B O 1
ATOM 3941 N N . SER B 1 186 ? 11.211 -5.828 -3.623 1 98.88 186 SER B N 1
ATOM 3942 C CA . SER B 1 186 ? 9.977 -6.566 -3.377 1 98.88 186 SER B CA 1
ATOM 3943 C C . SER B 1 186 ? 8.938 -5.691 -2.678 1 98.88 186 SER B C 1
ATOM 3945 O O . SER B 1 186 ? 9.164 -5.234 -1.556 1 98.88 186 SER B O 1
ATOM 3947 N N . CYS B 1 187 ? 7.828 -5.445 -3.311 1 98.88 187 CYS B N 1
ATOM 3948 C CA . CYS B 1 187 ? 6.711 -4.809 -2.621 1 98.88 187 CYS B CA 1
ATOM 3949 C C . CYS B 1 187 ? 6.145 -5.723 -1.541 1 98.88 187 CYS B C 1
ATOM 3951 O O . CYS B 1 187 ? 6.07 -6.941 -1.729 1 98.88 187 CYS B O 1
ATOM 3953 N N . GLU B 1 188 ? 5.77 -5.18 -0.463 1 98.75 188 GLU B N 1
ATOM 3954 C CA . GLU B 1 188 ? 5.266 -5.992 0.642 1 98.75 188 GLU B CA 1
ATOM 3955 C C . GLU B 1 188 ? 3.994 -6.734 0.247 1 98.75 188 GLU B C 1
ATOM 3957 O O . GLU B 1 188 ? 3.766 -7.863 0.69 1 98.75 188 GLU B O 1
ATOM 3962 N N . THR B 1 189 ? 3.135 -6.094 -0.572 1 98.56 189 THR B N 1
ATOM 3963 C CA . THR B 1 189 ? 1.931 -6.656 -1.172 1 98.56 189 THR B CA 1
ATOM 3964 C C . THR B 1 189 ? 0.822 -6.793 -0.133 1 98.56 189 THR B C 1
ATOM 3966 O O . THR B 1 189 ? 0.449 -7.906 0.241 1 98.56 189 THR B O 1
ATOM 3969 N N . ARG B 1 190 ? 0.304 -5.668 0.214 1 98 190 ARG B N 1
ATOM 3970 C CA . ARG B 1 190 ? -0.881 -5.656 1.066 1 98 190 ARG B CA 1
ATOM 3971 C C . ARG B 1 190 ? -2.076 -6.277 0.349 1 98 190 ARG B C 1
ATOM 3973 O O . ARG B 1 190 ? -2.17 -6.211 -0.879 1 98 190 ARG B O 1
ATOM 3980 N N . PRO B 1 191 ? -3.016 -7.047 1.117 1 96.44 191 PRO B N 1
ATOM 3981 C CA . PRO B 1 191 ? -3.061 -7.09 2.58 1 96.44 191 PRO B CA 1
ATOM 3982 C C . PRO B 1 191 ? -2.338 -8.305 3.158 1 96.44 191 PRO B C 1
ATOM 3984 O O . PRO B 1 191 ? -2.047 -8.344 4.355 1 96.44 191 PRO B O 1
ATOM 3987 N N . LEU B 1 192 ? -1.986 -9.328 2.314 1 95.19 192 LEU B N 1
ATOM 3988 C CA . LEU B 1 192 ? -1.524 -10.602 2.844 1 95.19 192 LEU B CA 1
ATOM 3989 C C . LEU B 1 192 ? -0.009 -10.609 3.014 1 95.19 192 LEU B C 1
ATOM 3991 O O . LEU B 1 192 ? 0.551 -11.523 3.623 1 95.19 192 LEU B O 1
ATOM 3995 N N . LEU B 1 193 ? 0.701 -9.633 2.404 1 97.75 193 LEU B N 1
ATOM 3996 C CA . LEU B 1 193 ? 2.127 -9.406 2.617 1 97.75 193 LEU B CA 1
ATOM 3997 C C . LEU B 1 193 ? 2.953 -10.531 1.998 1 97.75 193 LEU B C 1
ATOM 3999 O O . LEU B 1 193 ? 3.982 -10.922 2.551 1 97.75 193 LEU B O 1
ATOM 4003 N N . GLN B 1 194 ? 2.506 -11.031 0.892 1 98.12 194 GLN B N 1
ATOM 4004 C CA . GLN B 1 194 ? 3.229 -12.117 0.24 1 98.12 194 GLN B CA 1
ATOM 4005 C C . GLN B 1 194 ? 4.609 -11.656 -0.225 1 98.12 194 GLN B C 1
ATOM 4007 O O . GLN B 1 194 ? 5.562 -12.445 -0.223 1 98.12 194 GLN B O 1
ATOM 4012 N N . GLY B 1 195 ? 4.723 -10.43 -0.628 1 98.69 195 GLY B N 1
ATOM 4013 C CA . GLY B 1 195 ? 6.008 -9.93 -1.094 1 98.69 195 GLY B CA 1
ATOM 4014 C C . GLY B 1 195 ? 7.039 -9.812 0.013 1 98.69 195 GLY B C 1
ATOM 4015 O O . GLY B 1 195 ? 8.219 -10.086 -0.201 1 98.69 195 GLY B O 1
ATOM 4016 N N . SER B 1 196 ? 6.641 -9.422 1.177 1 98.31 196 SER B N 1
ATOM 4017 C CA . SER B 1 196 ? 7.57 -9.258 2.289 1 98.31 196 SER B CA 1
ATOM 4018 C C . SER B 1 196 ? 7.82 -10.578 3.004 1 98.31 196 SER B C 1
ATOM 4020 O O . SER B 1 196 ? 8.969 -10.93 3.291 1 98.31 196 SER B O 1
ATOM 4022 N N . ARG B 1 197 ? 6.797 -11.406 3.146 1 97.88 197 ARG B N 1
ATOM 4023 C CA . ARG B 1 197 ? 6.902 -12.625 3.947 1 97.88 197 ARG B CA 1
ATOM 4024 C C . ARG B 1 197 ? 7.512 -13.766 3.137 1 97.88 197 ARG B C 1
ATOM 4026 O O . ARG B 1 197 ? 8.219 -14.609 3.682 1 97.88 197 ARG B O 1
ATOM 4033 N N . LEU B 1 198 ? 7.145 -13.758 1.843 1 98.31 198 LEU B N 1
ATOM 4034 C CA . LEU B 1 198 ? 7.504 -14.93 1.043 1 98.31 198 LEU B CA 1
ATOM 4035 C C . LEU B 1 198 ? 8.586 -14.578 0.026 1 98.31 198 LEU B C 1
ATOM 4037 O O . LEU B 1 198 ? 9.664 -15.18 0.029 1 98.31 198 LEU B O 1
ATOM 4041 N N . THR B 1 199 ? 8.344 -13.625 -0.793 1 98.75 199 THR B N 1
ATOM 4042 C CA . THR B 1 199 ? 9.266 -13.25 -1.858 1 98.75 199 THR B CA 1
ATOM 4043 C C . THR B 1 199 ? 10.625 -12.852 -1.282 1 98.75 199 THR B C 1
ATOM 4045 O O . THR B 1 199 ? 11.664 -13.367 -1.711 1 98.75 199 THR B O 1
ATOM 4048 N N . ALA B 1 200 ? 10.578 -11.984 -0.302 1 98.81 200 ALA B N 1
ATOM 4049 C CA . ALA B 1 200 ? 11.828 -11.547 0.315 1 98.81 200 ALA B CA 1
ATOM 4050 C C . ALA B 1 200 ? 12.547 -12.711 0.988 1 98.81 200 ALA B C 1
ATOM 4052 O O . ALA B 1 200 ? 13.781 -12.789 0.945 1 98.81 200 ALA B O 1
ATOM 4053 N N . TRP B 1 201 ? 11.797 -13.586 1.578 1 98 201 TRP B N 1
ATOM 4054 C CA . TRP B 1 201 ? 12.352 -14.758 2.242 1 98 201 TRP B CA 1
ATOM 4055 C C . TRP B 1 201 ? 13.078 -15.656 1.243 1 98 201 TRP B C 1
ATOM 4057 O O . TRP B 1 201 ? 14.211 -16.078 1.484 1 98 201 TRP B O 1
ATOM 4067 N N . GLU B 1 202 ? 12.5 -15.922 0.109 1 97.31 202 GLU B N 1
ATOM 4068 C CA . GLU B 1 202 ? 13.094 -16.766 -0.92 1 97.31 202 GLU B CA 1
ATOM 4069 C C . GLU B 1 202 ? 14.359 -16.141 -1.488 1 97.31 202 GLU B C 1
ATOM 4071 O O . GLU B 1 202 ? 15.375 -16.828 -1.644 1 97.31 202 GLU B O 1
ATOM 4076 N N . LEU B 1 203 ? 14.25 -14.898 -1.813 1 98.31 203 LEU B N 1
ATOM 4077 C CA . LEU B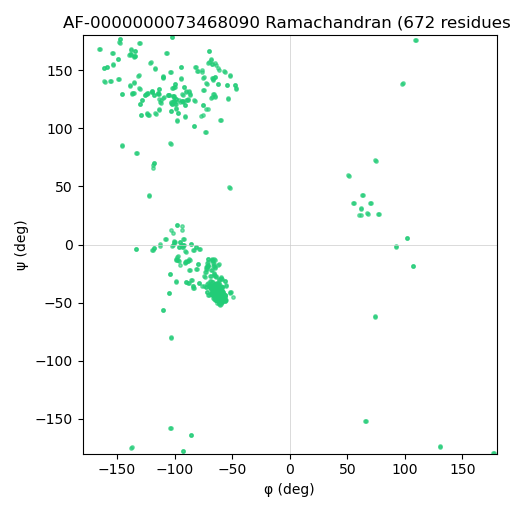 1 203 ? 15.375 -14.227 -2.455 1 98.31 203 LEU B CA 1
ATOM 4078 C C . LEU B 1 203 ? 16.562 -14.133 -1.506 1 98.31 203 LEU B C 1
ATOM 4080 O O . LEU B 1 203 ? 17.703 -14.336 -1.915 1 98.31 203 LEU B O 1
ATOM 4084 N N . ALA B 1 204 ? 16.266 -13.82 -0.244 1 97.75 204 ALA B N 1
ATOM 4085 C CA . ALA B 1 204 ? 17.344 -13.758 0.749 1 97.75 204 ALA B CA 1
ATOM 4086 C C . ALA B 1 204 ? 18.031 -15.109 0.895 1 97.75 204 ALA B C 1
ATOM 4088 O O . ALA B 1 204 ? 19.266 -15.18 0.976 1 97.75 204 ALA B O 1
ATOM 4089 N N . ARG B 1 205 ? 17.234 -16.125 0.915 1 94.62 205 ARG B N 1
ATOM 4090 C CA . ARG B 1 205 ? 17.766 -17.469 1.031 1 94.62 205 ARG B CA 1
ATOM 4091 C C . ARG B 1 205 ? 18.641 -17.828 -0.169 1 94.62 205 ARG B C 1
ATOM 4093 O O . ARG B 1 205 ? 19.641 -18.531 -0.03 1 94.62 205 ARG B O 1
ATOM 4100 N N . ASP B 1 206 ? 18.266 -17.297 -1.293 1 94.75 206 ASP B N 1
ATOM 4101 C CA . ASP B 1 206 ? 18.984 -17.562 -2.533 1 94.75 206 ASP B CA 1
ATOM 4102 C C . ASP B 1 206 ? 20.156 -16.609 -2.705 1 94.75 206 ASP B C 1
ATOM 4104 O O . ASP B 1 206 ? 20.828 -16.594 -3.748 1 94.75 206 ASP B O 1
ATOM 4108 N N . GLU B 1 207 ? 20.359 -15.742 -1.78 1 96.19 207 GLU B N 1
ATOM 4109 C CA . GLU B 1 207 ? 21.438 -14.758 -1.796 1 96.19 207 GLU B CA 1
ATOM 4110 C C . GLU B 1 207 ? 21.312 -13.812 -2.984 1 96.19 207 GLU B C 1
ATOM 4112 O O . GLU B 1 207 ? 22.297 -13.477 -3.637 1 96.19 207 GLU B O 1
ATOM 4117 N N . ILE B 1 208 ? 20.172 -13.547 -3.402 1 98 208 ILE B N 1
ATOM 4118 C CA . ILE B 1 208 ? 19.859 -12.484 -4.348 1 98 208 ILE B CA 1
ATOM 4119 C C . ILE B 1 208 ? 19.531 -11.203 -3.586 1 98 208 ILE B C 1
ATOM 4121 O O . ILE B 1 208 ? 18.625 -11.188 -2.748 1 98 208 ILE B O 1
ATOM 4125 N N . PRO B 1 209 ? 20.281 -10.133 -3.807 1 98.69 209 PRO B N 1
ATOM 4126 C CA . PRO B 1 209 ? 20 -8.898 -3.07 1 98.69 209 PRO B CA 1
ATOM 4127 C C . PRO B 1 209 ? 18.547 -8.445 -3.197 1 98.69 209 PRO B C 1
ATOM 4129 O O . PRO B 1 209 ? 18.031 -8.312 -4.312 1 98.69 209 PRO B O 1
ATOM 4132 N N . VAL B 1 210 ? 17.906 -8.25 -2.064 1 98.88 210 VAL B N 1
ATOM 4133 C CA . VAL B 1 210 ? 16.484 -7.871 -2.064 1 98.88 210 VAL B CA 1
ATOM 4134 C C . VAL B 1 210 ? 16.25 -6.801 -1.007 1 98.88 210 VAL B C 1
ATOM 4136 O O . VAL B 1 210 ? 16.828 -6.84 0.079 1 98.88 210 VAL B O 1
ATOM 4139 N N . THR B 1 211 ? 15.469 -5.793 -1.345 1 98.94 211 THR B N 1
ATOM 4140 C CA . THR B 1 211 ? 14.977 -4.734 -0.471 1 98.94 211 THR B CA 1
ATOM 4141 C C . THR B 1 211 ? 13.453 -4.66 -0.518 1 98.94 211 THR B C 1
ATOM 4143 O O . THR B 1 211 ? 12.859 -4.656 -1.598 1 98.94 211 THR B O 1
ATOM 4146 N N . THR B 1 212 ? 12.852 -4.66 0.679 1 98.88 212 THR B N 1
ATOM 4147 C CA . THR B 1 212 ? 11.391 -4.609 0.738 1 98.88 212 THR B CA 1
ATOM 4148 C C . THR B 1 212 ? 10.906 -3.172 0.892 1 98.88 212 THR B C 1
ATOM 4150 O O . THR B 1 212 ? 11.531 -2.369 1.582 1 98.88 212 THR B O 1
ATOM 4153 N N . ILE B 1 213 ? 9.773 -2.846 0.224 1 98.88 213 ILE B N 1
ATOM 4154 C CA . ILE B 1 213 ? 9.125 -1.546 0.347 1 98.88 213 ILE B CA 1
ATOM 4155 C C . ILE B 1 213 ? 7.617 -1.734 0.52 1 98.88 213 ILE B C 1
ATOM 4157 O O . ILE B 1 213 ? 7.086 -2.814 0.25 1 98.88 213 ILE B O 1
ATOM 4161 N N . VAL B 1 214 ? 6.934 -0.717 0.996 1 98.75 214 VAL B N 1
ATOM 4162 C CA . VAL B 1 214 ? 5.477 -0.721 0.902 1 98.75 214 VAL B CA 1
ATOM 4163 C C . VAL B 1 214 ? 5.055 -0.534 -0.552 1 98.75 214 VAL B C 1
ATOM 4165 O O . VAL B 1 214 ? 5.797 0.036 -1.354 1 98.75 214 VAL B O 1
ATOM 4168 N N . ASP B 1 215 ? 3.865 -0.959 -0.928 1 98.88 215 ASP B N 1
ATOM 4169 C CA . ASP B 1 215 ? 3.424 -1.004 -2.318 1 98.88 215 ASP B CA 1
ATOM 4170 C C . ASP B 1 215 ? 3.414 0.393 -2.936 1 98.88 215 ASP B C 1
ATOM 4172 O O . ASP B 1 215 ? 3.822 0.573 -4.086 1 98.88 215 ASP B O 1
ATOM 4176 N N . SER B 1 216 ? 3.025 1.36 -2.15 1 98.69 216 SER B N 1
ATOM 4177 C CA . SER B 1 216 ? 2.777 2.707 -2.654 1 98.69 216 SER B CA 1
ATOM 4178 C C . SER B 1 216 ? 4.082 3.469 -2.861 1 98.69 216 SER B C 1
ATOM 4180 O O . SER B 1 216 ? 4.078 4.582 -3.396 1 98.69 216 SER B O 1
ATOM 4182 N N . GLU B 1 217 ? 5.195 2.9 -2.504 1 98.69 217 GLU B N 1
ATOM 4183 C CA . GLU B 1 217 ? 6.5 3.539 -2.637 1 98.69 217 GLU B CA 1
ATOM 4184 C C . GLU B 1 217 ? 7.117 3.258 -4.004 1 98.69 217 GLU B C 1
ATOM 4186 O O . GLU B 1 217 ? 8.047 3.945 -4.422 1 98.69 217 GLU B O 1
ATOM 4191 N N . ALA B 1 218 ? 6.594 2.318 -4.727 1 98.94 218 ALA B N 1
ATOM 4192 C CA . ALA B 1 218 ? 7.184 1.824 -5.969 1 98.94 218 ALA B CA 1
ATOM 4193 C C . ALA B 1 218 ? 7.281 2.936 -7.012 1 98.94 218 ALA B C 1
ATOM 4195 O O . ALA B 1 218 ? 8.328 3.121 -7.633 1 98.94 218 ALA B O 1
ATOM 4196 N N . ALA B 1 219 ? 6.25 3.715 -7.176 1 98.94 219 ALA B N 1
ATOM 4197 C CA . ALA B 1 219 ? 6.223 4.766 -8.188 1 98.94 219 ALA B CA 1
ATOM 4198 C C . ALA B 1 219 ? 7.305 5.809 -7.926 1 98.94 219 ALA B C 1
ATOM 4200 O O . ALA B 1 219 ? 7.926 6.316 -8.859 1 98.94 219 ALA B O 1
ATOM 4201 N N . PHE B 1 220 ? 7.508 6.102 -6.625 1 98.88 220 PHE B N 1
ATOM 4202 C CA . PHE B 1 220 ? 8.508 7.102 -6.262 1 98.88 220 PHE B CA 1
ATOM 4203 C C . PHE B 1 220 ? 9.914 6.609 -6.605 1 98.88 220 PHE B C 1
ATOM 4205 O O . PHE B 1 220 ? 10.742 7.379 -7.09 1 98.88 220 PHE B O 1
ATOM 4212 N N . LEU B 1 221 ? 10.172 5.32 -6.402 1 98.88 221 LEU B N 1
ATOM 4213 C CA . LEU B 1 221 ? 11.461 4.746 -6.781 1 98.88 221 LEU B CA 1
ATOM 4214 C C . LEU B 1 221 ? 11.625 4.734 -8.297 1 98.88 221 LEU B C 1
ATOM 4216 O O . LEU B 1 221 ? 12.727 4.934 -8.812 1 98.88 221 LEU B O 1
ATOM 4220 N N . MET B 1 222 ? 10.531 4.465 -9.047 1 98.94 222 MET B N 1
ATOM 4221 C CA . MET B 1 222 ? 10.578 4.547 -10.5 1 98.94 222 MET B CA 1
ATOM 4222 C C . MET B 1 222 ? 10.953 5.953 -10.953 1 98.94 222 MET B C 1
ATOM 4224 O O . MET B 1 222 ? 11.797 6.121 -11.836 1 98.94 222 MET B O 1
ATOM 4228 N N . ARG B 1 223 ? 10.344 6.941 -10.312 1 98.62 223 ARG B N 1
ATOM 4229 C CA . ARG B 1 223 ? 10.609 8.336 -10.648 1 98.62 223 ARG B CA 1
ATOM 4230 C C . ARG B 1 223 ? 12.078 8.688 -10.406 1 98.62 223 ARG B C 1
ATOM 4232 O O . ARG B 1 223 ? 12.664 9.484 -11.141 1 98.62 223 ARG B O 1
ATOM 4239 N N . GLN B 1 224 ? 12.68 8.078 -9.398 1 98.06 224 GLN B N 1
ATOM 4240 C CA . GLN B 1 224 ? 14.062 8.344 -9.023 1 98.06 224 GLN B CA 1
ATOM 4241 C C . GLN B 1 224 ? 15.031 7.562 -9.914 1 98.06 224 GLN B C 1
ATOM 4243 O O . GLN B 1 224 ? 16.25 7.629 -9.727 1 98.06 224 GLN B O 1
ATOM 4248 N N . GLY B 1 225 ? 14.531 6.742 -10.836 1 98.44 225 GLY B N 1
ATOM 4249 C CA . GLY B 1 225 ? 15.375 5.965 -11.734 1 98.44 225 GLY B CA 1
ATOM 4250 C C . GLY B 1 225 ? 15.984 4.746 -11.07 1 98.44 225 GLY B C 1
ATOM 4251 O O . GLY B 1 225 ? 17.031 4.25 -11.508 1 98.44 225 GLY B O 1
ATOM 4252 N N . LYS B 1 226 ? 15.32 4.223 -10.023 1 98.69 226 LYS B N 1
ATOM 4253 C CA . LYS B 1 226 ? 15.922 3.154 -9.234 1 98.69 226 LYS B CA 1
ATOM 4254 C C . LYS B 1 226 ? 15.352 1.793 -9.633 1 98.69 226 LYS B C 1
ATOM 4256 O O . LYS B 1 226 ? 15.703 0.772 -9.031 1 98.69 226 LYS B O 1
ATOM 4261 N N . ILE B 1 227 ? 14.477 1.764 -10.586 1 98.94 227 ILE B N 1
ATOM 4262 C CA . ILE B 1 227 ? 13.891 0.527 -11.078 1 98.94 227 ILE B CA 1
ATOM 4263 C C . ILE B 1 227 ? 14.133 0.403 -12.586 1 98.94 227 ILE B C 1
ATOM 4265 O O . ILE B 1 227 ? 13.797 1.306 -13.352 1 98.94 227 ILE B O 1
ATOM 4269 N N . ASP B 1 228 ? 14.625 -0.717 -13 1 98.88 228 ASP B N 1
ATOM 4270 C CA . ASP B 1 228 ? 14.984 -0.882 -14.406 1 98.88 228 ASP B CA 1
ATOM 4271 C C . ASP B 1 228 ? 13.945 -1.73 -15.141 1 98.88 228 ASP B C 1
ATOM 4273 O O . ASP B 1 228 ? 13.812 -1.646 -16.359 1 98.88 228 ASP B O 1
ATOM 4277 N N . ALA B 1 229 ? 13.266 -2.551 -14.422 1 98.94 229 ALA B N 1
ATOM 4278 C CA . ALA B 1 229 ? 12.234 -3.428 -14.977 1 98.94 229 ALA B CA 1
ATOM 4279 C C . ALA B 1 229 ? 11.266 -3.885 -13.891 1 98.94 229 ALA B C 1
ATOM 4281 O O . ALA B 1 229 ? 11.586 -3.846 -12.703 1 98.94 229 ALA B O 1
ATOM 4282 N N . VAL B 1 230 ? 10.07 -4.176 -14.305 1 98.94 230 VAL B N 1
ATOM 4283 C CA . VAL B 1 230 ? 9.094 -4.82 -13.438 1 98.94 230 VAL B CA 1
ATOM 4284 C C . VAL B 1 230 ? 8.789 -6.227 -13.945 1 98.94 230 VAL B C 1
ATOM 4286 O O . VAL B 1 230 ? 8.633 -6.434 -15.156 1 98.94 230 VAL B O 1
ATOM 4289 N N . ILE B 1 231 ? 8.773 -7.227 -13.078 1 98.94 231 ILE B N 1
ATOM 4290 C CA . ILE B 1 231 ? 8.391 -8.578 -13.477 1 98.94 231 ILE B CA 1
ATOM 4291 C C . ILE B 1 231 ? 7.449 -9.172 -12.43 1 98.94 231 ILE B C 1
ATOM 4293 O O . ILE B 1 231 ? 7.703 -9.07 -11.227 1 98.94 231 ILE B O 1
ATOM 4297 N N . VAL B 1 232 ? 6.344 -9.703 -12.852 1 98.94 232 VAL B N 1
ATOM 4298 C CA . VAL B 1 232 ? 5.359 -10.32 -11.961 1 98.94 232 VAL B CA 1
ATOM 4299 C C . VAL B 1 232 ? 4.906 -11.656 -12.547 1 98.94 232 VAL B C 1
ATOM 4301 O O . VAL B 1 232 ? 5.258 -12 -13.68 1 98.94 232 VAL B O 1
ATOM 4304 N N . GLY B 1 233 ? 4.242 -12.445 -11.727 1 98.56 233 GLY B N 1
ATOM 4305 C CA . GLY B 1 233 ? 3.539 -13.633 -12.203 1 98.56 233 GLY B CA 1
ATOM 4306 C C . GLY B 1 233 ? 2.135 -13.328 -12.695 1 98.56 233 GLY B C 1
ATOM 4307 O O . GLY B 1 233 ? 1.813 -12.188 -13.023 1 98.56 233 GLY B O 1
ATOM 4308 N N . ALA B 1 234 ? 1.381 -14.414 -12.812 1 97.88 234 ALA B N 1
ATOM 4309 C CA . ALA B 1 234 ? -0.021 -14.289 -13.203 1 97.88 234 ALA B CA 1
ATOM 4310 C C . ALA B 1 234 ? -0.86 -15.406 -12.578 1 97.88 234 ALA B C 1
ATOM 4312 O O . ALA B 1 234 ? -0.414 -16.547 -12.492 1 97.88 234 ALA B O 1
ATOM 4313 N N . ASP B 1 235 ? -2.041 -15.023 -12.203 1 95.81 235 ASP B N 1
ATOM 4314 C CA . ASP B 1 235 ? -3.012 -16.016 -11.734 1 95.81 235 ASP B CA 1
ATOM 4315 C C . ASP B 1 235 ? -3.857 -16.547 -12.891 1 95.81 235 ASP B C 1
ATOM 4317 O O . ASP B 1 235 ? -4.34 -17.672 -12.844 1 95.81 235 ASP B O 1
ATOM 4321 N N . ARG B 1 236 ? -4.051 -15.656 -13.82 1 95.12 236 ARG B N 1
ATOM 4322 C CA . ARG B 1 236 ? -4.816 -15.992 -15.016 1 95.12 236 ARG B CA 1
ATOM 4323 C C . ARG B 1 236 ? -4.527 -15 -16.141 1 95.12 236 ARG B C 1
ATOM 4325 O O . ARG B 1 236 ? -4.383 -13.797 -15.898 1 95.12 236 ARG B O 1
ATOM 4332 N N . ILE B 1 237 ? -4.43 -15.516 -17.359 1 96.81 237 ILE B N 1
ATOM 4333 C CA . ILE B 1 237 ? -4.227 -14.656 -18.531 1 96.81 237 ILE B CA 1
ATOM 4334 C C . ILE B 1 237 ? -5.328 -14.906 -19.547 1 96.81 237 ILE B C 1
ATOM 4336 O O . ILE B 1 237 ? -5.406 -15.992 -20.141 1 96.81 237 ILE B O 1
ATOM 4340 N N . THR B 1 238 ? -6.18 -13.93 -19.766 1 95.94 238 THR B N 1
ATOM 4341 C CA . THR B 1 238 ? -7.219 -13.992 -20.781 1 95.94 238 THR B CA 1
ATOM 4342 C C . THR B 1 238 ? -6.73 -13.383 -22.094 1 95.94 238 THR B C 1
ATOM 4344 O O . THR B 1 238 ? -5.574 -12.961 -22.188 1 95.94 238 THR B O 1
ATOM 4347 N N . LYS B 1 239 ? -7.551 -13.32 -23.109 1 95.44 239 LYS B N 1
ATOM 4348 C CA . LYS B 1 239 ? -7.145 -12.844 -24.422 1 95.44 239 LYS B CA 1
ATOM 4349 C C . LYS B 1 239 ? -6.777 -11.359 -24.375 1 95.44 239 LYS B C 1
ATOM 4351 O O . LYS B 1 239 ? -6.086 -10.859 -25.281 1 95.44 239 LYS B O 1
ATOM 4356 N N . ASP B 1 240 ? -7.211 -10.664 -23.281 1 97.25 240 ASP B N 1
ATOM 4357 C CA . ASP B 1 240 ? -7.051 -9.211 -23.328 1 97.25 240 ASP B CA 1
ATOM 4358 C C . ASP B 1 240 ? -6.457 -8.68 -22.031 1 97.25 240 ASP B C 1
ATOM 4360 O O . ASP B 1 240 ? -6.129 -7.496 -21.922 1 97.25 240 ASP B O 1
ATOM 4364 N N . ALA B 1 241 ? -6.246 -9.602 -21.016 1 98.06 241 ALA B N 1
ATOM 4365 C CA . ALA B 1 241 ? -5.77 -9.078 -19.734 1 98.06 241 ALA B CA 1
ATOM 4366 C C . ALA B 1 241 ? -4.988 -10.133 -18.969 1 98.06 241 ALA B C 1
ATOM 4368 O O . ALA B 1 241 ? -5.195 -11.336 -19.156 1 98.06 241 ALA B O 1
ATOM 4369 N N . VAL B 1 242 ? -4.105 -9.672 -18.109 1 98.12 242 VAL B N 1
ATOM 4370 C CA . VAL B 1 242 ? -3.424 -10.484 -17.094 1 98.12 242 VAL B CA 1
ATOM 4371 C C . VAL B 1 242 ? -4.062 -10.258 -15.727 1 98.12 242 VAL B C 1
ATOM 4373 O O . VAL B 1 242 ? -4.168 -9.117 -15.266 1 98.12 242 VAL B O 1
ATOM 4376 N N . PHE B 1 243 ? -4.574 -11.305 -15.094 1 97.62 243 PHE B N 1
ATOM 4377 C CA . PHE B 1 243 ? -5.039 -11.219 -13.719 1 97.62 243 PHE B CA 1
ATOM 4378 C C . PHE B 1 243 ? -3.936 -11.633 -12.75 1 97.62 243 PHE B C 1
ATOM 4380 O O . PHE B 1 243 ? -3.355 -12.711 -12.875 1 97.62 243 PHE B O 1
ATOM 4387 N N . ASN B 1 244 ? -3.586 -10.812 -11.844 1 97.88 244 ASN B N 1
ATOM 4388 C CA . ASN B 1 244 ? -2.607 -11.047 -10.781 1 97.88 244 ASN B CA 1
ATOM 4389 C C . ASN B 1 244 ? -2.975 -10.297 -9.508 1 97.88 244 ASN B C 1
ATOM 4391 O O . ASN B 1 244 ? -4.012 -9.633 -9.445 1 97.88 244 ASN B O 1
ATOM 4395 N N . LYS B 1 245 ? -2.178 -10.523 -8.492 1 97.81 245 LYS B N 1
ATOM 4396 C CA . LYS B 1 245 ? -2.443 -9.938 -7.18 1 97.81 245 LYS B CA 1
ATOM 4397 C C . LYS B 1 245 ? -2.77 -8.445 -7.301 1 97.81 245 LYS B C 1
ATOM 4399 O O . LYS B 1 245 ? -2.139 -7.73 -8.078 1 97.81 245 LYS B O 1
ATOM 4404 N N . ILE B 1 246 ? -3.795 -8.023 -6.547 1 98.5 246 ILE B N 1
ATOM 4405 C CA . ILE B 1 246 ? -4.18 -6.613 -6.488 1 98.5 246 ILE B CA 1
ATOM 4406 C C . ILE B 1 246 ? -2.939 -5.75 -6.281 1 98.5 246 ILE B C 1
ATOM 4408 O O . ILE B 1 246 ? -2.086 -6.062 -5.445 1 98.5 246 ILE B O 1
ATOM 4412 N N . GLY B 1 247 ? -2.82 -4.668 -7.039 1 98.81 247 GLY B N 1
ATOM 4413 C CA . GLY B 1 247 ? -1.654 -3.801 -7.059 1 98.81 247 GLY B CA 1
ATOM 4414 C C . GLY B 1 247 ? -0.825 -3.943 -8.32 1 98.81 247 GLY B C 1
ATOM 4415 O O . GLY B 1 247 ? -0.004 -3.078 -8.633 1 98.81 247 GLY B O 1
ATOM 4416 N N . THR B 1 248 ? -1.011 -5.066 -9.055 1 98.94 248 THR B N 1
ATOM 4417 C CA . THR B 1 248 ? -0.275 -5.309 -10.289 1 98.94 248 THR B CA 1
ATOM 4418 C C . THR B 1 248 ? -0.624 -4.258 -11.344 1 98.94 248 THR B C 1
ATOM 4420 O O . THR B 1 248 ? 0.266 -3.686 -11.977 1 98.94 248 THR B O 1
ATOM 4423 N N . TYR B 1 249 ? -1.915 -3.979 -11.555 1 98.94 249 TYR B N 1
ATOM 4424 C CA . TYR B 1 249 ? -2.357 -2.969 -12.508 1 98.94 249 TYR B CA 1
ATOM 4425 C C . TYR B 1 249 ? -1.733 -1.614 -12.203 1 98.94 249 TYR B C 1
ATOM 4427 O O . TYR B 1 249 ? -1.269 -0.917 -13.109 1 98.94 249 TYR B O 1
ATOM 4435 N N . MET B 1 250 ? -1.713 -1.24 -10.891 1 98.94 250 MET B N 1
ATOM 4436 C CA . MET B 1 250 ? -1.105 0.01 -10.445 1 98.94 250 MET B CA 1
ATOM 4437 C C . MET B 1 250 ? 0.354 0.091 -10.875 1 98.94 250 MET B C 1
ATOM 4439 O O . MET B 1 250 ? 0.786 1.101 -11.438 1 98.94 250 MET B O 1
ATOM 4443 N N . HIS B 1 251 ? 1.104 -0.987 -10.633 1 98.94 251 HIS B N 1
ATOM 4444 C CA . HIS B 1 251 ? 2.516 -1.017 -10.992 1 98.94 251 HIS B CA 1
ATOM 4445 C C . HIS B 1 251 ? 2.695 -0.923 -12.508 1 98.94 251 HIS B C 1
ATOM 4447 O O . HIS B 1 251 ? 3.641 -0.293 -12.984 1 98.94 251 HIS B O 1
ATOM 4453 N N . ALA B 1 252 ? 1.788 -1.546 -13.266 1 99 252 ALA B N 1
ATOM 4454 C CA . ALA B 1 252 ? 1.869 -1.491 -14.719 1 99 252 ALA B CA 1
ATOM 4455 C C . ALA B 1 252 ? 1.655 -0.068 -15.227 1 99 252 ALA B C 1
ATOM 4457 O O . ALA B 1 252 ? 2.379 0.398 -16.109 1 99 252 ALA B O 1
ATOM 4458 N N . VAL B 1 253 ? 0.67 0.636 -14.688 1 98.94 253 VAL B N 1
ATOM 4459 C CA . VAL B 1 253 ? 0.4 2.021 -15.055 1 98.94 253 VAL B CA 1
ATOM 4460 C C . VAL B 1 253 ? 1.619 2.887 -14.742 1 98.94 253 VAL B C 1
ATOM 4462 O O . VAL B 1 253 ? 2.055 3.684 -15.57 1 98.94 253 VAL B O 1
ATOM 4465 N N . CYS B 1 254 ? 2.195 2.717 -13.555 1 98.94 254 CYS B N 1
ATOM 4466 C CA . CYS B 1 254 ? 3.342 3.518 -13.141 1 98.94 254 CYS B CA 1
ATOM 4467 C C . CYS B 1 254 ? 4.562 3.211 -13.992 1 98.94 254 CYS B C 1
ATOM 4469 O O . CYS B 1 254 ? 5.324 4.117 -14.344 1 98.94 254 CYS B O 1
ATOM 4471 N N . ALA B 1 255 ? 4.738 1.92 -14.281 1 98.94 255 ALA B N 1
ATOM 4472 C CA . ALA B 1 255 ? 5.852 1.539 -15.148 1 98.94 255 ALA B CA 1
ATOM 4473 C C . ALA B 1 255 ? 5.73 2.195 -16.516 1 98.94 255 ALA B C 1
ATOM 4475 O O . ALA B 1 255 ? 6.707 2.732 -17.047 1 98.94 255 ALA B O 1
ATOM 4476 N N . LYS B 1 256 ? 4.523 2.139 -17.094 1 98.94 256 LYS B N 1
ATOM 4477 C CA . LYS B 1 256 ? 4.277 2.773 -18.375 1 98.94 256 LYS B CA 1
ATOM 4478 C C . LYS B 1 256 ? 4.586 4.266 -18.328 1 98.94 256 LYS B C 1
ATOM 4480 O O . LYS B 1 256 ? 5.242 4.805 -19.219 1 98.94 256 LYS B O 1
ATOM 4485 N N . TYR B 1 257 ? 4.152 4.926 -17.25 1 98.88 257 TYR B N 1
ATOM 4486 C CA . TYR B 1 257 ? 4.359 6.359 -17.078 1 98.88 257 TYR B CA 1
ATOM 4487 C C . TYR B 1 257 ? 5.848 6.699 -17.078 1 98.88 257 TYR B C 1
ATOM 4489 O O . TYR B 1 257 ? 6.25 7.766 -17.547 1 98.88 257 TYR B O 1
ATOM 4497 N N . HIS B 1 258 ? 6.699 5.789 -16.641 1 98.88 258 HIS B N 1
ATOM 4498 C CA . HIS B 1 258 ? 8.125 6.059 -16.484 1 98.88 258 HIS B CA 1
ATOM 4499 C C . HIS B 1 258 ? 8.945 5.363 -17.547 1 98.88 258 HIS B C 1
ATOM 4501 O O . HIS B 1 258 ? 10.18 5.297 -17.453 1 98.88 258 HIS B O 1
ATOM 4507 N N . ASP B 1 259 ? 8.312 4.719 -18.484 1 98.75 259 ASP B N 1
ATOM 4508 C CA . ASP B 1 259 ? 8.961 4.027 -19.594 1 98.75 259 ASP B CA 1
ATOM 4509 C C . ASP B 1 259 ? 9.828 2.871 -19.094 1 98.75 259 ASP B C 1
ATOM 4511 O O . ASP B 1 259 ? 10.977 2.729 -19.516 1 98.75 259 ASP B O 1
ATOM 4515 N N . ILE B 1 260 ? 9.336 2.154 -18.188 1 98.94 260 ILE B N 1
ATOM 4516 C CA . ILE B 1 260 ? 9.984 0.973 -17.625 1 98.94 260 ILE B CA 1
ATOM 4517 C C . ILE B 1 260 ? 9.305 -0.288 -18.156 1 98.94 260 ILE B C 1
ATOM 4519 O O . ILE B 1 260 ? 8.078 -0.394 -18.141 1 98.94 260 ILE B O 1
ATOM 4523 N N . PRO B 1 261 ? 10.047 -1.241 -18.688 1 98.94 261 PRO B N 1
ATOM 4524 C CA . PRO B 1 261 ? 9.422 -2.465 -19.188 1 98.94 261 PRO B CA 1
ATOM 4525 C C . PRO B 1 261 ? 8.719 -3.258 -18.094 1 98.94 261 PRO B C 1
ATOM 4527 O O . PRO B 1 261 ? 9.227 -3.352 -16.969 1 98.94 261 PRO B O 1
ATOM 4530 N N . PHE B 1 262 ? 7.535 -3.764 -18.438 1 98.94 262 PHE B N 1
ATOM 4531 C CA . PHE B 1 262 ? 6.703 -4.559 -17.547 1 98.94 262 PHE B CA 1
ATOM 4532 C C . PHE B 1 262 ? 6.527 -5.973 -18.078 1 98.94 262 PHE B C 1
ATOM 4534 O O . PHE B 1 262 ? 5.836 -6.184 -19.078 1 98.94 262 PHE B O 1
ATOM 4541 N N . TYR B 1 263 ? 7.094 -6.977 -17.375 1 98.94 263 TYR B N 1
ATOM 4542 C CA . TYR B 1 263 ? 7.082 -8.359 -17.828 1 98.94 263 TYR B CA 1
ATOM 4543 C C . TYR B 1 263 ? 6.172 -9.219 -16.969 1 98.94 263 TYR B C 1
ATOM 4545 O O . TYR B 1 263 ? 6.07 -9 -15.758 1 98.94 263 TYR B O 1
ATOM 4553 N N . VAL B 1 264 ? 5.535 -10.156 -17.641 1 98.94 264 VAL B N 1
ATOM 4554 C CA . VAL B 1 264 ? 4.754 -11.18 -16.953 1 98.94 264 VAL B CA 1
ATOM 4555 C C . VAL B 1 264 ? 5.34 -12.555 -17.25 1 98.94 264 VAL B C 1
ATOM 4557 O O . VAL B 1 264 ? 5.637 -12.883 -18.406 1 98.94 264 VAL B O 1
ATOM 4560 N N . ALA B 1 265 ? 5.582 -13.305 -16.188 1 98.88 265 ALA B N 1
ATOM 4561 C CA . ALA B 1 265 ? 6.102 -14.664 -16.328 1 98.88 265 ALA B CA 1
ATOM 4562 C C . ALA B 1 265 ? 5.074 -15.688 -15.867 1 98.88 265 ALA B C 1
ATOM 4564 O O . ALA B 1 265 ? 4.688 -15.711 -14.695 1 98.88 265 ALA B O 1
ATOM 4565 N N . ALA B 1 266 ? 4.621 -16.516 -16.766 1 97.62 266 ALA B N 1
ATOM 4566 C CA . ALA B 1 266 ? 3.598 -17.5 -16.422 1 97.62 266 ALA B CA 1
ATOM 4567 C C . ALA B 1 266 ? 3.648 -18.688 -17.391 1 97.62 266 ALA B C 1
ATOM 4569 O O . ALA B 1 266 ? 3.875 -18.531 -18.578 1 97.62 266 ALA B O 1
ATOM 4570 N N . PRO B 1 267 ? 3.457 -19.891 -16.859 1 96.19 267 PRO B N 1
ATOM 4571 C CA . PRO B 1 267 ? 3.381 -21.062 -17.734 1 96.19 267 PRO B CA 1
ATOM 4572 C C . PRO B 1 267 ? 2.104 -21.094 -18.578 1 96.19 267 PRO B C 1
ATOM 4574 O O . PRO B 1 267 ? 1.138 -20.391 -18.25 1 96.19 267 PRO B O 1
ATOM 4577 N N . VAL B 1 268 ? 2.08 -21.906 -19.531 1 93.12 268 VAL B N 1
ATOM 4578 C CA . VAL B 1 268 ? 0.976 -22 -20.484 1 93.12 268 VAL B CA 1
ATOM 4579 C C . VAL B 1 268 ? -0.295 -22.438 -19.75 1 93.12 268 VAL B C 1
ATOM 4581 O O . VAL B 1 268 ? -1.397 -22.031 -20.125 1 93.12 268 VAL B O 1
ATOM 4584 N N . SER B 1 269 ? -0.16 -23.172 -18.656 1 90.44 269 SER B N 1
ATOM 4585 C CA . SER B 1 269 ? -1.305 -23.656 -17.891 1 90.44 269 SER B CA 1
ATOM 4586 C C . SER B 1 269 ? -2.09 -22.516 -17.266 1 90.44 269 SER B C 1
ATOM 4588 O O . SER B 1 269 ? -3.219 -22.703 -16.812 1 90.44 269 SER B O 1
ATOM 4590 N N . THR B 1 270 ? -1.497 -21.297 -17.25 1 93.5 270 THR B N 1
ATOM 4591 C CA . THR B 1 270 ? -2.121 -20.125 -16.641 1 93.5 270 THR B CA 1
ATOM 4592 C C . THR B 1 270 ? -2.965 -19.375 -17.656 1 93.5 270 THR B C 1
ATOM 4594 O O . THR B 1 270 ? -3.715 -18.453 -17.297 1 93.5 270 THR B O 1
ATOM 4597 N N . PHE B 1 271 ? -2.932 -19.766 -18.906 1 93.44 271 PHE B N 1
ATOM 4598 C CA . PHE B 1 271 ? -3.633 -19.062 -19.969 1 93.44 271 PHE B CA 1
ATOM 4599 C C . PHE B 1 271 ? -5.074 -19.562 -20.094 1 93.44 271 PHE B C 1
ATOM 4601 O O . PHE B 1 271 ? -5.336 -20.75 -19.969 1 93.44 271 PHE B O 1
ATOM 4608 N N . ASP B 1 272 ? -5.91 -18.703 -20.094 1 91.12 272 ASP B N 1
ATOM 4609 C CA . ASP B 1 272 ? -7.32 -18.891 -20.438 1 91.12 272 ASP B CA 1
ATOM 4610 C C . ASP B 1 272 ? -7.707 -18.078 -21.656 1 91.12 272 ASP B C 1
ATOM 4612 O O . ASP B 1 272 ? -8.539 -17.172 -21.578 1 91.12 272 ASP B O 1
ATOM 4616 N N . ALA B 1 273 ? -7.219 -18.453 -22.875 1 90.56 273 ALA B N 1
ATOM 4617 C CA . ALA B 1 273 ? -7.246 -17.641 -24.094 1 90.56 273 ALA B CA 1
ATOM 4618 C C . ALA B 1 273 ? -8.664 -17.516 -24.625 1 90.56 273 ALA B C 1
ATOM 4620 O O . ALA B 1 273 ? -8.961 -16.625 -25.422 1 90.56 273 ALA B O 1
ATOM 4621 N N . ALA B 1 274 ? -9.555 -18.375 -24.219 1 90.75 274 ALA B N 1
ATOM 4622 C CA . ALA B 1 274 ? -10.93 -18.359 -24.703 1 90.75 274 ALA B CA 1
ATOM 4623 C C . ALA B 1 274 ? -11.758 -17.312 -23.969 1 90.75 274 ALA B C 1
ATOM 4625 O O . ALA B 1 274 ? -12.797 -16.859 -24.453 1 90.75 274 ALA B O 1
ATOM 4626 N N . ALA B 1 275 ? -11.25 -16.938 -22.781 1 93 275 ALA B N 1
ATOM 4627 C CA . ALA B 1 275 ? -11.992 -16 -21.938 1 93 275 ALA B CA 1
ATOM 4628 C C . ALA B 1 275 ? -11.516 -14.57 -22.172 1 93 275 ALA B C 1
ATOM 4630 O O . ALA B 1 275 ? -10.406 -14.352 -22.672 1 93 275 ALA B O 1
ATOM 4631 N N . SER B 1 276 ? -12.438 -13.609 -21.922 1 96.25 276 SER B N 1
ATOM 4632 C CA . SER B 1 276 ? -12.102 -12.188 -21.859 1 96.25 276 SER B CA 1
ATOM 4633 C C . SER B 1 276 ? -12.133 -11.672 -20.438 1 96.25 276 SER B C 1
ATOM 4635 O O . SER B 1 276 ? -12.633 -12.359 -19.531 1 96.25 276 SER B O 1
ATOM 4637 N N . GLU B 1 277 ? -11.547 -10.523 -20.266 1 96.25 277 GLU B N 1
ATOM 4638 C CA . GLU B 1 277 ? -11.547 -9.906 -18.953 1 96.25 277 GLU B CA 1
ATOM 4639 C C . GLU B 1 277 ? -12.961 -9.836 -18.375 1 96.25 277 GLU B C 1
ATOM 4641 O O . GLU B 1 277 ? -13.164 -10.086 -17.188 1 96.25 277 GLU B O 1
ATOM 4646 N N . SER B 1 278 ? -13.953 -9.516 -19.156 1 95.69 278 SER B N 1
ATOM 4647 C CA . SER B 1 278 ? -15.328 -9.305 -18.719 1 95.69 278 SER B CA 1
ATOM 4648 C C . SER B 1 278 ? -15.953 -10.609 -18.234 1 95.69 278 SER B C 1
ATOM 4650 O O . SER B 1 278 ? -16.969 -10.586 -17.547 1 95.69 278 SER B O 1
ATOM 4652 N N . ASP B 1 279 ? -15.336 -11.734 -18.516 1 94.44 279 ASP B N 1
ATOM 4653 C CA . ASP B 1 279 ? -15.867 -13.039 -18.141 1 94.44 279 ASP B CA 1
ATOM 4654 C C . ASP B 1 279 ? -15.406 -13.422 -16.734 1 94.44 279 ASP B C 1
ATOM 4656 O O . ASP B 1 279 ? -15.93 -14.375 -16.141 1 94.44 279 ASP B O 1
ATOM 4660 N N . ILE B 1 280 ? -14.453 -12.68 -16.234 1 93.06 280 ILE B N 1
ATOM 4661 C CA . ILE B 1 280 ? -13.797 -13.094 -15 1 93.06 280 ILE B CA 1
ATOM 4662 C C . ILE B 1 280 ? -14.359 -12.289 -13.828 1 93.06 280 ILE B C 1
ATOM 4664 O O . ILE B 1 280 ? -14.352 -11.062 -13.859 1 93.06 280 ILE B O 1
ATOM 4668 N N . THR B 1 281 ? -14.852 -12.984 -12.883 1 91.25 281 THR B N 1
ATOM 4669 C CA . THR B 1 281 ? -15.242 -12.352 -11.633 1 91.25 281 THR B CA 1
ATOM 4670 C C . THR B 1 281 ? -14.07 -12.336 -10.648 1 91.25 281 THR B C 1
ATOM 4672 O O . THR B 1 281 ? -13.492 -13.383 -10.344 1 91.25 281 THR B O 1
ATOM 4675 N N . ILE B 1 282 ? -13.75 -11.18 -10.188 1 91.94 282 ILE B N 1
ATOM 4676 C CA . ILE B 1 282 ? -12.625 -11.055 -9.266 1 91.94 282 ILE B CA 1
ATOM 4677 C C . ILE B 1 282 ? -13.109 -11.273 -7.832 1 91.94 282 ILE B C 1
ATOM 4679 O O . ILE B 1 282 ? -14.117 -10.688 -7.41 1 91.94 282 ILE B O 1
ATOM 4683 N N . GLU B 1 283 ? -12.422 -12.094 -7.117 1 88 283 GLU B N 1
ATOM 4684 C CA . GLU B 1 283 ? -12.727 -12.438 -5.73 1 88 283 GLU B CA 1
ATOM 4685 C C . GLU B 1 283 ? -12.578 -11.227 -4.816 1 88 283 GLU B C 1
ATOM 4687 O O . GLU B 1 283 ? -11.57 -10.516 -4.883 1 88 283 GLU B O 1
ATOM 4692 N N . GLN B 1 284 ? -13.57 -10.938 -4.059 1 93.25 284 GLN B N 1
ATOM 4693 C CA . GLN B 1 284 ? -13.477 -10.016 -2.934 1 93.25 284 GLN B CA 1
ATOM 4694 C C . GLN B 1 284 ? -13.352 -10.766 -1.612 1 93.25 284 GLN B C 1
ATOM 4696 O O . GLN B 1 284 ? -14.156 -11.656 -1.323 1 93.25 284 GLN B O 1
ATOM 4701 N N . ARG B 1 285 ? -12.398 -10.445 -0.908 1 92.88 285 ARG B N 1
ATOM 4702 C CA . ARG B 1 285 ? -12.078 -11.219 0.291 1 92.88 285 ARG B CA 1
ATOM 4703 C C . ARG B 1 285 ? -12.57 -10.5 1.546 1 92.88 285 ARG B C 1
ATOM 4705 O O . ARG B 1 285 ? -13.094 -9.391 1.466 1 92.88 285 ARG B O 1
ATOM 4712 N N . ASP B 1 286 ? -12.359 -11.109 2.631 1 94.19 286 ASP B N 1
ATOM 4713 C CA . ASP B 1 286 ? -12.914 -10.695 3.916 1 94.19 286 ASP B CA 1
ATOM 4714 C C . ASP B 1 286 ? -12.312 -9.359 4.363 1 94.19 286 ASP B C 1
ATOM 4716 O O . ASP B 1 286 ? -11.109 -9.133 4.215 1 94.19 286 ASP B O 1
ATOM 4720 N N . ARG B 1 287 ? -13.141 -8.531 4.992 1 96.62 287 ARG B N 1
ATOM 4721 C CA . ARG B 1 287 ? -12.781 -7.223 5.535 1 96.62 287 ARG B CA 1
ATOM 4722 C C . ARG B 1 287 ? -11.625 -7.336 6.516 1 96.62 287 ARG B C 1
ATOM 4724 O O . ARG B 1 287 ? -10.781 -6.438 6.594 1 96.62 287 ARG B O 1
ATOM 4731 N N . THR B 1 288 ? -11.516 -8.438 7.23 1 95.56 288 THR B N 1
ATOM 4732 C CA . THR B 1 288 ? -10.594 -8.586 8.352 1 95.56 288 THR B CA 1
ATOM 4733 C C . THR B 1 288 ? -9.156 -8.688 7.855 1 95.56 288 THR B C 1
ATOM 4735 O O . THR B 1 288 ? -8.219 -8.391 8.602 1 95.56 288 THR B O 1
ATOM 4738 N N . GLU B 1 289 ? -8.953 -9.031 6.559 1 95 289 GLU B N 1
ATOM 4739 C CA . GLU B 1 289 ? -7.609 -9.078 6 1 95 289 GLU B CA 1
ATOM 4740 C C . GLU B 1 289 ? -6.977 -7.691 5.953 1 95 289 GLU B C 1
ATOM 4742 O O . GLU B 1 289 ? -5.754 -7.555 5.996 1 95 289 GLU B O 1
ATOM 4747 N N . VAL B 1 290 ? -7.848 -6.684 5.914 1 97.31 290 VAL B N 1
ATOM 4748 C CA . VAL B 1 290 ? -7.379 -5.301 5.852 1 97.31 290 VAL B CA 1
ATOM 4749 C C . VAL B 1 290 ? -7.551 -4.633 7.211 1 97.31 290 VAL B C 1
ATOM 4751 O O . VAL B 1 290 ? -6.637 -3.971 7.707 1 97.31 290 VAL B O 1
ATOM 4754 N N . SER B 1 291 ? -8.695 -4.879 7.883 1 96.75 291 SER B N 1
ATOM 4755 C CA . SER B 1 291 ? -9.078 -4.133 9.078 1 96.75 291 SER B CA 1
ATOM 4756 C C . SER B 1 291 ? -8.492 -4.762 10.336 1 96.75 291 SER B C 1
ATOM 4758 O O . SER B 1 291 ? -8.469 -4.137 11.398 1 96.75 291 SER B O 1
ATOM 4760 N N . GLY B 1 292 ? -8.141 -6.008 10.297 1 91.19 292 GLY B N 1
ATOM 4761 C CA . GLY B 1 292 ? -7.648 -6.742 11.453 1 91.19 292 GLY B CA 1
ATOM 4762 C C . GLY B 1 292 ? -6.234 -7.258 11.266 1 91.19 292 GLY B C 1
ATOM 4763 O O . GLY B 1 292 ? -6.004 -8.469 11.258 1 91.19 292 GLY B O 1
ATOM 4764 N N . LEU B 1 293 ? -5.254 -6.418 11.211 1 86.56 293 LEU B N 1
ATOM 4765 C CA . LEU B 1 293 ? -3.873 -6.844 11.008 1 86.56 293 LEU B CA 1
ATOM 4766 C C . LEU B 1 293 ? -3.283 -7.418 12.289 1 86.56 293 LEU B C 1
ATOM 4768 O O . LEU B 1 293 ? -3.145 -6.703 13.289 1 86.56 293 LEU B O 1
ATOM 4772 N N . PHE B 1 294 ? -3.057 -8.742 12.25 1 88.38 294 PHE B N 1
ATOM 4773 C CA . PHE B 1 294 ? -2.43 -9.453 13.359 1 88.38 294 PHE B CA 1
ATOM 4774 C C . PHE B 1 294 ? -3.201 -9.227 14.656 1 88.38 294 PHE B C 1
ATOM 4776 O O . PHE B 1 294 ? -2.604 -8.969 15.703 1 88.38 294 PHE B O 1
ATOM 4783 N N . GLY B 1 295 ? -4.445 -9.141 14.547 1 87.69 295 GLY B N 1
ATOM 4784 C CA . GLY B 1 295 ? -5.324 -9.086 15.703 1 87.69 295 GLY B CA 1
ATOM 4785 C C . GLY B 1 295 ? -5.641 -7.672 16.156 1 87.69 295 GLY B C 1
ATOM 4786 O O . GLY B 1 295 ? -6.383 -7.469 17.109 1 87.69 295 GLY B O 1
ATOM 4787 N N . ARG B 1 296 ? -5.094 -6.684 15.516 1 92.5 296 ARG B N 1
ATOM 4788 C CA . ARG B 1 296 ? -5.352 -5.297 15.883 1 92.5 296 ARG B CA 1
ATOM 4789 C C . ARG B 1 296 ? -6.344 -4.652 14.914 1 92.5 296 ARG B C 1
ATOM 4791 O O . ARG B 1 296 ? -6.242 -4.832 13.703 1 92.5 296 ARG B O 1
ATOM 4798 N N . THR B 1 297 ? -7.301 -3.939 15.492 1 95.19 297 THR B N 1
ATOM 4799 C CA . THR B 1 297 ? -8.281 -3.221 14.695 1 95.19 297 THR B CA 1
ATOM 4800 C C . THR B 1 297 ? -7.672 -1.959 14.094 1 95.19 297 THR B C 1
ATOM 4802 O O . THR B 1 297 ? -7.211 -1.079 14.82 1 95.19 297 THR B O 1
ATOM 4805 N N . THR B 1 298 ? -7.672 -1.868 12.781 1 96.88 298 THR B N 1
ATOM 4806 C CA . THR B 1 298 ? -7.02 -0.742 12.125 1 96.88 298 THR B CA 1
ATOM 4807 C C . THR B 1 298 ? -8.023 0.06 11.305 1 96.88 298 THR B C 1
ATOM 4809 O O . THR B 1 298 ? -7.656 1.051 10.664 1 96.88 298 THR B O 1
ATOM 4812 N N . VAL B 1 299 ? -9.227 -0.334 11.195 1 98.31 299 VAL B N 1
ATOM 4813 C CA . VAL B 1 299 ? -10.359 0.352 10.578 1 98.31 299 VAL B CA 1
ATOM 4814 C C . VAL B 1 299 ? -11.547 0.346 11.531 1 98.31 299 VAL B C 1
ATOM 4816 O O . VAL B 1 299 ? -11.852 -0.68 12.148 1 98.31 299 VAL B O 1
ATOM 4819 N N . PRO B 1 300 ? -12.195 1.497 11.695 1 97.94 300 PRO B N 1
ATOM 4820 C CA . PRO B 1 300 ? -13.391 1.457 12.547 1 97.94 300 PRO B CA 1
ATOM 4821 C C . PRO B 1 300 ? -14.367 0.362 12.133 1 97.94 300 PRO B C 1
ATOM 4823 O O . PRO B 1 300 ? -14.539 0.1 10.938 1 97.94 300 PRO B O 1
ATOM 4826 N N . GLU B 1 301 ? -15.086 -0.284 13.094 1 95.81 301 GLU B N 1
ATOM 4827 C CA . GLU B 1 301 ? -15.93 -1.451 12.875 1 95.81 301 GLU B CA 1
ATOM 4828 C C . GLU B 1 301 ? -17.062 -1.131 11.898 1 95.81 301 GLU B C 1
ATOM 4830 O O . GLU B 1 301 ? -17.484 -1.991 11.125 1 95.81 301 GLU B O 1
ATOM 4835 N N . ASN B 1 302 ? -17.484 0.097 11.898 1 97 302 ASN B N 1
ATOM 4836 C CA . ASN B 1 302 ? -18.641 0.464 11.094 1 97 302 ASN B CA 1
ATOM 4837 C C . ASN B 1 302 ? -18.234 0.956 9.711 1 97 302 ASN B C 1
ATOM 4839 O O . ASN B 1 302 ? -19.078 1.401 8.93 1 97 302 ASN B O 1
ATOM 4843 N N . VAL B 1 303 ? -17.016 0.905 9.398 1 98.56 303 VAL B N 1
ATOM 4844 C CA . VAL B 1 303 ? -16.531 1.354 8.102 1 98.56 303 VAL B CA 1
ATOM 4845 C C . VAL B 1 303 ? -16.312 0.151 7.184 1 98.56 303 VAL B C 1
ATOM 4847 O O . VAL B 1 303 ? -15.578 -0.777 7.523 1 98.56 303 VAL B O 1
ATOM 4850 N N . PRO B 1 304 ? -16.984 0.106 6.039 1 98.62 304 PRO B N 1
ATOM 4851 C CA . PRO B 1 304 ? -16.781 -0.998 5.098 1 98.62 304 PRO B CA 1
ATOM 4852 C C . PRO B 1 304 ? -15.383 -0.988 4.469 1 98.62 304 PRO B C 1
ATOM 4854 O O . PRO B 1 304 ? -14.719 0.048 4.457 1 98.62 304 PRO B O 1
ATOM 4857 N N . VAL B 1 305 ? -14.984 -2.186 4.043 1 98.62 305 VAL B N 1
ATOM 4858 C CA . VAL B 1 305 ? -13.727 -2.379 3.34 1 98.62 305 VAL B CA 1
ATOM 4859 C C . VAL B 1 305 ? -13.977 -3.09 2.012 1 98.62 305 VAL B C 1
ATOM 4861 O O . VAL B 1 305 ? -14.742 -4.051 1.951 1 98.62 305 VAL B O 1
ATOM 4864 N N . ILE B 1 306 ? -13.453 -2.549 0.876 1 98.44 306 ILE B N 1
ATOM 4865 C CA . ILE B 1 306 ? -13.367 -3.277 -0.383 1 98.44 306 ILE B CA 1
ATOM 4866 C C . ILE B 1 306 ? -12 -3.957 -0.49 1 98.44 306 ILE B C 1
ATOM 4868 O O . ILE B 1 306 ? -10.961 -3.301 -0.38 1 98.44 306 ILE B O 1
ATOM 4872 N N . ASN B 1 307 ? -12 -5.254 -0.652 1 98 307 ASN B N 1
ATOM 4873 C CA . ASN B 1 307 ? -10.773 -6.043 -0.62 1 98 307 ASN B CA 1
ATOM 4874 C C . ASN B 1 307 ? -10.711 -7.02 -1.788 1 98 307 ASN B C 1
ATOM 4876 O O . ASN B 1 307 ? -10.875 -8.227 -1.604 1 98 307 ASN B O 1
ATOM 4880 N N . TYR B 1 308 ? -10.344 -6.516 -2.996 1 97.31 308 TYR B N 1
ATOM 4881 C CA . TYR B 1 308 ? -10.148 -7.383 -4.152 1 97.31 308 TYR B CA 1
ATOM 4882 C C . TYR B 1 308 ? -8.867 -8.195 -4.012 1 97.31 308 TYR B C 1
ATOM 4884 O O . TYR B 1 308 ? -7.84 -7.68 -3.561 1 97.31 308 TYR B O 1
ATOM 4892 N N . ALA B 1 309 ? -8.898 -9.445 -4.379 1 94.94 309 ALA B N 1
ATOM 4893 C CA . ALA B 1 309 ? -7.719 -10.305 -4.297 1 94.94 309 ALA B CA 1
ATOM 4894 C C . ALA B 1 309 ? -6.77 -10.047 -5.465 1 94.94 309 ALA B C 1
ATOM 4896 O O . ALA B 1 309 ? -5.551 -10.18 -5.32 1 94.94 309 ALA B O 1
ATOM 4897 N N . PHE B 1 310 ? -7.336 -9.711 -6.59 1 96.44 310 PHE B N 1
ATOM 4898 C CA . PHE B 1 310 ? -6.602 -9.555 -7.84 1 96.44 310 PHE B CA 1
ATOM 4899 C C . PHE B 1 310 ? -7.082 -8.328 -8.602 1 96.44 310 PHE B C 1
ATOM 4901 O O . PHE B 1 310 ? -8.07 -7.695 -8.219 1 96.44 310 PHE B O 1
ATOM 4908 N N . ASP B 1 311 ? -6.355 -7.949 -9.594 1 98.25 311 ASP B N 1
ATOM 4909 C CA . ASP B 1 311 ? -6.801 -6.957 -10.57 1 98.25 311 ASP B CA 1
ATOM 4910 C C . ASP B 1 311 ? -6.414 -7.371 -11.984 1 98.25 311 ASP B C 1
ATOM 4912 O O . ASP B 1 311 ? -5.727 -8.375 -12.18 1 98.25 311 ASP B O 1
ATOM 4916 N N . ALA B 1 312 ? -7.043 -6.754 -12.914 1 98.44 312 ALA B N 1
ATOM 4917 C CA . ALA B 1 312 ? -6.805 -7.027 -14.328 1 98.44 312 ALA B CA 1
ATOM 4918 C C . ALA B 1 312 ? -5.887 -5.977 -14.945 1 98.44 312 ALA B C 1
ATOM 4920 O O . ALA B 1 312 ? -6.16 -4.777 -14.859 1 98.44 312 ALA B O 1
ATOM 4921 N N . THR B 1 313 ? -4.812 -6.367 -15.5 1 98.81 313 THR B N 1
ATOM 4922 C CA . THR B 1 313 ? -3.91 -5.5 -16.25 1 98.81 313 THR B CA 1
ATOM 4923 C C . THR B 1 313 ? -4.09 -5.703 -17.75 1 98.81 313 THR B C 1
ATOM 4925 O O . THR B 1 313 ? -3.816 -6.789 -18.281 1 98.81 313 THR B O 1
ATOM 4928 N N . PRO B 1 314 ? -4.559 -4.672 -18.453 1 98.62 314 PRO B N 1
ATOM 4929 C CA . PRO B 1 314 ? -4.668 -4.801 -19.922 1 98.62 314 PRO B CA 1
ATOM 4930 C C . PRO B 1 314 ? -3.342 -5.172 -20.578 1 98.62 314 PRO B C 1
ATOM 4932 O O . PRO B 1 314 ? -2.285 -4.684 -20.172 1 98.62 314 PRO B O 1
ATOM 4935 N N . LEU B 1 315 ? -3.465 -5.922 -21.688 1 98.19 315 LEU B N 1
ATOM 4936 C CA . LEU B 1 315 ? -2.273 -6.461 -22.344 1 98.19 315 LEU B CA 1
ATOM 4937 C C . LEU B 1 315 ? -1.444 -5.344 -22.953 1 98.19 315 LEU B C 1
ATOM 4939 O O . LEU B 1 315 ? -0.242 -5.508 -23.188 1 98.19 315 LEU B O 1
ATOM 4943 N N . ASP B 1 316 ? -1.991 -4.219 -23.234 1 97.75 316 ASP B N 1
ATOM 4944 C CA . ASP B 1 316 ? -1.252 -3.111 -23.828 1 97.75 316 ASP B CA 1
ATOM 4945 C C . ASP B 1 316 ? -0.284 -2.488 -22.828 1 97.75 316 ASP B C 1
ATOM 4947 O O . ASP B 1 316 ? 0.597 -1.713 -23.203 1 97.75 316 ASP B O 1
ATOM 4951 N N . LEU B 1 317 ? -0.393 -2.822 -21.547 1 98.75 317 LEU B N 1
ATOM 4952 C CA . LEU B 1 317 ? 0.53 -2.336 -20.531 1 98.75 317 LEU B CA 1
ATOM 4953 C C . LEU B 1 317 ? 1.641 -3.348 -20.266 1 98.75 317 LEU B C 1
ATOM 4955 O O . LEU B 1 317 ? 2.557 -3.086 -19.484 1 98.75 317 LEU B O 1
ATOM 4959 N N . VAL B 1 318 ? 1.562 -4.492 -20.953 1 98.81 318 VAL B N 1
ATOM 4960 C CA . VAL B 1 318 ? 2.525 -5.57 -20.734 1 98.81 318 VAL B CA 1
ATOM 4961 C C . VAL B 1 318 ? 3.539 -5.59 -21.891 1 98.81 318 VAL B C 1
ATOM 4963 O O . VAL B 1 318 ? 3.164 -5.734 -23.047 1 98.81 318 VAL B O 1
ATOM 4966 N N . THR B 1 319 ? 4.812 -5.465 -21.547 1 98.81 319 THR B N 1
ATOM 4967 C CA . THR B 1 319 ? 5.879 -5.414 -22.547 1 98.81 319 THR B CA 1
ATOM 4968 C C . THR B 1 319 ? 6.066 -6.777 -23.203 1 98.81 319 THR B C 1
ATOM 4970 O O . THR B 1 319 ? 6.258 -6.859 -24.422 1 98.81 319 THR B O 1
ATOM 4973 N N . ALA B 1 320 ? 6.047 -7.816 -22.406 1 98.69 320 ALA B N 1
ATOM 4974 C CA . ALA B 1 320 ? 6.184 -9.18 -22.891 1 98.69 320 ALA B CA 1
ATOM 4975 C C . ALA B 1 320 ? 5.68 -10.195 -21.875 1 98.69 320 ALA B C 1
ATOM 4977 O O . ALA B 1 320 ? 5.676 -9.914 -20.672 1 98.69 320 ALA B O 1
ATOM 4978 N N . ILE B 1 321 ? 5.227 -11.305 -22.375 1 98.56 321 ILE B N 1
ATOM 4979 C CA . ILE B 1 321 ? 4.84 -12.438 -21.531 1 98.56 321 ILE B CA 1
ATOM 4980 C C . ILE B 1 321 ? 5.816 -13.594 -21.734 1 98.56 321 ILE B C 1
ATOM 4982 O O . ILE B 1 321 ? 5.988 -14.07 -22.859 1 98.56 321 ILE B O 1
ATOM 4986 N N . ILE B 1 322 ? 6.43 -14 -20.656 1 98.75 322 ILE B N 1
ATOM 4987 C CA . ILE B 1 322 ? 7.461 -15.031 -20.672 1 98.75 322 ILE B CA 1
ATOM 4988 C C . ILE B 1 322 ? 6.84 -16.391 -20.344 1 98.75 322 ILE B C 1
ATOM 4990 O O . ILE B 1 322 ? 6.215 -16.562 -19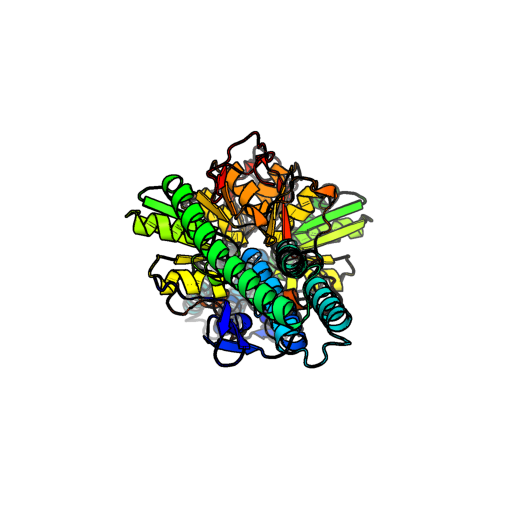.297 1 98.75 322 ILE B O 1
ATOM 4994 N N . THR B 1 323 ? 6.992 -17.391 -21.25 1 97.75 323 THR B N 1
ATOM 4995 C CA . THR B 1 323 ? 6.473 -18.75 -21.031 1 97.75 323 THR B CA 1
ATOM 4996 C C . THR B 1 323 ? 7.555 -19.781 -21.297 1 97.75 323 THR B C 1
ATOM 4998 O O . THR B 1 323 ? 8.656 -19.453 -21.719 1 97.75 323 THR B O 1
ATOM 5001 N N . GLU B 1 324 ? 7.223 -21.016 -21 1 97.56 324 GLU B N 1
ATOM 5002 C CA . GLU B 1 324 ? 8.148 -22.109 -21.297 1 97.56 324 GLU B CA 1
ATOM 5003 C C . GLU B 1 324 ? 8.242 -22.375 -22.781 1 97.56 324 GLU B C 1
ATOM 5005 O O . GLU B 1 324 ? 9.18 -23.031 -23.25 1 97.56 324 GLU B O 1
ATOM 5010 N N . LYS B 1 325 ? 7.316 -21.859 -23.547 1 96.25 325 LYS B N 1
ATOM 5011 C CA . LYS B 1 325 ? 7.336 -22.031 -25 1 96.25 325 LYS B CA 1
ATOM 5012 C C . LYS B 1 325 ? 8.039 -20.859 -25.672 1 96.25 325 LYS B C 1
ATOM 5014 O O . LYS B 1 325 ? 8.188 -20.844 -26.906 1 96.25 325 LYS B O 1
ATOM 5019 N N . GLY B 1 326 ? 8.461 -19.891 -24.875 1 96.38 326 GLY B N 1
ATOM 5020 C CA . GLY B 1 326 ? 9.117 -18.703 -25.391 1 96.38 326 GLY B CA 1
ATOM 5021 C C . GLY B 1 326 ? 8.531 -17.422 -24.859 1 96.38 326 GLY B C 1
ATOM 5022 O O . GLY B 1 326 ? 7.723 -17.438 -23.922 1 96.38 326 GLY B O 1
ATOM 5023 N N . VAL B 1 327 ? 9.039 -16.312 -25.422 1 97.69 327 VAL B N 1
ATOM 5024 C CA . VAL B 1 327 ? 8.578 -14.977 -25.031 1 97.69 327 VAL B CA 1
ATOM 5025 C C . VAL B 1 327 ? 7.598 -14.438 -26.062 1 97.69 327 VAL B C 1
ATOM 5027 O O . VAL B 1 327 ? 7.875 -14.469 -27.266 1 97.69 327 VAL B O 1
ATOM 5030 N N . LEU B 1 328 ? 6.469 -14.016 -25.594 1 97.06 328 LEU B N 1
ATOM 5031 C CA . LEU B 1 328 ? 5.441 -13.422 -26.438 1 97.06 328 LEU B CA 1
ATOM 5032 C C . LEU B 1 328 ? 5.477 -11.906 -26.359 1 97.06 328 LEU B C 1
ATOM 5034 O O . LEU B 1 328 ? 5.633 -11.336 -25.281 1 97.06 328 LEU B O 1
ATOM 5038 N N . TYR B 1 329 ? 5.324 -11.242 -27.547 1 96.75 329 TYR B N 1
ATOM 5039 C CA . TYR B 1 329 ? 5.297 -9.789 -27.641 1 96.75 329 TYR B CA 1
ATOM 5040 C C . TYR B 1 329 ? 3.99 -9.305 -28.25 1 96.75 329 TYR B C 1
ATOM 5042 O O . TYR B 1 329 ? 3.305 -10.07 -28.938 1 96.75 329 TYR B O 1
ATOM 5050 N N . PRO B 1 330 ? 3.605 -8.031 -27.969 1 93.5 330 PRO B N 1
ATOM 5051 C CA . PRO B 1 330 ? 2.426 -7.473 -28.625 1 93.5 330 PRO B CA 1
ATOM 5052 C C . PRO B 1 330 ? 2.592 -7.383 -30.141 1 93.5 330 PRO B C 1
ATOM 5054 O O . PRO B 1 330 ? 3.699 -7.148 -30.641 1 93.5 330 PRO B O 1
ATOM 5057 N N . PRO B 1 331 ? 1.384 -7.469 -30.875 1 92.12 331 PRO B N 1
ATOM 5058 C CA . PRO B 1 331 ? 0.054 -7.898 -30.438 1 92.12 331 PRO B CA 1
ATOM 5059 C C . PRO B 1 331 ? -0.003 -9.383 -30.094 1 92.12 331 PRO B C 1
ATOM 5061 O O . PRO B 1 331 ? 0.503 -10.219 -30.859 1 92.12 331 PRO B O 1
ATOM 5064 N N . TYR B 1 332 ? -0.432 -9.641 -29.031 1 91.81 332 TYR B N 1
ATOM 5065 C CA . TYR B 1 332 ? -0.435 -10.992 -28.484 1 91.81 332 TYR B CA 1
ATOM 5066 C C . TYR B 1 332 ? -1.378 -11.898 -29.281 1 91.81 332 TYR B C 1
ATOM 5068 O O . TYR B 1 332 ? -2.479 -11.477 -29.641 1 91.81 332 TYR B O 1
ATOM 5076 N N . ASP B 1 333 ? -0.822 -13.055 -29.672 1 87.25 333 ASP B N 1
ATOM 5077 C CA . ASP B 1 333 ? -1.578 -14.156 -30.266 1 87.25 333 ASP B CA 1
ATOM 5078 C C . ASP B 1 333 ? -1.395 -15.438 -29.453 1 87.25 333 ASP B C 1
ATOM 5080 O O . ASP B 1 333 ? -0.317 -16.031 -29.469 1 87.25 333 ASP B O 1
ATOM 5084 N N . PHE B 1 334 ? -2.525 -15.844 -28.797 1 88.69 334 PHE B N 1
ATOM 5085 C CA . PHE B 1 334 ? -2.41 -16.953 -27.875 1 88.69 334 PHE B CA 1
ATOM 5086 C C . PHE B 1 334 ? -2.844 -18.266 -28.531 1 88.69 334 PHE B C 1
ATOM 5088 O O . PHE B 1 334 ? -3.139 -19.234 -27.844 1 88.69 334 PHE B O 1
ATOM 5095 N N . GLN B 1 335 ? -2.93 -18.344 -29.828 1 79.12 335 GLN B N 1
ATOM 5096 C CA . GLN B 1 335 ? -3.402 -19.516 -30.562 1 79.12 335 GLN B CA 1
ATOM 5097 C C . GLN B 1 335 ? -2.598 -20.75 -30.188 1 79.12 335 GLN B C 1
ATOM 5099 O O . GLN B 1 335 ? -3.154 -21.844 -30.047 1 79.12 335 GLN B O 1
ATOM 5104 N N . ASP B 1 336 ? -1.346 -20.578 -29.938 1 72.38 336 ASP B N 1
ATOM 5105 C CA . ASP B 1 336 ? -0.503 -21.734 -29.656 1 72.38 336 ASP B CA 1
ATOM 5106 C C . ASP B 1 336 ? -0.367 -21.969 -28.141 1 72.38 336 ASP B C 1
ATOM 5108 O O . ASP B 1 336 ? 0.424 -22.797 -27.719 1 72.38 336 ASP B O 1
ATOM 5112 N N . MET B 1 337 ? -1.021 -21.188 -27.344 1 71.62 337 MET B N 1
ATOM 5113 C CA . MET B 1 337 ? -0.904 -21.312 -25.891 1 71.62 337 MET B CA 1
ATOM 5114 C C . MET B 1 337 ? -2.004 -22.203 -25.344 1 71.62 337 MET B C 1
ATOM 5116 O O . MET B 1 337 ? -2.039 -22.484 -24.141 1 71.62 337 MET B O 1
ATOM 5120 N N . LYS B 1 338 ? -2.76 -23.062 -26.172 1 60.66 338 LYS B N 1
ATOM 5121 C CA . LYS B 1 338 ? -3.807 -23.984 -25.734 1 60.66 338 LYS B CA 1
ATOM 5122 C C . LYS B 1 338 ? -3.24 -25.375 -25.469 1 60.66 338 LYS B C 1
ATOM 5124 O O . LYS B 1 338 ? -2.332 -25.828 -26.172 1 60.66 338 LYS B O 1
#

Secondary structure (DSSP, 8-state):
-----SEEEETTTTEEEEE-GGGTTT---EEEE-SHHHHHHHHHTTSS-SHHHHHHHHHHHHHHHHHH---STTHHHHHHHHHHHHHHTSTT-HHHHHHHHHHHHHHTT--HHHHHHHHHHHHHHHHHHHHHHHHHHHHHHHTTS-SEEEEEE-S--BGGGSSSSBSHHHHHHHHHHTT-EEEEEEE--TTTTHIIIIIHHHHHHTT--EEEE-GGGHHHHHHTT---EEEE--SEE-SSEEEEETTHHHHHHHHHHTT--EEEE--GGGB-TT--GGGPPPPB--THHHHEETTEE-S-TTS-B--BSEEEEEGGG-SEEEETTEEE-SSP--GGG-/-----SEEEETTTTEEEEE-GGGTTT---EEEE-SHHHHHHHHHTTSS-SHHHHHHHHHHHHHHHHHH---STTHHHHHHHHHHHHHHTSTT-HHHHHHHHHHHHHHTT--HHHHHHHHHHHHHHHHHHHHHHHHHHHHHHHTTS-SEEEEEE-S--BGGGSSSSBSHHHHHHHHHHTT-EEEEEEE--TTTTHIIIIIHHHHHHTT--EEEE-GGGHHHHHHTT---EEEE--SEE-SSEEEEETTHHHHHHHHHHTT--EEEE--GGGB-TT--GGGPPPPB--THHHHEETTEE-S-TTS-B--BSEEEEEGGG-SEEEETTEEE-SSP--GGG-

Solvent-accessible surface area (backbone atoms only — not comparable to full-atom values): 32900 Å² total; per-residue (Å²): 116,80,82,52,66,30,49,49,76,38,77,91,75,60,26,41,35,32,42,40,51,70,44,39,51,82,40,93,46,78,45,80,37,82,45,56,70,57,48,33,46,32,48,60,67,42,25,49,40,40,39,58,25,32,13,36,47,26,10,43,38,49,22,41,40,45,67,66,52,81,49,71,87,48,38,67,61,49,42,52,51,52,47,52,50,49,39,61,52,46,76,79,43,56,22,26,43,49,22,33,49,56,21,53,59,60,24,60,99,45,59,63,76,58,22,34,54,36,15,42,51,44,19,52,46,48,35,50,48,45,30,50,36,19,52,40,16,4,55,57,35,22,76,79,50,60,62,66,40,29,35,34,36,54,36,49,26,25,24,70,17,16,29,19,60,6,34,27,44,13,17,53,52,37,22,43,73,70,67,30,51,58,33,35,38,26,20,21,28,73,70,82,28,36,5,19,17,44,37,43,38,53,33,53,74,54,70,36,54,48,32,34,30,56,58,42,47,50,45,55,40,44,73,71,64,63,45,60,31,34,39,24,39,47,51,31,29,33,66,51,22,39,28,25,54,36,31,49,37,39,50,32,54,46,27,57,76,64,73,29,53,27,35,34,21,41,52,54,76,36,51,39,61,89,40,46,60,90,74,58,79,73,55,68,50,66,53,51,57,65,28,34,54,88,81,39,68,39,37,40,88,89,49,50,54,62,40,59,56,42,33,68,27,52,49,90,53,43,55,33,40,24,17,48,92,37,71,44,50,78,82,78,75,60,81,81,52,115,116,80,84,51,66,28,48,49,78,39,79,91,76,61,27,42,34,32,44,40,52,71,45,38,51,82,40,91,43,77,46,80,36,83,44,56,70,56,47,34,47,32,49,61,66,42,25,48,42,40,39,60,24,32,14,36,48,26,10,44,39,49,22,42,39,44,68,64,50,82,50,71,86,48,36,66,60,51,41,51,52,50,48,52,50,50,39,61,53,46,76,79,44,56,23,27,43,50,22,33,49,55,22,53,61,61,24,60,99,46,58,64,74,55,21,33,54,38,14,42,52,44,19,52,48,50,36,52,48,44,30,52,35,19,53,41,16,3,54,57,34,21,76,77,51,61,61,66,41,28,34,34,36,54,38,50,26,26,25,68,18,17,29,18,61,6,34,26,45,13,17,53,51,36,22,43,74,72,67,31,50,57,33,35,38,27,20,22,28,72,71,81,28,36,4,18,16,45,36,43,37,53,34,53,73,56,70,36,56,48,33,33,29,56,57,42,46,50,43,57,39,43,73,71,66,64,44,60,32,35,41,25,40,48,51,32,30,33,68,50,22,38,29,25,54,37,31,49,37,39,50,33,53,45,28,57,76,65,73,30,54,28,36,33,22,41,53,55,75,36,49,40,62,89,40,46,60,90,75,59,79,74,56,67,52,66,51,51,57,66,28,33,54,86,80,39,69,39,37,40,90,87,47,51,54,62,40,59,56,42,34,70,28,51,50,90,54,42,58,33,42,24,17,48,91,38,72,46,49,77,84,77,75,60,81,82,51,114